Protein AF-A0A933QRN2-F1 (afdb_monomer)

Solvent-accessible surface area (backbone atoms only — not comparable to full-atom values): 22970 Å² total; per-residue (Å²): 109,76,72,40,77,44,78,35,52,80,76,23,33,38,41,39,34,46,31,45,62,33,41,36,40,35,35,41,91,49,56,42,42,38,37,30,46,39,81,67,46,76,60,80,42,35,38,40,34,62,75,40,56,65,44,47,36,38,34,20,23,58,29,33,39,37,40,35,48,22,58,17,35,37,36,41,36,45,30,48,21,43,37,38,38,35,45,29,54,25,38,36,40,42,32,47,29,63,19,54,34,39,42,23,35,29,57,21,36,42,36,37,33,46,30,45,31,42,34,42,69,41,50,27,49,25,38,36,38,40,30,48,28,42,35,40,36,39,49,37,28,53,24,33,38,38,42,32,47,27,48,34,38,39,43,30,33,28,52,24,35,41,37,37,35,44,28,46,35,40,36,23,79,38,48,26,52,24,37,37,40,40,32,44,29,46,31,38,43,39,34,34,30,50,23,38,38,40,39,33,49,31,26,33,39,36,36,46,38,30,51,23,38,38,40,38,33,45,31,61,29,49,33,39,33,49,34,31,51,26,38,36,41,37,36,37,27,60,1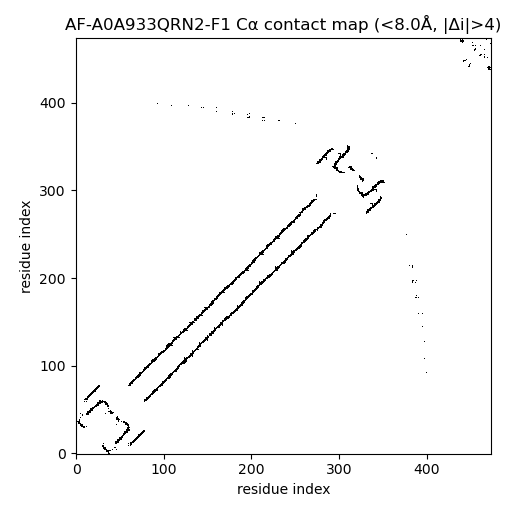9,43,37,38,34,52,30,29,53,24,38,38,39,35,34,52,22,46,24,29,42,37,35,32,61,22,58,22,38,36,42,40,32,33,67,36,85,41,38,33,42,38,34,25,35,24,44,31,38,40,40,46,32,69,83,45,42,21,33,39,39,41,37,5,82,57,31,55,66,46,76,41,43,55,58,52,74,78,46,75,63,87,34,38,42,34,31,31,22,71,86,30,77,39,44,37,35,42,34,8,62,57,21,35,26,39,39,39,30,57,74,40,75,90,85,83,83,89,75,97,72,52,66,76,52,51,63,67,71,50,55,71,63,54,55,56,48,43,57,48,44,55,52,48,49,54,50,44,51,51,49,49,52,61,64,67,53,74,68,75,74,86,71,81,76,78,83,76,87,81,90,87,80,89,88,88,84,83,87,82,91,86,84,90,82,89,81,90,78,92,81,90,79,89,77,87,82,78,86,75,62,74,29,61,56,91,89,35,74,66,44,51,52,54,54,53,32,45,76,69,67,78,45,55,73,69,63,49,49,32,60,53,54,40,57,129

Nearest PDB structures (foldseek):
  3lyc-assembly8_O  TM=2.256E-01  e=2.122E-02  Parabacteroides distasonis ATCC 8503
  4opw-assembly2_B  TM=2.381E-01  e=1.655E-01  Parabacteroides merdae ATCC 43184

Structure (mmCIF, N/CA/C/O backbone):
data_AF-A0A933QRN2-F1
#
_entry.id   AF-A0A933QRN2-F1
#
loop_
_atom_site.group_PDB
_atom_site.id
_atom_site.type_symbol
_atom_site.label_atom_id
_atom_site.label_alt_id
_atom_site.label_comp_id
_atom_site.label_asym_id
_atom_site.label_entity_id
_atom_site.label_seq_id
_atom_site.pdbx_PDB_ins_code
_atom_site.Cartn_x
_atom_site.Cartn_y
_atom_site.Cartn_z
_atom_site.occupancy
_atom_site.B_iso_or_equiv
_atom_site.auth_seq_id
_atom_site.auth_comp_id
_atom_site.auth_asym_id
_atom_site.auth_atom_id
_atom_site.pdbx_PDB_model_num
ATOM 1 N N . MET A 1 1 ? -15.123 -9.296 43.168 1.00 56.44 1 MET A N 1
ATOM 2 C CA . MET A 1 1 ? -16.432 -9.061 43.822 1.00 56.44 1 MET A CA 1
ATOM 3 C C . MET A 1 1 ? -17.425 -10.080 43.261 1.00 56.44 1 MET A C 1
ATOM 5 O O . MET A 1 1 ? -17.053 -10.733 42.292 1.00 56.44 1 MET A O 1
ATOM 9 N N . PRO A 1 2 ? -18.608 -10.324 43.859 1.00 73.50 2 PRO A N 1
ATOM 10 C CA . PRO A 1 2 ? -19.598 -11.188 43.215 1.00 73.50 2 PRO A CA 1
ATOM 11 C C . PRO A 1 2 ? -20.104 -10.550 41.913 1.00 73.50 2 PRO A C 1
ATOM 13 O O . PRO A 1 2 ? -20.226 -9.330 41.830 1.00 73.50 2 PRO A O 1
ATOM 16 N N . GLN A 1 3 ? -20.378 -11.391 40.916 1.00 84.56 3 GLN A N 1
ATOM 17 C CA . GLN A 1 3 ? -20.920 -10.997 39.616 1.00 84.56 3 GLN A CA 1
ATOM 18 C C . GLN A 1 3 ? -22.295 -10.332 39.787 1.00 84.56 3 GLN A C 1
ATOM 20 O O . GLN A 1 3 ? -23.161 -10.868 40.480 1.00 84.56 3 GLN A O 1
ATOM 25 N N . GLN A 1 4 ? -22.484 -9.173 39.160 1.00 90.75 4 GLN A N 1
ATOM 26 C CA . GLN A 1 4 ? -23.754 -8.456 39.075 1.00 90.75 4 GLN A CA 1
ATOM 27 C C . GLN A 1 4 ? -24.385 -8.678 37.701 1.00 90.75 4 GLN A C 1
ATOM 29 O O . GLN A 1 4 ? -23.694 -8.869 36.701 1.00 90.75 4 GLN A O 1
ATOM 34 N N . THR A 1 5 ? -25.709 -8.660 37.656 1.00 92.19 5 THR A N 1
ATOM 35 C CA . THR A 1 5 ? -26.498 -8.840 36.436 1.00 92.19 5 THR A CA 1
ATOM 36 C C . THR A 1 5 ? -27.573 -7.773 36.390 1.00 92.19 5 THR A C 1
ATOM 38 O O . THR A 1 5 ? -28.246 -7.548 37.397 1.00 92.19 5 THR A O 1
ATOM 41 N N . PHE A 1 6 ? -27.740 -7.154 35.230 1.00 92.00 6 PHE A N 1
ATOM 42 C CA . PHE A 1 6 ? -28.675 -6.067 34.980 1.00 92.00 6 PHE A CA 1
ATOM 43 C C . PHE A 1 6 ? -29.590 -6.454 33.823 1.00 92.00 6 PHE A C 1
ATOM 45 O O . PHE A 1 6 ? -29.115 -6.972 32.811 1.00 92.00 6 PHE A O 1
ATOM 52 N N . THR A 1 7 ? -30.889 -6.208 33.973 1.00 92.75 7 THR A N 1
ATOM 53 C CA . THR A 1 7 ? -31.874 -6.432 32.909 1.00 92.75 7 THR A CA 1
ATOM 54 C C . THR A 1 7 ? -31.979 -5.180 32.052 1.00 92.75 7 THR A C 1
ATOM 56 O O . THR A 1 7 ? -32.201 -4.100 32.593 1.00 92.75 7 THR A O 1
ATOM 59 N N . VAL A 1 8 ? -31.837 -5.321 30.740 1.00 93.44 8 VAL A N 1
ATOM 60 C CA . VAL A 1 8 ? -31.813 -4.227 29.756 1.00 93.44 8 VAL A CA 1
ATOM 61 C C . VAL A 1 8 ? -32.782 -4.511 28.607 1.00 93.44 8 VAL A C 1
ATOM 63 O O . VAL A 1 8 ? -33.196 -5.655 28.411 1.00 93.44 8 VAL A O 1
ATOM 66 N N . SER A 1 9 ? -33.159 -3.476 27.858 1.00 92.19 9 SER A N 1
ATOM 67 C CA . SER A 1 9 ? -33.876 -3.623 26.584 1.00 92.19 9 SER A CA 1
ATOM 68 C C . SER A 1 9 ? -32.937 -3.936 25.406 1.00 92.19 9 SER A C 1
ATOM 70 O O . SER A 1 9 ? -31.716 -3.981 25.564 1.00 92.19 9 SER A O 1
ATOM 72 N N . ASP A 1 10 ? -33.500 -4.076 24.200 1.00 87.81 10 ASP A N 1
ATOM 73 C CA . ASP A 1 10 ? -32.748 -4.247 22.943 1.00 87.81 10 ASP A CA 1
ATOM 74 C C . ASP A 1 10 ? -31.790 -3.077 22.632 1.00 87.81 10 ASP A C 1
ATOM 76 O O . ASP A 1 10 ? -30.856 -3.231 21.848 1.00 87.81 10 ASP A O 1
ATOM 80 N N . ASN A 1 11 ? -31.996 -1.909 23.254 1.00 88.94 11 ASN A N 1
ATOM 81 C CA . ASN A 1 11 ? -31.163 -0.713 23.085 1.00 88.94 11 ASN A CA 1
ATOM 82 C C . ASN A 1 11 ? -30.108 -0.567 24.193 1.00 88.94 11 ASN A C 1
ATOM 84 O O . ASN A 1 11 ? -29.753 0.554 24.565 1.00 88.94 11 ASN A O 1
ATOM 88 N N . ALA A 1 12 ? -29.645 -1.686 24.752 1.00 93.06 12 ALA A N 1
ATOM 89 C CA . ALA A 1 12 ? -28.660 -1.710 25.824 1.00 93.06 12 ALA A CA 1
ATOM 90 C C . ALA A 1 12 ? -27.423 -0.864 25.482 1.00 93.06 12 ALA A C 1
ATOM 92 O O . ALA A 1 12 ? -26.811 -1.021 24.421 1.00 93.06 12 ALA A O 1
ATOM 93 N N . ARG A 1 13 ? -27.036 0.015 26.410 1.00 96.25 13 ARG A N 1
ATOM 94 C CA . ARG A 1 13 ? -25.817 0.825 26.310 1.00 96.25 13 ARG A CA 1
ATOM 95 C C . ARG A 1 13 ? -24.889 0.488 27.456 1.00 96.25 13 ARG A C 1
ATOM 97 O O . ARG A 1 13 ? -25.330 0.356 28.596 1.00 96.25 13 ARG A O 1
ATOM 104 N N . VAL A 1 14 ? -23.606 0.363 27.165 1.00 96.69 14 VAL A N 1
ATOM 105 C CA . VAL A 1 14 ? -22.585 0.078 28.168 1.00 96.69 14 VAL A CA 1
ATOM 106 C C . VAL A 1 14 ? -21.518 1.151 28.086 1.00 96.69 14 VAL A C 1
ATOM 108 O O . VAL A 1 14 ? -20.902 1.336 27.042 1.00 96.69 14 VAL A O 1
ATOM 111 N N . GLU A 1 15 ? -21.320 1.854 29.195 1.00 97.00 15 GLU A N 1
ATOM 112 C CA . GLU A 1 15 ? -20.315 2.901 29.343 1.00 97.00 15 GLU A CA 1
ATOM 113 C C . GLU A 1 15 ? -19.290 2.460 30.385 1.00 97.00 15 GLU A C 1
ATOM 115 O O . GLU A 1 15 ? -19.631 2.185 31.540 1.00 97.00 15 GLU A O 1
ATOM 120 N N . ILE A 1 16 ? -18.028 2.389 29.976 1.00 95.88 16 ILE A N 1
ATOM 121 C CA . ILE A 1 16 ? -16.905 2.014 30.828 1.00 95.88 16 ILE A CA 1
ATOM 122 C C . ILE A 1 16 ? -15.949 3.206 30.900 1.00 95.88 16 ILE A C 1
ATOM 124 O O . ILE A 1 16 ? -15.517 3.701 29.863 1.00 95.88 16 ILE A O 1
ATOM 128 N N . ARG A 1 17 ? -15.619 3.683 32.106 1.00 95.75 17 ARG A N 1
ATOM 129 C CA . ARG A 1 17 ? -14.726 4.843 32.290 1.00 95.75 17 ARG A CA 1
ATOM 130 C C . ARG A 1 17 ? -13.669 4.619 33.361 1.00 95.75 17 ARG A C 1
ATOM 132 O O . ARG A 1 17 ? -13.942 3.937 34.350 1.00 95.75 17 ARG A O 1
ATOM 139 N N . ASN A 1 18 ? -12.511 5.264 33.221 1.00 92.12 18 ASN A N 1
ATOM 140 C CA . ASN A 1 18 ? -11.427 5.260 34.214 1.00 92.12 18 ASN A CA 1
ATOM 141 C C . ASN A 1 18 ? -11.029 3.826 34.605 1.00 92.12 18 ASN A C 1
ATOM 143 O O . ASN A 1 18 ? -11.319 3.351 35.710 1.00 92.12 18 ASN A O 1
ATOM 147 N N . CYS A 1 19 ? -10.445 3.106 33.652 1.00 91.06 19 CYS A N 1
ATOM 148 C CA . CYS A 1 19 ? -9.985 1.727 33.834 1.00 91.06 19 CYS A CA 1
ATOM 149 C C . CYS A 1 19 ? -8.459 1.660 33.801 1.00 91.06 19 CYS A C 1
ATOM 151 O O . CYS A 1 19 ? -7.857 2.492 33.141 1.00 91.06 19 CYS A O 1
ATOM 153 N N . HIS A 1 20 ? -7.844 0.680 34.479 1.00 87.50 20 HIS A N 1
ATOM 154 C CA . HIS A 1 20 ? -6.374 0.661 34.625 1.00 87.50 20 HIS A CA 1
ATOM 155 C C . HIS A 1 20 ? -5.639 -0.604 34.160 1.00 87.50 20 HIS A C 1
ATOM 157 O O . HIS A 1 20 ? -4.590 -0.494 33.560 1.00 87.50 20 HIS A O 1
ATOM 163 N N . ASN A 1 21 ? -6.102 -1.824 34.448 1.00 87.56 21 ASN A N 1
ATOM 164 C CA . ASN A 1 21 ? -5.278 -3.027 34.211 1.00 87.56 21 ASN A CA 1
ATOM 165 C C . ASN A 1 21 ? -5.830 -3.929 33.109 1.00 87.56 21 ASN A C 1
ATOM 167 O O . ASN A 1 21 ? -5.077 -4.416 32.273 1.00 87.56 21 ASN A O 1
ATOM 171 N N . ARG A 1 22 ? -7.148 -4.177 33.086 1.00 93.38 22 ARG A N 1
ATOM 172 C CA . ARG A 1 22 ? -7.761 -4.909 31.967 1.00 93.38 22 ARG A CA 1
ATOM 173 C C . ARG A 1 22 ? -9.256 -4.686 31.840 1.00 93.38 22 ARG A C 1
ATOM 175 O O . ARG A 1 22 ? -9.989 -4.870 32.815 1.00 93.38 22 ARG A O 1
ATOM 182 N N . VAL A 1 23 ? -9.708 -4.469 30.613 1.00 95.50 23 VAL A N 1
ATOM 183 C CA . VAL A 1 23 ? -11.123 -4.497 30.243 1.00 95.50 23 VAL A CA 1
ATOM 184 C C . VAL A 1 23 ? -11.360 -5.633 29.254 1.00 95.50 23 VAL A C 1
ATOM 186 O O . VAL A 1 23 ? -10.634 -5.813 28.281 1.00 95.50 23 VAL A O 1
ATOM 189 N N . THR A 1 24 ? -12.368 -6.458 29.511 1.00 96.88 24 THR A N 1
ATOM 190 C CA . THR A 1 24 ? -12.795 -7.500 28.574 1.00 96.88 24 THR A CA 1
ATOM 191 C C . THR A 1 24 ? -14.301 -7.438 28.400 1.00 96.88 24 THR A C 1
ATOM 193 O O . THR A 1 24 ? -15.038 -7.609 29.366 1.00 96.88 24 THR A O 1
ATOM 196 N N . VAL A 1 25 ? -14.765 -7.223 27.174 1.00 97.31 25 VAL A N 1
ATOM 197 C CA . VAL A 1 25 ? -16.186 -7.214 26.821 1.00 97.31 25 VAL A CA 1
ATOM 198 C C . VAL A 1 25 ? -16.451 -8.310 25.802 1.00 97.31 25 VAL A C 1
ATOM 200 O O . VAL A 1 25 ? -15.749 -8.419 24.801 1.00 97.31 25 VAL A O 1
ATOM 203 N N . VAL A 1 26 ? -17.459 -9.138 26.065 1.00 97.75 26 VAL A N 1
ATOM 204 C CA . VAL A 1 26 ? -17.837 -10.246 25.185 1.00 97.75 26 VAL A CA 1
ATOM 205 C C . VAL A 1 26 ? -19.329 -10.184 24.889 1.00 97.75 26 VAL A C 1
ATOM 207 O O . VAL A 1 26 ? -20.151 -10.195 25.809 1.00 97.75 26 VAL A O 1
ATOM 210 N N . GLY A 1 27 ? -19.679 -10.160 23.606 1.00 95.88 27 GLY A N 1
ATOM 211 C CA . GLY A 1 27 ? -21.053 -10.320 23.150 1.00 95.88 27 GLY A CA 1
ATOM 212 C C . GLY A 1 27 ? -21.577 -11.738 23.377 1.00 95.88 27 GLY A C 1
ATOM 213 O O . GLY A 1 27 ? -20.903 -12.721 23.068 1.00 95.88 27 GLY A O 1
ATOM 214 N N . TRP A 1 28 ? -22.795 -11.869 23.900 1.00 95.75 28 TRP A N 1
ATOM 215 C CA . TRP A 1 28 ? -23.448 -13.166 24.121 1.00 95.75 28 TRP A CA 1
ATOM 216 C C . TRP A 1 28 ? -24.906 -13.184 23.659 1.00 95.75 28 TRP A C 1
ATOM 218 O O . TRP A 1 28 ? -25.494 -12.151 23.347 1.00 95.75 28 TRP A O 1
ATOM 228 N N . ASP A 1 29 ? -25.487 -14.380 23.618 1.00 92.31 29 ASP A N 1
ATOM 229 C CA . ASP A 1 29 ? -26.796 -14.608 22.998 1.00 92.31 29 ASP A CA 1
ATOM 230 C C . ASP A 1 29 ? -27.983 -14.173 23.878 1.00 92.31 29 ASP A C 1
ATOM 232 O O . ASP A 1 29 ? -29.123 -14.176 23.418 1.00 92.31 29 ASP A O 1
ATOM 236 N N . ASP A 1 30 ? -27.736 -13.773 25.130 1.00 93.25 30 ASP A N 1
ATOM 237 C CA . ASP A 1 30 ? -28.768 -13.166 25.969 1.00 93.25 30 ASP A CA 1
ATOM 238 C C . ASP A 1 30 ? -28.918 -11.678 25.627 1.00 93.25 30 ASP A C 1
ATOM 240 O O . ASP A 1 30 ? -28.100 -10.837 26.010 1.00 93.25 30 ASP A O 1
ATOM 244 N N . ALA A 1 31 ? -29.983 -11.369 24.888 1.00 88.56 31 ALA A N 1
ATOM 245 C CA . ALA A 1 31 ? -30.267 -10.030 24.388 1.00 88.56 31 ALA A CA 1
ATOM 246 C C . ALA A 1 31 ? -30.692 -9.022 25.474 1.00 88.56 31 ALA A C 1
ATOM 248 O O . ALA A 1 31 ? -30.643 -7.823 25.227 1.00 88.56 31 ALA A O 1
ATOM 249 N N . HIS A 1 32 ? -31.079 -9.483 26.668 1.00 92.81 32 HIS A N 1
ATOM 250 C CA . HIS A 1 32 ? -31.707 -8.635 27.692 1.00 92.81 32 HIS A CA 1
ATOM 251 C C . HIS A 1 32 ? -30.929 -8.594 29.006 1.00 92.81 32 HIS A C 1
ATOM 253 O O . HIS A 1 32 ? -31.419 -8.061 30.005 1.00 92.81 32 HIS A O 1
ATOM 259 N N . THR A 1 33 ? -29.718 -9.150 29.024 1.00 92.69 33 THR A N 1
ATOM 260 C CA . THR A 1 33 ? -28.905 -9.217 30.234 1.00 92.69 33 THR A CA 1
ATOM 261 C C . THR A 1 33 ? -27.509 -8.682 29.979 1.00 92.69 33 THR A C 1
ATOM 263 O O . THR A 1 33 ? -26.803 -9.131 29.076 1.00 92.69 33 THR A O 1
ATOM 266 N N . VAL A 1 34 ? -27.074 -7.778 30.854 1.00 93.31 34 VAL A N 1
ATOM 267 C CA . VAL A 1 34 ? -25.669 -7.395 30.999 1.00 93.31 34 VAL A CA 1
ATOM 268 C C . VAL A 1 34 ? -25.138 -7.994 32.293 1.00 93.31 34 VAL A C 1
ATOM 270 O O . VAL A 1 34 ? -25.698 -7.762 33.364 1.00 93.31 34 VAL A O 1
ATOM 273 N N . ALA A 1 35 ? -24.056 -8.762 32.212 1.00 93.12 35 ALA A N 1
ATOM 274 C CA . ALA A 1 35 ? -23.382 -9.325 33.375 1.00 93.12 35 ALA A CA 1
ATOM 275 C C . ALA A 1 35 ? -21.994 -8.707 33.552 1.00 93.12 35 ALA A C 1
ATOM 277 O O . ALA A 1 35 ? -21.214 -8.660 32.607 1.00 93.12 35 ALA A O 1
ATOM 278 N N . VAL A 1 36 ? -21.678 -8.275 34.771 1.00 93.62 36 VAL A N 1
ATOM 279 C CA . VAL A 1 36 ? -20.436 -7.570 35.116 1.00 93.62 36 VAL A CA 1
ATOM 280 C C . VAL A 1 36 ? -19.801 -8.262 36.323 1.00 93.62 36 VAL A C 1
ATOM 282 O O . VAL A 1 36 ? -20.476 -8.517 37.318 1.00 93.62 36 VAL A O 1
ATOM 285 N N . ASP A 1 37 ? -18.505 -8.578 36.276 1.00 91.81 37 ASP A N 1
ATOM 286 C CA . ASP A 1 37 ? -17.758 -9.173 37.410 1.00 91.81 37 ASP A CA 1
ATOM 287 C C . ASP A 1 37 ? -17.268 -8.138 38.455 1.00 91.81 37 ASP A C 1
ATOM 289 O O . ASP A 1 37 ? -16.486 -8.442 39.367 1.00 91.81 37 ASP A O 1
ATOM 293 N N . TYR A 1 38 ? -17.783 -6.915 38.343 1.00 88.88 38 TYR A N 1
ATOM 294 C CA . TYR A 1 38 ? -17.459 -5.733 39.129 1.00 88.88 38 TYR A CA 1
ATOM 295 C C . TYR A 1 38 ? -18.731 -4.939 39.474 1.00 88.88 38 TYR A C 1
ATOM 297 O O . TYR A 1 38 ? -19.830 -5.268 39.027 1.00 88.88 38 TYR A O 1
ATOM 305 N N . ALA A 1 39 ? -18.588 -3.897 40.294 1.00 86.12 39 ALA A N 1
ATOM 306 C CA . ALA A 1 39 ? -19.684 -2.996 40.623 1.00 86.12 39 ALA A CA 1
ATOM 307 C C . ALA A 1 39 ? -20.090 -2.158 39.397 1.00 86.12 39 ALA A C 1
ATOM 309 O O . ALA A 1 39 ? -19.288 -1.380 38.883 1.00 86.12 39 ALA A O 1
ATOM 310 N N . GLY A 1 40 ? -21.342 -2.297 38.965 1.00 88.44 40 GLY A N 1
ATOM 311 C CA . GLY A 1 40 ? -21.957 -1.464 37.933 1.00 88.44 40 GLY A CA 1
ATOM 312 C C . GLY A 1 40 ? -23.136 -0.663 38.482 1.00 88.44 40 GLY A C 1
ATOM 313 O O . GLY A 1 40 ? -23.711 -0.994 39.523 1.00 88.44 40 GLY A O 1
ATOM 314 N N . ARG A 1 41 ? -23.513 0.406 37.782 1.00 91.94 41 ARG A N 1
ATOM 315 C CA . ARG A 1 41 ? -24.734 1.174 38.051 1.00 91.94 41 ARG A CA 1
ATOM 316 C C . ARG A 1 41 ? -25.607 1.181 36.809 1.00 91.94 41 ARG A C 1
ATOM 318 O O . ARG A 1 41 ? -25.133 1.503 35.729 1.00 91.94 41 ARG A O 1
ATOM 325 N N . GLN A 1 42 ? -26.886 0.878 36.978 1.00 93.56 42 GLN A N 1
ATOM 326 C CA . GLN A 1 42 ? -27.864 0.961 35.902 1.00 93.56 42 GLN A CA 1
ATOM 327 C C . GLN A 1 42 ? -28.628 2.287 35.972 1.00 93.56 42 GLN A C 1
ATOM 329 O O . GLN A 1 42 ? -29.153 2.650 37.026 1.00 93.56 42 GLN A O 1
ATOM 334 N N . GLN A 1 43 ? -28.704 2.991 34.844 1.00 92.00 43 GLN A N 1
ATOM 335 C CA . GLN A 1 43 ? -29.522 4.186 34.638 1.00 92.00 43 GLN A CA 1
ATOM 336 C C . GLN A 1 43 ? -30.400 3.965 33.400 1.00 92.00 43 GLN A C 1
ATOM 338 O O . GLN A 1 43 ? -29.975 4.199 32.272 1.00 92.00 43 GLN A O 1
ATOM 343 N N . GLY A 1 44 ? -31.622 3.462 33.597 1.00 90.56 44 GLY A N 1
ATOM 344 C CA . GLY A 1 44 ? -32.452 3.006 32.475 1.00 90.56 44 GLY A CA 1
ATOM 345 C C . GLY A 1 44 ? -31.802 1.814 31.765 1.00 90.56 44 GLY A C 1
ATOM 346 O O . GLY A 1 44 ? -31.495 0.820 32.417 1.00 90.56 44 GLY A O 1
ATOM 347 N N . ASP A 1 45 ? -31.559 1.931 30.459 1.00 91.38 45 ASP A N 1
ATOM 348 C CA . ASP A 1 45 ? -30.875 0.909 29.645 1.00 91.38 45 ASP A CA 1
ATOM 349 C C . ASP A 1 45 ? -29.350 1.096 29.563 1.00 91.38 45 ASP A C 1
ATOM 351 O O . ASP A 1 45 ? -28.664 0.314 28.902 1.00 91.38 45 ASP A O 1
ATOM 355 N N . THR A 1 46 ? -28.809 2.114 30.238 1.00 94.38 46 THR A N 1
ATOM 356 C CA . THR A 1 46 ? -27.367 2.356 30.294 1.00 94.38 46 THR A CA 1
ATOM 357 C C . THR A 1 46 ? -26.763 1.700 31.531 1.00 94.38 46 THR A C 1
ATOM 359 O O . THR A 1 46 ? -27.154 1.999 32.664 1.00 94.38 46 THR A O 1
ATOM 362 N N . ILE A 1 47 ? -25.777 0.832 31.320 1.00 95.44 47 ILE A N 1
ATOM 363 C CA . ILE A 1 47 ? -24.947 0.239 32.367 1.00 95.44 47 ILE A CA 1
ATOM 364 C C . ILE A 1 47 ? -23.621 0.985 32.413 1.00 95.44 47 ILE A C 1
ATOM 366 O O . ILE A 1 47 ? -22.868 0.988 31.445 1.00 95.44 47 ILE A O 1
ATOM 370 N N . VAL A 1 48 ? -23.343 1.602 33.555 1.00 95.69 48 VAL A N 1
ATOM 371 C CA . VAL A 1 48 ? -22.153 2.414 33.792 1.00 95.69 48 VAL A CA 1
ATOM 372 C C . VAL A 1 48 ? -21.208 1.667 34.732 1.00 95.69 48 VAL A C 1
ATOM 374 O O . VAL A 1 48 ? -21.601 1.290 35.843 1.00 95.69 48 VAL A O 1
ATOM 377 N N . VAL A 1 49 ? -19.964 1.466 34.300 1.00 93.81 49 VAL A N 1
ATOM 378 C CA . VAL A 1 49 ? -18.870 0.898 35.098 1.00 93.81 49 VAL A CA 1
ATOM 379 C C . VAL A 1 49 ? -17.732 1.911 35.153 1.00 93.81 49 VAL A C 1
ATOM 381 O O . VAL A 1 49 ? -17.214 2.319 34.121 1.00 93.81 49 VAL A O 1
ATOM 384 N N . GLU A 1 50 ? -17.331 2.321 36.356 1.00 93.56 50 GLU A N 1
ATOM 385 C CA . GLU A 1 50 ? -16.328 3.377 36.541 1.00 93.56 50 GLU A CA 1
ATOM 386 C C . GLU A 1 50 ? -15.280 2.991 37.588 1.00 93.56 50 GLU A C 1
ATOM 388 O O . GLU A 1 50 ? -15.594 2.281 38.548 1.00 93.56 50 GLU A O 1
ATOM 393 N N . ASN A 1 51 ? -14.066 3.535 37.443 1.00 89.38 51 ASN A N 1
ATOM 394 C CA . ASN A 1 51 ? -12.962 3.430 38.408 1.00 89.38 51 ASN A CA 1
ATOM 395 C C . ASN A 1 51 ? -12.628 1.972 38.754 1.00 89.38 51 ASN A C 1
ATOM 397 O O . ASN A 1 51 ? -12.576 1.578 39.925 1.00 89.38 51 ASN A O 1
ATOM 401 N N . THR A 1 52 ? -12.443 1.155 37.718 1.00 86.56 52 THR A N 1
ATOM 402 C CA . THR A 1 52 ? -12.169 -0.275 37.865 1.00 86.56 52 THR A CA 1
ATOM 403 C C . THR A 1 52 ? -10.722 -0.608 37.532 1.00 86.56 52 THR A C 1
ATOM 405 O O . THR A 1 52 ? -10.113 -0.074 36.613 1.00 86.56 52 THR A O 1
ATOM 408 N N . ASN A 1 53 ? -10.152 -1.536 38.295 1.00 86.56 53 ASN A N 1
ATOM 409 C CA . ASN A 1 53 ? -8.823 -2.056 38.006 1.00 86.56 53 ASN A CA 1
ATOM 410 C C . ASN A 1 53 ? -8.907 -3.125 36.902 1.00 86.56 53 ASN A C 1
ATOM 412 O O . ASN A 1 53 ? -8.229 -3.045 35.886 1.00 86.56 53 ASN A O 1
ATOM 416 N N . LYS A 1 54 ? -9.800 -4.107 37.068 1.00 91.12 54 LYS A N 1
ATOM 417 C CA . LYS A 1 54 ? -10.037 -5.188 36.109 1.00 91.12 54 LYS A CA 1
ATOM 418 C C . LYS A 1 54 ? -11.527 -5.471 36.020 1.00 91.12 54 LYS A C 1
ATOM 420 O O . LYS A 1 54 ? -12.158 -5.661 37.061 1.00 91.12 54 LYS A O 1
ATOM 425 N N . VAL A 1 55 ? -12.054 -5.560 34.803 1.00 92.94 55 VAL A N 1
ATOM 426 C CA . VAL A 1 55 ? -13.464 -5.877 34.576 1.00 92.94 55 VAL A CA 1
ATOM 427 C C . VAL A 1 55 ? -13.674 -6.792 33.373 1.00 92.94 55 VAL A C 1
ATOM 429 O O . VAL A 1 55 ? -13.037 -6.646 32.330 1.00 92.94 55 VAL A O 1
ATOM 432 N N . THR A 1 56 ? -14.606 -7.724 33.534 1.00 94.69 56 THR A N 1
ATOM 433 C CA . THR A 1 56 ? -15.161 -8.570 32.483 1.00 94.69 56 THR A CA 1
ATOM 434 C C . THR A 1 56 ? -16.661 -8.319 32.381 1.00 94.69 56 THR A C 1
ATOM 436 O O . THR A 1 56 ? -17.389 -8.452 33.371 1.00 94.69 56 THR A O 1
ATOM 439 N N . LEU A 1 57 ? -17.132 -7.997 31.178 1.00 95.25 57 LEU A N 1
ATOM 440 C CA . LEU A 1 57 ? -18.539 -7.791 30.873 1.00 95.25 57 LEU A CA 1
ATOM 441 C C . LEU A 1 57 ? -19.010 -8.791 29.824 1.00 95.25 57 LEU A C 1
ATOM 443 O O . LEU A 1 57 ? -18.334 -9.045 28.827 1.00 95.25 57 LEU A O 1
ATOM 447 N N . ARG A 1 58 ? -20.209 -9.323 30.038 1.00 96.12 58 ARG A N 1
ATOM 448 C CA . ARG A 1 58 ? -20.995 -9.998 29.008 1.00 96.12 58 ARG A CA 1
ATOM 449 C C . ARG A 1 58 ? -22.188 -9.132 28.676 1.00 96.12 58 ARG A C 1
ATOM 451 O O . ARG A 1 58 ? -22.947 -8.781 29.578 1.00 96.12 58 ARG A O 1
ATOM 458 N N . VAL A 1 59 ? -22.317 -8.770 27.411 1.00 96.56 59 VAL A N 1
ATOM 459 C CA . VAL A 1 59 ? -23.314 -7.804 26.946 1.00 96.56 59 VAL A CA 1
ATOM 460 C C . VAL A 1 59 ? -24.095 -8.397 25.774 1.00 96.56 59 VAL A C 1
ATOM 462 O O . VAL A 1 59 ? -23.543 -9.226 25.043 1.00 96.56 59 VAL A O 1
ATOM 465 N N . PRO A 1 60 ? -25.360 -8.002 25.563 1.00 96.56 60 PRO A N 1
ATOM 466 C CA . PRO A 1 60 ? -26.091 -8.349 24.349 1.00 96.56 60 PRO A CA 1
ATOM 467 C C . PRO A 1 60 ? -25.262 -8.019 23.107 1.00 96.56 60 PRO A C 1
ATOM 469 O O . PRO A 1 60 ? -24.662 -6.949 23.040 1.00 96.56 60 PRO A O 1
ATOM 472 N N . ARG A 1 61 ? -25.242 -8.890 22.092 1.00 95.88 61 ARG A N 1
ATOM 473 C CA . ARG A 1 61 ? -24.457 -8.625 20.866 1.00 95.88 61 ARG A CA 1
ATOM 474 C C . ARG A 1 61 ? -24.836 -7.307 20.191 1.00 95.88 61 ARG A C 1
ATOM 476 O O . ARG A 1 61 ? -23.988 -6.688 19.559 1.00 95.88 61 ARG A O 1
ATOM 483 N N . ALA A 1 62 ? -26.094 -6.886 20.285 1.00 95.56 62 ALA A N 1
ATOM 484 C CA . ALA A 1 62 ? -26.581 -5.642 19.689 1.00 95.56 62 ALA A CA 1
ATOM 485 C C . ALA A 1 62 ? -26.264 -4.387 20.525 1.00 95.56 62 ALA A C 1
ATOM 487 O O . ALA A 1 62 ? -26.519 -3.279 20.061 1.00 95.56 62 ALA A O 1
ATOM 488 N N . ALA A 1 63 ? -25.718 -4.544 21.736 1.00 96.00 63 ALA A N 1
ATOM 489 C CA . ALA A 1 63 ? -25.465 -3.429 22.636 1.00 96.00 63 ALA A CA 1
ATOM 490 C C . ALA A 1 63 ? -24.450 -2.438 22.054 1.00 96.00 63 ALA A C 1
ATOM 492 O O . ALA A 1 63 ? -23.465 -2.832 21.425 1.00 96.00 63 ALA A O 1
ATOM 493 N N . THR A 1 64 ? -24.670 -1.152 22.321 1.00 97.12 64 THR A N 1
ATOM 494 C CA . THR A 1 64 ? -23.679 -0.103 22.063 1.00 97.12 64 THR A CA 1
ATOM 495 C C . THR A 1 64 ? -22.685 -0.052 23.215 1.00 97.12 64 THR A C 1
ATOM 497 O O . THR A 1 64 ? -23.090 0.001 24.379 1.00 97.12 64 THR A O 1
ATOM 500 N N . LEU A 1 65 ? -21.394 -0.041 22.897 1.00 97.75 65 LEU A N 1
ATOM 501 C CA . LEU A 1 65 ? -20.306 -0.001 23.867 1.00 97.75 65 LEU A CA 1
ATOM 502 C C . LEU A 1 65 ? -19.489 1.279 23.689 1.00 97.75 65 LEU A C 1
ATOM 504 O O . LEU A 1 65 ? -19.017 1.555 22.592 1.00 97.75 65 LEU A O 1
ATOM 508 N N . SER A 1 66 ? -19.287 2.008 24.782 1.00 97.88 66 SER A N 1
ATOM 509 C CA . SER A 1 66 ? -18.375 3.146 24.862 1.00 97.88 66 SER A CA 1
ATOM 510 C C . SER A 1 66 ? -17.376 2.909 25.994 1.00 97.88 66 SER A C 1
ATOM 512 O O . SER A 1 66 ? -17.775 2.625 27.129 1.00 97.88 66 SER A O 1
ATOM 514 N N . ILE A 1 67 ? -16.082 2.987 25.690 1.00 96.94 67 ILE A N 1
ATOM 515 C CA . ILE A 1 67 ? -14.996 2.897 26.672 1.00 96.94 67 ILE A CA 1
ATOM 516 C C . ILE A 1 67 ? -14.167 4.1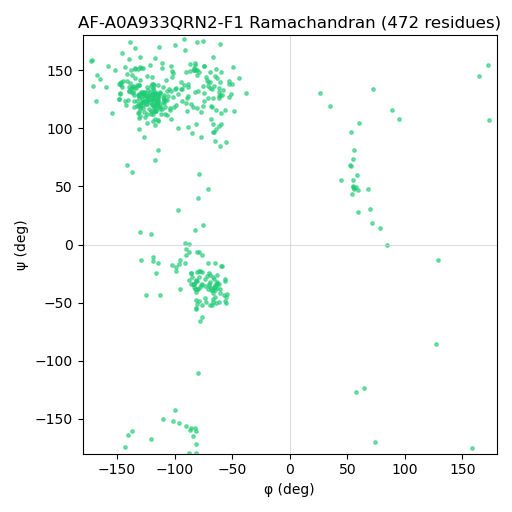68 26.561 1.00 96.94 67 ILE A C 1
ATOM 518 O O . ILE A 1 67 ? -13.689 4.480 25.474 1.00 96.94 67 ILE A O 1
ATOM 522 N N . SER A 1 68 ? -13.984 4.886 27.670 1.00 96.69 68 SER A N 1
ATOM 523 C CA . SER A 1 68 ? -13.168 6.100 27.668 1.00 96.69 68 SER A CA 1
ATOM 524 C C . SER A 1 68 ? -12.240 6.257 28.864 1.00 96.69 68 SER A C 1
ATOM 526 O O . SER A 1 68 ? -12.563 5.814 29.972 1.00 96.69 68 SER A O 1
ATOM 528 N N . ARG A 1 69 ? -11.101 6.933 28.646 1.00 93.25 69 ARG A N 1
ATOM 529 C CA . ARG A 1 69 ? -10.053 7.188 29.656 1.00 93.25 69 ARG A CA 1
ATOM 530 C C . ARG A 1 69 ? -9.615 5.888 30.327 1.00 93.25 69 ARG A C 1
ATOM 532 O O . ARG A 1 69 ? -9.957 5.612 31.482 1.00 93.25 69 ARG A O 1
ATOM 539 N N . CYS A 1 70 ? -8.961 5.037 29.554 1.00 91.44 70 CYS A N 1
ATOM 540 C CA . CYS A 1 70 ? -8.632 3.677 29.948 1.00 91.44 70 CYS A CA 1
ATOM 541 C C . CYS A 1 70 ? -7.127 3.448 29.828 1.00 91.44 70 CYS A C 1
ATOM 543 O O . CYS A 1 70 ? -6.632 3.181 28.744 1.00 91.44 70 CYS A O 1
ATOM 545 N N . GLU A 1 71 ? -6.426 3.428 30.958 1.00 92.38 71 GLU A N 1
ATOM 546 C CA . GLU A 1 71 ? -4.993 3.108 31.050 1.00 92.38 71 GLU A CA 1
ATOM 547 C C . GLU A 1 71 ? -4.717 1.590 30.903 1.00 92.38 71 GLU A C 1
ATOM 549 O O . GLU A 1 71 ? -3.681 1.086 31.327 1.00 92.38 71 GLU A O 1
ATOM 554 N N . ALA A 1 72 ? -5.689 0.826 30.391 1.00 87.69 72 ALA A N 1
ATOM 555 C CA . ALA A 1 72 ? -5.727 -0.632 30.433 1.00 87.69 72 ALA A CA 1
ATOM 556 C C . ALA A 1 72 ? -5.788 -1.259 29.044 1.00 87.69 72 ALA A C 1
ATOM 558 O O . ALA A 1 72 ? -6.438 -0.709 28.157 1.00 87.69 72 ALA A O 1
ATOM 559 N N . ASP A 1 73 ? -5.305 -2.499 28.931 1.00 94.38 73 ASP A N 1
ATOM 560 C CA . ASP A 1 73 ? -5.577 -3.331 27.758 1.00 94.38 73 ASP A CA 1
ATOM 561 C C . ASP A 1 73 ? -7.088 -3.567 27.612 1.00 94.38 73 ASP A C 1
ATOM 563 O O . ASP A 1 73 ? -7.765 -4.049 28.539 1.00 94.38 73 ASP A O 1
ATOM 567 N N . VAL A 1 74 ? -7.609 -3.303 26.419 1.00 96.81 74 VAL A N 1
ATOM 568 C CA . VAL A 1 74 ? -9.015 -3.478 26.068 1.00 96.81 74 VAL A CA 1
ATOM 569 C C . VAL A 1 74 ? -9.157 -4.654 25.117 1.00 96.81 74 VAL A C 1
ATOM 571 O O . VAL A 1 74 ? -8.578 -4.703 24.038 1.00 96.81 74 VAL A O 1
ATOM 574 N N . ARG A 1 75 ? -10.005 -5.611 25.487 1.00 97.94 75 ARG A N 1
ATOM 575 C CA . ARG A 1 75 ? -10.390 -6.719 24.617 1.00 97.94 75 ARG A CA 1
ATOM 576 C C . ARG A 1 75 ? -11.889 -6.708 24.376 1.00 97.94 75 ARG A C 1
ATOM 578 O O . ARG A 1 75 ? -12.657 -6.800 25.333 1.00 97.94 75 ARG A O 1
ATOM 585 N N . ILE A 1 76 ? -12.298 -6.675 23.113 1.00 98.19 76 ILE A N 1
ATOM 586 C CA . ILE A 1 76 ? -13.706 -6.709 22.716 1.00 98.19 76 ILE A CA 1
ATOM 587 C C . ILE A 1 76 ? -13.906 -7.830 21.709 1.00 98.19 76 ILE A C 1
ATOM 589 O O . ILE A 1 76 ? -13.264 -7.868 20.661 1.00 98.19 76 ILE A O 1
ATOM 593 N N . ASP A 1 77 ? -14.811 -8.742 22.036 1.00 98.19 77 ASP A N 1
ATOM 594 C CA . ASP A 1 77 ? -15.168 -9.865 21.185 1.00 98.19 77 ASP A CA 1
ATOM 595 C C . ASP A 1 77 ? -16.678 -9.862 20.905 1.00 98.19 77 ASP A C 1
ATOM 597 O O . ASP A 1 77 ? -17.492 -9.607 21.798 1.00 98.19 77 ASP A O 1
ATOM 601 N N . ASP A 1 78 ? -17.054 -10.282 19.696 1.00 97.75 78 ASP A N 1
ATOM 602 C CA . ASP A 1 78 ? -18.375 -10.853 19.408 1.00 97.75 78 ASP A CA 1
ATOM 603 C C . ASP A 1 78 ? -19.572 -9.872 19.456 1.00 97.75 78 ASP A C 1
ATOM 605 O O . ASP A 1 78 ? -20.709 -10.282 19.728 1.00 97.75 78 ASP A O 1
ATOM 609 N N . LEU A 1 79 ? -19.349 -8.591 19.136 1.00 97.00 79 LEU A N 1
ATOM 610 C CA . LEU A 1 79 ? -20.394 -7.558 19.082 1.00 97.00 79 LEU A CA 1
ATOM 611 C C . LEU A 1 79 ? -20.868 -7.229 17.662 1.00 97.00 79 LEU A C 1
ATOM 613 O O . LEU A 1 79 ? -20.128 -7.238 16.686 1.00 97.00 79 LEU A O 1
ATOM 617 N N . SER A 1 80 ? -22.144 -6.886 17.563 1.00 96.62 80 SER A N 1
ATOM 618 C CA . SER A 1 80 ? -22.807 -6.375 16.359 1.00 96.62 80 SER A CA 1
ATOM 619 C C . SER A 1 80 ? -23.297 -4.934 16.495 1.00 96.62 80 SER A C 1
ATOM 621 O O . SER A 1 80 ? -23.603 -4.310 15.483 1.00 96.62 80 SER A O 1
ATOM 623 N N . GLY A 1 81 ? -23.373 -4.411 17.722 1.00 95.31 81 GLY A N 1
ATOM 624 C CA . GLY A 1 81 ? -23.632 -2.998 17.975 1.00 95.31 81 GLY A CA 1
ATOM 625 C C . GLY A 1 81 ? -22.408 -2.118 17.709 1.00 95.31 81 GLY A C 1
ATOM 626 O O . GLY A 1 81 ? -21.324 -2.607 17.389 1.00 95.31 81 GLY A O 1
ATOM 627 N N . HIS A 1 82 ? -22.609 -0.808 17.831 1.00 97.19 82 HIS A N 1
ATOM 628 C CA . HIS A 1 82 ? -21.557 0.198 17.687 1.00 97.19 82 HIS A CA 1
ATOM 629 C C . HIS A 1 82 ? -20.557 0.134 18.850 1.00 97.19 82 HIS A C 1
ATOM 631 O O . HIS A 1 82 ? -20.965 -0.036 20.004 1.00 97.19 82 HIS A O 1
ATOM 637 N N . VAL A 1 83 ? -19.271 0.289 18.540 1.00 98.31 83 VAL A N 1
ATOM 638 C CA . VAL A 1 83 ? -18.176 0.314 19.515 1.00 98.31 83 VAL A CA 1
ATOM 639 C C . VAL A 1 83 ? -17.410 1.619 19.366 1.00 98.31 83 VAL A C 1
ATOM 641 O O . VAL A 1 83 ? -16.955 1.953 18.277 1.00 98.31 83 VAL A O 1
ATOM 644 N N . GLU A 1 84 ? -17.235 2.323 20.474 1.00 98.19 84 GLU A N 1
ATOM 645 C CA . GLU A 1 84 ? -16.511 3.585 20.539 1.00 98.19 84 GLU A CA 1
ATOM 646 C C . GLU A 1 84 ? -15.459 3.510 21.647 1.00 98.19 84 GLU A C 1
ATOM 648 O O . GLU A 1 84 ? -15.781 3.229 22.805 1.00 98.19 84 GLU A O 1
ATOM 653 N N . LEU A 1 85 ? -14.200 3.726 21.279 1.00 97.75 85 LEU A N 1
ATOM 654 C CA . LEU A 1 85 ? -13.056 3.777 22.184 1.00 97.75 85 LEU A CA 1
ATOM 655 C C . LEU A 1 85 ? -12.453 5.177 22.129 1.00 97.75 85 LEU A C 1
ATOM 657 O O . LEU A 1 85 ? -12.250 5.695 21.035 1.00 97.75 85 LEU A O 1
ATOM 661 N N . GLU A 1 86 ? -12.196 5.784 23.283 1.00 97.25 86 GLU A N 1
ATOM 662 C CA . GLU A 1 86 ? -11.685 7.155 23.375 1.00 97.25 86 GLU A CA 1
ATOM 663 C C . GLU A 1 86 ? -10.630 7.280 24.483 1.00 97.25 86 GLU A C 1
ATOM 665 O O . GLU A 1 86 ? -10.932 6.994 25.645 1.00 97.25 86 GLU A O 1
ATOM 670 N N . HIS A 1 87 ? -9.426 7.757 24.159 1.00 96.00 87 HIS A N 1
ATOM 671 C CA . HIS A 1 87 ? -8.309 7.903 25.104 1.00 96.00 87 HIS A CA 1
ATOM 672 C C . HIS A 1 87 ? -7.994 6.583 25.817 1.00 96.00 87 HIS A C 1
ATOM 674 O O . HIS A 1 87 ? -8.363 6.369 26.985 1.00 96.00 87 HIS A O 1
ATOM 680 N N . ILE A 1 88 ? -7.390 5.667 25.068 1.00 96.81 88 ILE A N 1
ATOM 681 C CA . ILE A 1 88 ? -6.968 4.363 25.568 1.00 96.81 88 ILE A CA 1
ATOM 682 C C . ILE A 1 88 ? -5.439 4.320 25.566 1.00 96.81 88 ILE A C 1
ATOM 684 O O . ILE A 1 88 ? -4.834 4.359 24.504 1.00 96.81 88 ILE A O 1
ATOM 688 N N . ASP A 1 89 ? -4.816 4.192 26.735 1.00 94.31 89 ASP A N 1
ATOM 689 C CA . ASP A 1 89 ? -3.349 4.177 26.817 1.00 94.31 89 ASP A CA 1
ATOM 690 C C . ASP A 1 89 ? -2.789 2.756 26.586 1.00 94.31 89 ASP A C 1
ATOM 692 O O . ASP A 1 89 ? -1.629 2.572 26.231 1.00 94.31 89 ASP A O 1
ATOM 696 N N . GLY A 1 90 ? -3.604 1.725 26.846 1.00 92.88 90 GLY A N 1
ATOM 697 C CA . GLY A 1 90 ? -3.227 0.315 26.694 1.00 92.88 90 GLY A CA 1
ATOM 698 C C . GLY A 1 90 ? -3.567 -0.278 25.324 1.00 92.88 90 GLY A C 1
ATOM 699 O O . GLY A 1 90 ? -4.226 0.345 24.496 1.00 92.88 90 GLY A O 1
ATOM 700 N N . ASP A 1 91 ? -3.183 -1.537 25.103 1.00 95.56 91 ASP A N 1
ATOM 701 C CA . ASP A 1 91 ? -3.412 -2.208 23.819 1.00 95.56 91 ASP A CA 1
ATOM 702 C C . ASP A 1 91 ? -4.890 -2.548 23.594 1.00 95.56 91 ASP A C 1
ATOM 704 O O . ASP A 1 91 ? -5.595 -3.039 24.484 1.00 95.56 91 ASP A O 1
ATOM 708 N N . VAL A 1 92 ? -5.356 -2.397 22.357 1.00 97.75 92 VAL A N 1
ATOM 709 C CA . VAL A 1 92 ? -6.728 -2.709 21.957 1.00 97.75 92 VAL A CA 1
ATOM 710 C C . VAL A 1 92 ? -6.751 -3.949 21.069 1.00 97.75 92 VAL A C 1
ATOM 712 O O . VAL A 1 92 ? -6.173 -3.990 19.990 1.00 97.75 92 VAL A O 1
ATOM 715 N N . THR A 1 93 ? -7.494 -4.974 21.485 1.00 98.25 93 THR A N 1
ATOM 716 C CA . THR A 1 93 ? -7.791 -6.157 20.669 1.00 98.25 93 THR A CA 1
ATOM 717 C C . THR A 1 93 ? -9.280 -6.253 20.350 1.00 98.25 93 THR A C 1
ATOM 719 O O . THR A 1 93 ? -10.101 -6.458 21.247 1.00 98.25 93 THR A O 1
ATOM 722 N N . LEU A 1 94 ? -9.625 -6.225 19.065 1.00 98.19 94 LEU A N 1
ATOM 723 C CA . LEU A 1 94 ? -10.993 -6.300 18.550 1.00 98.19 94 LEU A CA 1
ATOM 724 C C . LEU A 1 94 ? -11.195 -7.583 17.742 1.00 98.19 94 LEU A C 1
ATOM 726 O O . LEU A 1 94 ? -10.399 -7.877 16.847 1.00 98.19 94 LEU A O 1
ATOM 730 N N . ARG A 1 95 ? -12.247 -8.363 18.020 1.00 98.25 95 ARG A N 1
ATOM 731 C CA . ARG A 1 95 ? -12.559 -9.559 17.219 1.00 98.25 95 ARG A CA 1
ATOM 732 C C . ARG A 1 95 ? -14.040 -9.744 16.925 1.00 98.25 95 ARG A C 1
ATOM 734 O O . ARG A 1 95 ? -14.877 -9.643 17.818 1.00 98.25 95 ARG A O 1
ATOM 741 N N . ASN A 1 96 ? -14.331 -10.150 15.689 1.00 97.81 96 ASN A N 1
ATOM 742 C CA . ASN A 1 96 ? -15.668 -10.527 15.224 1.00 97.81 96 ASN A CA 1
ATOM 743 C C . ASN A 1 96 ? -16.703 -9.414 15.464 1.00 97.81 96 ASN A C 1
ATOM 745 O O . ASN A 1 96 ? -17.767 -9.653 16.038 1.00 97.81 96 ASN A O 1
ATOM 749 N N . LEU A 1 97 ? -16.357 -8.190 15.047 1.00 98.12 97 LEU A N 1
ATOM 750 C CA . LEU A 1 97 ? -17.198 -7.006 15.218 1.00 98.12 97 LEU A CA 1
ATOM 751 C C . LEU A 1 97 ? -17.960 -6.696 13.926 1.00 98.12 97 LEU A C 1
ATOM 753 O O . LEU A 1 97 ? -17.375 -6.484 12.860 1.00 98.12 97 LEU A O 1
ATOM 757 N N . ARG A 1 98 ? -19.292 -6.701 14.012 1.00 97.56 98 ARG A N 1
ATOM 758 C CA . ARG A 1 98 ? -20.187 -6.488 12.859 1.00 97.56 98 ARG A CA 1
ATOM 759 C C . ARG A 1 98 ? -20.717 -5.063 12.754 1.00 97.56 98 ARG A C 1
ATOM 761 O O . ARG A 1 98 ? -21.100 -4.655 11.662 1.00 97.56 98 ARG A O 1
ATOM 768 N N . GLY A 1 99 ? -20.736 -4.333 13.866 1.00 94.69 99 GLY A N 1
ATOM 769 C CA . GLY A 1 99 ? -21.064 -2.913 13.886 1.00 94.69 99 GLY A CA 1
ATOM 770 C C . GLY A 1 99 ? -19.879 -2.041 13.475 1.00 94.69 99 GLY A C 1
ATOM 771 O O . GLY A 1 99 ? -18.761 -2.523 13.283 1.00 94.69 99 GLY A O 1
ATOM 772 N N . GLU A 1 100 ? -20.136 -0.744 13.349 1.00 97.50 100 GLU A N 1
ATOM 773 C CA . GLU A 1 100 ? -19.079 0.253 13.192 1.00 97.50 100 GLU A CA 1
ATOM 774 C C . GLU A 1 100 ? -18.252 0.351 14.477 1.00 97.50 100 GLU A C 1
ATOM 776 O O . GLU A 1 100 ? -18.814 0.411 15.574 1.00 97.50 100 GLU A O 1
ATOM 781 N N . THR A 1 101 ? -16.927 0.355 14.327 1.00 98.25 101 THR A N 1
ATOM 782 C CA . THR A 1 101 ? -15.985 0.573 15.424 1.00 98.25 101 THR A CA 1
ATOM 783 C C . THR A 1 101 ? -15.198 1.852 15.187 1.00 98.25 101 THR A C 1
ATOM 785 O O . THR A 1 101 ? -14.571 1.997 14.137 1.00 98.25 101 THR A O 1
ATOM 788 N N . ILE A 1 102 ? -15.230 2.757 16.161 1.00 98.31 102 ILE A N 1
ATOM 789 C CA . ILE A 1 102 ? -14.477 4.009 16.158 1.00 98.31 102 ILE A CA 1
ATOM 790 C C . ILE A 1 102 ? -13.441 3.957 17.278 1.00 98.31 102 ILE A C 1
ATOM 792 O O . ILE A 1 102 ? -13.783 3.651 18.422 1.00 98.31 102 ILE A O 1
ATOM 796 N N . VAL A 1 103 ? -12.191 4.265 16.946 1.00 97.81 103 VAL A N 1
ATOM 797 C CA . VAL A 1 103 ? -11.092 4.421 17.904 1.00 97.81 103 VAL A CA 1
ATOM 798 C C . VAL A 1 103 ? -10.592 5.859 17.822 1.00 97.81 103 VAL A C 1
ATOM 800 O O . VAL A 1 103 ? -10.190 6.313 16.753 1.00 97.81 103 VAL A O 1
ATOM 803 N N . ARG A 1 104 ? -10.656 6.588 18.933 1.00 96.94 104 ARG A N 1
ATOM 804 C CA . ARG A 1 104 ? -10.125 7.945 19.070 1.00 96.94 104 ARG A CA 1
ATOM 805 C C . ARG A 1 104 ? -9.012 7.928 20.092 1.00 96.94 104 ARG A C 1
ATOM 807 O O . ARG A 1 104 ? -9.277 7.537 21.225 1.00 96.94 104 ARG A O 1
ATOM 814 N N . ASP A 1 105 ? -7.832 8.366 19.683 1.00 95.31 105 ASP A N 1
ATOM 815 C CA . ASP A 1 105 ? -6.639 8.508 20.517 1.00 95.31 105 ASP A CA 1
ATOM 816 C C . ASP A 1 105 ? -6.283 7.214 21.265 1.00 95.31 105 ASP A C 1
ATOM 818 O O . ASP A 1 105 ? -6.849 6.868 22.311 1.00 95.31 105 ASP A O 1
ATOM 822 N N . LEU A 1 106 ? -5.356 6.471 20.674 1.00 96.50 106 LEU A N 1
ATOM 823 C CA . LEU A 1 106 ? -4.839 5.227 21.215 1.00 96.50 106 LEU A CA 1
ATOM 824 C C . LEU A 1 106 ? -3.321 5.338 21.335 1.00 96.50 106 LEU A C 1
ATOM 826 O O . LEU A 1 106 ? -2.643 5.322 20.313 1.00 96.50 106 LEU A O 1
ATOM 830 N N . ASP A 1 107 ? -2.804 5.361 22.561 1.00 95.00 107 ASP A N 1
ATOM 831 C CA . ASP A 1 107 ? -1.352 5.387 22.784 1.00 95.00 107 ASP A CA 1
ATOM 832 C C . ASP A 1 107 ? -0.748 3.975 22.602 1.00 95.00 107 ASP A C 1
ATOM 834 O O . ASP A 1 107 ? 0.420 3.805 22.255 1.00 95.00 107 ASP A O 1
ATOM 838 N N . GLY A 1 108 ? -1.550 2.933 22.863 1.00 93.31 108 GLY A N 1
ATOM 839 C CA . GLY A 1 108 ? -1.169 1.526 22.714 1.00 93.31 108 GLY A CA 1
ATOM 840 C C . GLY A 1 108 ? -1.258 1.000 21.275 1.00 93.31 108 GLY A C 1
ATOM 841 O O . GLY A 1 108 ? -1.510 1.728 20.321 1.00 93.31 108 GLY A O 1
ATOM 842 N N . SER A 1 109 ? -1.088 -0.312 21.096 1.00 96.06 109 SER A N 1
ATOM 843 C CA . SER A 1 109 ? -1.226 -0.947 19.774 1.00 96.06 109 SER A CA 1
ATOM 844 C C . SER A 1 109 ? -2.660 -1.408 19.488 1.00 96.06 109 SER A C 1
ATOM 846 O O . SER A 1 109 ? -3.386 -1.855 20.383 1.00 96.06 109 SER A O 1
ATOM 848 N N . LEU A 1 110 ? -3.071 -1.381 18.218 1.00 97.56 110 LEU A N 1
ATOM 849 C CA . LEU A 1 110 ? -4.386 -1.834 17.760 1.00 97.56 110 LEU A CA 1
ATOM 850 C C . LEU A 1 110 ? -4.286 -3.145 16.983 1.00 97.56 110 LEU A C 1
ATOM 852 O O . LEU A 1 110 ? -3.747 -3.196 15.885 1.00 97.56 110 LEU A O 1
ATOM 856 N N . ALA A 1 111 ? -4.931 -4.195 17.480 1.00 97.94 111 ALA A N 1
ATOM 857 C CA . ALA A 1 111 ? -5.094 -5.449 16.757 1.00 97.94 111 ALA A CA 1
ATOM 858 C C . ALA A 1 111 ? -6.574 -5.748 16.485 1.00 97.94 111 ALA A C 1
ATOM 860 O O . ALA A 1 111 ? -7.339 -6.040 17.408 1.00 97.94 111 ALA A O 1
ATOM 861 N N . ALA A 1 112 ? -6.989 -5.760 15.217 1.00 97.69 112 ALA A N 1
ATOM 862 C CA . ALA A 1 112 ? -8.367 -6.064 14.832 1.00 97.69 112 ALA A CA 1
ATOM 863 C C . ALA A 1 112 ? -8.456 -7.285 13.913 1.00 97.69 112 ALA A C 1
ATOM 865 O O . ALA A 1 112 ? -7.683 -7.434 12.968 1.00 97.69 112 ALA A O 1
ATOM 866 N N . LYS A 1 113 ? -9.432 -8.161 14.175 1.00 98.38 113 LYS A N 1
ATOM 867 C CA . LYS A 1 113 ? -9.696 -9.338 13.346 1.00 98.38 113 LYS A CA 1
ATOM 868 C C . LYS A 1 113 ? -11.185 -9.555 13.084 1.00 98.38 113 LYS A C 1
ATOM 870 O O . LYS A 1 113 ? -11.972 -9.521 14.027 1.00 98.38 113 LYS A O 1
ATOM 875 N N . ASP A 1 114 ? -11.570 -9.881 11.852 1.00 98.06 114 ASP A N 1
ATOM 876 C CA . ASP A 1 114 ? -12.970 -10.142 11.483 1.00 98.06 114 ASP A CA 1
ATOM 877 C C . ASP A 1 114 ? -13.874 -8.930 11.813 1.00 98.06 114 ASP A C 1
ATOM 879 O O . ASP A 1 114 ? -14.903 -9.062 12.484 1.00 98.06 114 ASP A O 1
ATOM 883 N N . VAL A 1 115 ? -13.461 -7.727 11.397 1.00 98.12 115 VAL A N 1
ATOM 884 C CA . VAL A 1 115 ? -14.163 -6.460 11.681 1.00 98.12 115 VAL A CA 1
ATOM 885 C C . VAL A 1 115 ? -14.791 -5.898 10.407 1.00 98.12 115 VAL A C 1
ATOM 887 O O . VAL A 1 115 ? -14.192 -5.887 9.339 1.00 98.12 115 VAL A O 1
ATOM 890 N N . THR A 1 116 ? -16.034 -5.430 10.486 1.00 98.00 116 THR A N 1
ATOM 891 C CA . THR A 1 116 ? -16.750 -4.946 9.290 1.00 98.00 116 THR A CA 1
ATOM 892 C C . THR A 1 116 ? -16.366 -3.513 8.921 1.00 98.00 116 THR A C 1
ATOM 894 O O . THR A 1 116 ? -16.199 -3.197 7.744 1.00 98.00 116 THR A O 1
ATOM 897 N N . SER A 1 117 ? -16.216 -2.640 9.912 1.00 97.69 117 SER A N 1
ATOM 898 C CA . SER A 1 117 ? -15.815 -1.252 9.698 1.00 97.69 117 SER A CA 1
ATOM 899 C C . SER A 1 117 ? -15.001 -0.769 10.886 1.00 97.69 117 SER A C 1
ATOM 901 O O . SER A 1 117 ? -15.477 -0.851 12.021 1.00 97.69 117 SER A O 1
ATOM 903 N N . LEU A 1 118 ? -13.800 -0.269 10.613 1.00 98.12 118 LEU A N 1
ATOM 904 C CA . LEU A 1 118 ? -12.915 0.346 11.591 1.00 98.12 118 LEU A CA 1
ATOM 905 C C . LEU A 1 118 ? -12.554 1.753 11.116 1.00 98.12 118 LEU A C 1
ATOM 907 O O . LEU A 1 118 ? -12.024 1.922 10.018 1.00 98.12 118 LEU A O 1
ATOM 911 N N . LYS A 1 119 ? -12.835 2.746 11.954 1.00 98.19 119 LYS A N 1
ATOM 912 C CA . LYS A 1 119 ? -12.434 4.130 11.737 1.00 98.19 119 LYS A CA 1
ATOM 913 C C . LYS A 1 119 ? -11.549 4.592 12.894 1.00 98.19 119 LYS A C 1
ATOM 915 O O . LYS A 1 119 ? -11.969 4.463 14.044 1.00 98.19 119 LYS A O 1
ATOM 920 N N . SER A 1 120 ? -10.382 5.158 12.601 1.00 95.88 120 SER A N 1
ATOM 921 C CA . SER A 1 120 ? -9.673 6.012 13.548 1.00 95.88 120 SER A CA 1
ATOM 922 C C . SER A 1 120 ? -10.083 7.470 13.338 1.00 95.88 120 SER A C 1
ATOM 924 O O . SER A 1 120 ? -10.308 7.922 12.215 1.00 95.88 120 SER A O 1
ATOM 926 N N . ASP A 1 121 ? -10.296 8.172 14.442 1.00 91.12 121 ASP A N 1
ATOM 927 C CA . ASP A 1 121 ? -10.690 9.582 14.485 1.00 91.12 121 ASP A CA 1
ATOM 928 C C . ASP A 1 121 ? -9.854 10.252 15.582 1.00 91.12 121 ASP A C 1
ATOM 930 O O . ASP A 1 121 ? -10.369 10.631 16.630 1.00 91.12 121 ASP A O 1
ATOM 934 N N . GLY A 1 122 ? -8.535 10.244 15.367 1.00 89.62 122 GLY A N 1
ATOM 935 C CA . GLY A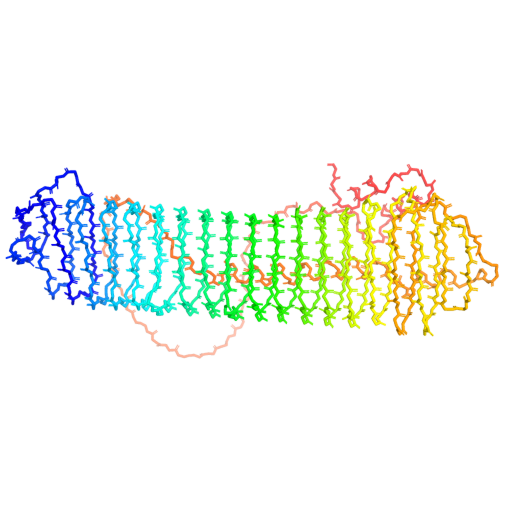 1 122 ? -7.489 10.598 16.330 1.00 89.62 122 GLY A CA 1
ATOM 936 C C . GLY A 1 122 ? -6.140 9.982 15.938 1.00 89.62 122 GLY A C 1
ATOM 937 O O . GLY A 1 122 ? -6.041 9.364 14.869 1.00 89.62 122 GLY A O 1
ATOM 938 N N . SER A 1 123 ? -5.125 10.138 16.793 1.00 91.00 123 SER A N 1
ATOM 939 C CA . SER A 1 123 ? -3.828 9.469 16.610 1.00 91.00 123 SER A CA 1
ATOM 940 C C . SER A 1 123 ? -3.882 8.017 17.093 1.00 91.00 123 SER A C 1
ATOM 942 O O . SER A 1 123 ? -4.626 7.671 18.016 1.00 91.00 123 SER A O 1
ATOM 944 N N . LEU A 1 124 ? -3.136 7.149 16.413 1.00 95.94 124 LEU A N 1
ATOM 945 C CA . LEU A 1 124 ? -2.800 5.812 16.888 1.00 95.94 124 LEU A CA 1
ATOM 946 C C . LEU A 1 124 ? -1.277 5.784 17.051 1.00 95.94 124 LEU A C 1
ATOM 948 O O . LEU A 1 124 ? -0.560 5.730 16.055 1.00 95.94 124 LEU A O 1
ATOM 952 N N . ASP A 1 125 ? -0.781 5.889 18.275 1.00 94.50 125 ASP A N 1
ATOM 953 C CA . ASP A 1 125 ? 0.654 6.079 18.504 1.00 94.50 125 ASP A CA 1
ATOM 954 C C . ASP A 1 125 ? 1.408 4.739 18.401 1.00 94.50 125 ASP A C 1
ATOM 956 O O . ASP A 1 125 ? 2.552 4.682 17.956 1.00 94.50 125 ASP A O 1
ATOM 960 N N . GLY A 1 126 ? 0.757 3.629 18.765 1.00 92.81 126 GLY A N 1
ATOM 961 C CA . GLY A 1 126 ? 1.302 2.281 18.599 1.00 92.81 126 GLY A CA 1
ATOM 962 C C . GLY A 1 126 ? 1.008 1.635 17.241 1.00 92.81 126 GLY A C 1
ATOM 963 O O . GLY A 1 126 ? 0.317 2.183 16.382 1.00 92.81 126 GLY A O 1
ATOM 964 N N . ASP A 1 127 ? 1.489 0.400 17.081 1.00 95.44 127 ASP A N 1
ATOM 965 C CA . ASP A 1 127 ? 1.350 -0.362 15.837 1.00 95.44 127 ASP A CA 1
ATOM 966 C C . ASP A 1 127 ? -0.099 -0.793 15.573 1.00 95.44 127 ASP A C 1
ATOM 968 O O . ASP A 1 127 ? -0.870 -1.129 16.482 1.00 95.44 127 ASP A O 1
ATOM 972 N N . VAL A 1 128 ? -0.459 -0.885 14.295 1.00 97.25 128 VAL A N 1
ATOM 973 C CA . VAL A 1 128 ? -1.801 -1.251 13.841 1.00 97.25 128 VAL A CA 1
ATOM 974 C C . VAL A 1 128 ? -1.760 -2.529 13.009 1.00 97.25 128 VAL A C 1
ATOM 976 O O . VAL A 1 128 ? -1.304 -2.547 11.873 1.00 97.25 128 VAL A O 1
ATOM 979 N N . ALA A 1 129 ? -2.330 -3.612 13.533 1.00 97.62 129 ALA A N 1
ATOM 980 C CA . ALA A 1 129 ? -2.448 -4.897 12.851 1.00 97.62 129 ALA A CA 1
ATOM 981 C C . ALA A 1 129 ? -3.918 -5.244 12.564 1.00 97.62 129 ALA A C 1
ATOM 983 O O . ALA A 1 129 ? -4.677 -5.634 13.459 1.00 97.62 129 ALA A O 1
ATOM 984 N N . LEU A 1 130 ? -4.332 -5.158 11.299 1.00 98.06 130 LEU A N 1
ATOM 985 C CA . LEU A 1 130 ? -5.705 -5.429 10.867 1.00 98.06 130 LEU A CA 1
ATOM 986 C C . LEU A 1 130 ? -5.761 -6.655 9.961 1.00 98.06 130 LEU A C 1
ATOM 988 O O . LEU A 1 130 ? -5.077 -6.727 8.942 1.00 98.06 130 LEU A O 1
ATOM 992 N N . ARG A 1 131 ? -6.630 -7.610 10.300 1.00 98.12 131 ARG A N 1
ATOM 993 C CA . ARG A 1 131 ? -6.854 -8.813 9.496 1.00 98.12 131 ARG A CA 1
ATOM 994 C C . ARG A 1 131 ? -8.331 -9.080 9.235 1.00 98.12 131 ARG A C 1
ATOM 996 O O . ARG A 1 131 ? -9.136 -9.028 10.162 1.00 98.12 131 ARG A O 1
ATOM 1003 N N . ASP A 1 132 ? -8.675 -9.458 8.007 1.00 97.88 132 ASP A N 1
ATOM 1004 C CA . ASP A 1 132 ? -10.055 -9.777 7.618 1.00 97.88 132 ASP A CA 1
ATOM 1005 C C . ASP A 1 132 ? -11.002 -8.595 7.926 1.00 97.88 132 ASP A C 1
ATOM 1007 O O . ASP A 1 132 ? -12.043 -8.755 8.576 1.00 97.88 132 ASP A O 1
ATOM 1011 N N . VAL A 1 133 ? -10.604 -7.380 7.524 1.00 98.00 133 VAL A N 1
ATOM 1012 C CA . VAL A 1 133 ? -11.367 -6.144 7.772 1.00 98.00 133 VAL A CA 1
ATOM 1013 C C . VAL A 1 133 ? -11.959 -5.615 6.471 1.00 98.00 133 VAL A C 1
ATOM 1015 O O . VAL A 1 133 ? -11.262 -5.467 5.472 1.00 98.00 133 VAL A O 1
ATOM 1018 N N . ALA A 1 134 ? -13.263 -5.335 6.435 1.00 97.06 134 ALA A N 1
ATOM 1019 C CA . ALA A 1 134 ? -13.882 -4.917 5.175 1.00 97.06 134 ALA A CA 1
ATOM 1020 C C . ALA A 1 134 ? -13.558 -3.456 4.822 1.00 97.06 134 ALA A C 1
ATOM 1022 O O . ALA A 1 134 ? -13.085 -3.206 3.717 1.00 97.06 134 ALA A O 1
ATOM 1023 N N . ASN A 1 135 ? -13.776 -2.515 5.743 1.00 98.00 135 ASN A N 1
ATOM 1024 C CA . ASN A 1 135 ? -13.491 -1.096 5.520 1.00 98.00 135 ASN A CA 1
ATOM 1025 C C . ASN A 1 135 ? -12.624 -0.539 6.648 1.00 98.00 135 ASN A C 1
ATOM 1027 O O . ASN A 1 135 ? -12.956 -0.713 7.824 1.00 98.00 135 ASN A O 1
ATOM 1031 N N . VAL A 1 136 ? -11.545 0.139 6.271 1.00 98.25 136 VAL A N 1
ATOM 1032 C CA . VAL A 1 136 ? -10.595 0.792 7.171 1.00 98.25 136 VAL A CA 1
ATOM 1033 C C . VAL A 1 136 ? -10.469 2.255 6.769 1.00 98.25 136 VAL A C 1
ATOM 1035 O O . VAL A 1 136 ? -10.264 2.560 5.595 1.00 98.25 136 VAL A O 1
ATOM 1038 N N . HIS A 1 137 ? -10.582 3.149 7.741 1.00 98.12 137 HIS A N 1
ATOM 1039 C CA . HIS A 1 137 ? -10.215 4.552 7.603 1.00 98.12 137 HIS A CA 1
ATOM 1040 C C . HIS A 1 137 ? -9.317 4.904 8.781 1.00 98.12 137 HIS A C 1
ATOM 1042 O O . HIS A 1 137 ? -9.767 4.814 9.919 1.00 98.12 137 HIS A O 1
ATOM 1048 N N . ILE A 1 138 ? -8.066 5.258 8.513 1.00 96.94 138 ILE A N 1
ATOM 1049 C CA . ILE A 1 138 ? -7.094 5.669 9.519 1.00 96.94 138 ILE A CA 1
ATOM 1050 C C . ILE A 1 138 ? -6.547 7.049 9.154 1.00 96.94 138 ILE A C 1
ATOM 1052 O O . ILE A 1 138 ? -6.109 7.256 8.023 1.00 96.94 138 ILE A O 1
ATOM 1056 N N . GLU A 1 139 ? -6.594 7.980 10.103 1.00 95.38 139 GLU A N 1
ATOM 1057 C CA . GLU A 1 139 ? -6.101 9.347 9.903 1.00 95.38 139 GLU A CA 1
ATOM 1058 C C . GLU A 1 139 ? -4.579 9.438 10.082 1.00 95.38 139 GLU A C 1
ATOM 1060 O O . GLU A 1 139 ? -3.872 9.857 9.173 1.00 95.38 139 GLU A O 1
ATOM 1065 N N . SER A 1 140 ? -4.057 9.011 11.228 1.00 95.19 140 SER A N 1
ATOM 1066 C CA . SER A 1 140 ? -2.624 9.073 11.518 1.00 95.19 140 SER A CA 1
ATOM 1067 C C . SER A 1 140 ? -2.206 7.890 12.374 1.00 95.19 140 SER A C 1
ATOM 1069 O O . SER A 1 140 ? -2.928 7.526 13.307 1.00 95.19 140 SER A O 1
ATOM 1071 N N . VAL A 1 141 ? -1.039 7.328 12.066 1.00 96.50 141 VAL A N 1
ATOM 1072 C CA . VAL A 1 141 ? -0.366 6.310 12.881 1.00 96.50 141 VAL A CA 1
ATOM 1073 C C . VAL A 1 141 ? 1.084 6.721 13.083 1.00 96.50 141 VAL A C 1
ATOM 1075 O O . VAL A 1 141 ? 1.750 7.050 12.104 1.00 96.50 141 VAL A O 1
ATOM 1078 N N . GLU A 1 142 ? 1.560 6.727 14.328 1.00 95.25 142 GLU A N 1
ATOM 1079 C CA . GLU A 1 142 ? 2.983 6.969 14.611 1.00 95.25 142 GLU A CA 1
ATOM 1080 C C . GLU A 1 142 ? 3.820 5.687 14.456 1.00 95.25 142 GLU A C 1
ATOM 1082 O O . GLU A 1 142 ? 4.941 5.746 13.963 1.00 95.25 142 GLU A O 1
ATOM 1087 N N . GLY A 1 143 ? 3.276 4.529 14.843 1.00 92.75 143 GLY A N 1
ATOM 1088 C CA . GLY A 1 143 ? 3.903 3.220 14.635 1.00 92.75 143 GLY A CA 1
ATOM 1089 C C . GLY A 1 143 ? 3.698 2.626 13.236 1.00 92.75 143 GLY A C 1
ATOM 1090 O O . GLY A 1 143 ? 3.326 3.313 12.278 1.00 92.75 143 GLY A O 1
ATOM 1091 N N . ASP A 1 144 ? 3.892 1.310 13.139 1.00 94.94 144 ASP A N 1
ATOM 1092 C CA . ASP A 1 144 ? 3.785 0.571 11.877 1.00 94.94 144 ASP A CA 1
ATOM 1093 C C . ASP A 1 144 ? 2.349 0.126 11.584 1.00 94.94 144 ASP A C 1
ATOM 1095 O O . ASP A 1 144 ? 1.539 -0.127 12.483 1.00 94.94 144 ASP A O 1
ATOM 1099 N N . ILE A 1 145 ? 2.029 -0.086 10.306 1.00 96.88 145 ILE A N 1
ATOM 1100 C CA . ILE A 1 145 ? 0.742 -0.643 9.881 1.00 96.88 145 ILE A CA 1
ATOM 1101 C C . ILE A 1 145 ? 0.936 -1.968 9.150 1.00 96.88 145 ILE A C 1
ATOM 1103 O O . ILE A 1 145 ? 1.640 -2.068 8.152 1.00 96.88 145 ILE A O 1
ATOM 1107 N N . SER A 1 146 ? 0.188 -2.986 9.574 1.00 97.19 146 SER A N 1
ATOM 1108 C CA . SER A 1 146 ? 0.040 -4.257 8.871 1.00 97.19 146 SER A CA 1
ATOM 1109 C C . SER A 1 146 ? -1.423 -4.530 8.520 1.00 97.19 146 SER A C 1
ATOM 1111 O O . SER A 1 146 ? -2.259 -4.794 9.389 1.00 97.19 146 SER A O 1
ATOM 1113 N N . LEU A 1 147 ? -1.744 -4.516 7.226 1.00 97.94 147 LEU A N 1
ATOM 1114 C CA . LEU A 1 147 ? -3.058 -4.867 6.688 1.00 97.94 147 LEU A CA 1
ATOM 1115 C C . LEU A 1 147 ? -3.013 -6.239 6.018 1.00 97.94 147 LEU A C 1
ATOM 1117 O O . LEU A 1 147 ? -2.207 -6.484 5.126 1.00 97.94 147 LEU A O 1
ATOM 1121 N N . THR A 1 148 ? -3.916 -7.141 6.397 1.00 98.00 148 THR A N 1
ATOM 1122 C CA . THR A 1 148 ? -4.052 -8.465 5.775 1.00 98.00 148 THR A CA 1
ATOM 1123 C C . THR A 1 148 ? -5.506 -8.752 5.413 1.00 98.00 148 THR A C 1
ATOM 1125 O O . THR A 1 148 ? -6.378 -8.713 6.278 1.00 98.00 148 THR A O 1
ATOM 1128 N N . GLU A 1 149 ? -5.775 -9.099 4.153 1.00 98.00 149 GLU A N 1
ATOM 1129 C CA . GLU A 1 149 ? -7.121 -9.431 3.658 1.00 98.00 149 GLU A CA 1
ATOM 1130 C C . GLU A 1 149 ? -8.136 -8.305 3.931 1.00 98.00 149 GLU A C 1
ATOM 1132 O O . GLU A 1 149 ? -9.173 -8.494 4.577 1.00 98.00 149 GLU A O 1
ATOM 1137 N N . VAL A 1 150 ? -7.814 -7.098 3.454 1.00 98.31 150 VAL A N 1
ATOM 1138 C CA . VAL A 1 150 ? -8.651 -5.901 3.623 1.00 98.31 150 VAL A CA 1
ATOM 1139 C C . VAL A 1 150 ? -9.367 -5.555 2.321 1.00 98.31 150 VAL A C 1
ATOM 1141 O O . VAL A 1 150 ? -8.774 -5.548 1.244 1.00 98.31 150 VAL A O 1
ATOM 1144 N N . SER A 1 151 ? -10.670 -5.265 2.371 1.00 97.94 151 SER A N 1
ATOM 1145 C CA . SER A 1 151 ? -11.389 -4.917 1.132 1.00 97.94 151 SER A CA 1
ATOM 1146 C C . SER A 1 151 ? -11.136 -3.471 0.697 1.00 97.94 151 SER A C 1
ATOM 1148 O O . SER A 1 151 ? -10.792 -3.256 -0.461 1.00 97.94 151 SER A O 1
ATOM 1150 N N . ALA A 1 152 ? -11.261 -2.494 1.590 1.00 98.12 152 ALA A N 1
ATOM 1151 C CA . ALA A 1 152 ? -10.949 -1.099 1.298 1.00 98.12 152 ALA A CA 1
ATOM 1152 C C . ALA A 1 152 ? -10.238 -0.442 2.486 1.00 98.12 152 ALA A C 1
ATOM 1154 O O . ALA A 1 152 ? -10.707 -0.560 3.619 1.00 98.12 152 ALA A O 1
ATOM 1155 N N . ALA A 1 153 ? -9.137 0.257 2.217 1.00 98.38 153 ALA A N 1
ATOM 1156 C CA . ALA A 1 153 ? -8.374 1.004 3.208 1.00 98.38 153 ALA A CA 1
ATOM 1157 C C . ALA A 1 153 ? -8.094 2.429 2.720 1.00 98.38 153 ALA A C 1
ATOM 1159 O O . ALA A 1 153 ? -7.573 2.619 1.622 1.00 98.38 153 ALA A O 1
ATOM 1160 N N . LEU A 1 154 ? -8.438 3.410 3.551 1.00 98.06 154 LEU A N 1
ATOM 1161 C CA . LEU A 1 154 ? -8.001 4.798 3.445 1.00 98.06 154 LEU A CA 1
ATOM 1162 C C . LEU A 1 154 ? -7.057 5.071 4.620 1.00 98.06 154 LEU A C 1
ATOM 1164 O O . LEU A 1 154 ? -7.490 4.965 5.765 1.00 98.06 154 LEU A O 1
ATOM 1168 N N . VAL A 1 155 ? -5.794 5.378 4.345 1.00 97.31 155 VAL A N 1
ATOM 1169 C CA . VAL A 1 155 ? -4.763 5.611 5.368 1.00 97.31 155 VAL A CA 1
ATOM 1170 C C . VAL A 1 155 ? -4.045 6.909 5.041 1.00 97.31 155 VAL A C 1
ATOM 1172 O O . VAL A 1 155 ? -3.328 6.967 4.048 1.00 97.31 155 VAL A O 1
ATOM 1175 N N . ASN A 1 156 ? -4.270 7.962 5.824 1.00 94.81 156 ASN A N 1
ATOM 1176 C CA . ASN A 1 156 ? -3.761 9.286 5.479 1.00 94.81 156 ASN A CA 1
ATOM 1177 C C . ASN A 1 156 ? -2.261 9.432 5.804 1.00 94.81 156 ASN A C 1
ATOM 1179 O O . ASN A 1 156 ? -1.472 9.523 4.866 1.00 94.81 156 ASN A O 1
ATOM 1183 N N . GLN A 1 157 ? -1.857 9.386 7.077 1.00 95.44 157 GLN A N 1
ATOM 1184 C CA . GLN A 1 157 ? -0.451 9.508 7.496 1.00 95.44 157 GLN A CA 1
ATOM 1185 C C . GLN A 1 157 ? 0.056 8.270 8.242 1.00 95.44 157 GLN A C 1
ATOM 1187 O O . GLN A 1 157 ? -0.688 7.659 9.016 1.00 95.44 157 GLN A O 1
ATOM 1192 N N . VAL A 1 158 ? 1.325 7.926 8.013 1.00 96.75 158 VAL A N 1
ATOM 1193 C CA . VAL A 1 158 ? 2.031 6.818 8.675 1.00 96.75 158 VAL A CA 1
ATOM 1194 C C . VAL A 1 158 ? 3.466 7.267 8.931 1.00 96.75 158 VAL A C 1
ATOM 1196 O O . VAL A 1 158 ? 4.149 7.615 7.973 1.00 96.75 158 VAL A O 1
ATOM 1199 N N . ALA A 1 159 ? 3.910 7.300 10.186 1.00 95.62 159 ALA A N 1
ATOM 1200 C CA . ALA A 1 159 ? 5.302 7.634 10.495 1.00 95.62 159 ALA A CA 1
ATOM 1201 C C . ALA A 1 159 ? 6.221 6.396 10.476 1.00 95.62 159 ALA A C 1
ATOM 1203 O O . ALA A 1 159 ? 7.390 6.508 10.122 1.00 95.62 159 ALA A O 1
ATOM 1204 N N . GLY A 1 160 ? 5.695 5.215 10.817 1.00 93.12 160 GLY A N 1
ATOM 1205 C CA . GLY A 1 160 ? 6.397 3.940 10.663 1.00 93.12 160 GLY A CA 1
ATOM 1206 C C . GLY A 1 160 ? 6.254 3.321 9.270 1.00 93.12 160 GLY A C 1
ATOM 1207 O O . GLY A 1 160 ? 5.908 3.987 8.288 1.00 93.12 160 GLY A O 1
ATOM 1208 N N . ASP A 1 161 ? 6.465 2.010 9.206 1.00 94.50 161 ASP A N 1
ATOM 1209 C CA . ASP A 1 161 ? 6.413 1.234 7.970 1.00 94.50 161 ASP A CA 1
ATOM 1210 C C . ASP A 1 161 ? 4.994 0.759 7.640 1.00 94.50 161 ASP A C 1
ATOM 1212 O O . ASP A 1 161 ? 4.161 0.464 8.507 1.00 94.50 161 ASP A O 1
ATOM 1216 N N . PHE A 1 162 ? 4.707 0.625 6.346 1.00 97.00 162 PHE A N 1
ATOM 1217 C CA . PHE A 1 162 ? 3.406 0.202 5.851 1.00 97.00 162 PHE A CA 1
ATOM 1218 C C . PHE A 1 162 ? 3.481 -1.124 5.099 1.00 97.00 162 PHE A C 1
ATOM 1220 O O . PHE A 1 162 ? 4.006 -1.218 3.992 1.00 97.00 162 PHE A O 1
ATOM 1227 N N . VAL A 1 163 ? 2.836 -2.159 5.633 1.00 97.25 163 VAL A N 1
ATOM 1228 C CA . VAL A 1 163 ? 2.747 -3.472 4.991 1.00 97.25 163 VAL A CA 1
ATOM 1229 C C . VAL A 1 163 ? 1.301 -3.835 4.694 1.00 97.25 163 VAL A C 1
ATOM 1231 O O . VAL A 1 163 ? 0.462 -3.935 5.587 1.00 97.25 163 VAL A O 1
ATOM 1234 N N . ALA A 1 164 ? 1.001 -4.134 3.432 1.00 97.06 164 ALA A N 1
ATOM 1235 C CA . ALA A 1 164 ? -0.317 -4.596 3.015 1.00 97.06 164 ALA A CA 1
ATOM 1236 C C . ALA A 1 164 ? -0.251 -5.892 2.212 1.00 97.06 164 ALA A C 1
ATOM 1238 O O . ALA A 1 164 ? 0.477 -6.013 1.230 1.00 97.06 164 ALA A O 1
ATOM 1239 N N . ARG A 1 165 ? -1.087 -6.857 2.599 1.00 97.62 165 ARG A N 1
ATOM 1240 C CA . ARG A 1 165 ? -1.224 -8.161 1.953 1.00 97.62 165 ARG A CA 1
ATOM 1241 C C . ARG A 1 165 ? -2.682 -8.450 1.616 1.00 97.62 165 ARG A C 1
ATOM 1243 O O . ARG A 1 165 ? -3.523 -8.497 2.509 1.00 97.62 165 ARG A O 1
ATOM 1250 N N . GLY A 1 166 ? -2.988 -8.702 0.346 1.00 97.38 166 GLY A N 1
ATOM 1251 C CA . GLY A 1 166 ? -4.344 -9.092 -0.063 1.00 97.38 166 GLY A CA 1
ATOM 1252 C C . GLY A 1 166 ? -5.359 -7.958 0.102 1.00 97.38 166 GLY A C 1
ATOM 1253 O O . GLY A 1 166 ? -6.427 -8.152 0.681 1.00 97.38 166 GLY A O 1
ATOM 1254 N N . VAL A 1 167 ? -5.020 -6.754 -0.367 1.00 98.44 167 VAL A N 1
ATOM 1255 C CA . VAL A 1 167 ? -5.897 -5.575 -0.271 1.00 98.44 167 VAL A CA 1
ATOM 1256 C C . VAL A 1 167 ? -6.551 -5.280 -1.619 1.00 98.44 167 VAL A C 1
ATOM 1258 O O . VAL A 1 167 ? -5.880 -5.249 -2.647 1.00 98.44 167 VAL A O 1
ATOM 1261 N N . LYS A 1 168 ? -7.870 -5.061 -1.670 1.00 98.25 168 LYS A N 1
ATOM 1262 C CA . LYS A 1 168 ? -8.526 -4.778 -2.966 1.00 98.25 168 LYS A CA 1
ATOM 1263 C C . LYS A 1 168 ? -8.378 -3.315 -3.377 1.00 98.25 168 LYS A C 1
ATOM 1265 O O . LYS A 1 168 ? -8.017 -3.046 -4.515 1.00 98.25 168 LYS A O 1
ATOM 1270 N N . ALA A 1 169 ? -8.642 -2.383 -2.470 1.00 98.31 169 ALA A N 1
ATOM 1271 C CA . ALA A 1 169 ? -8.477 -0.956 -2.720 1.00 98.31 169 ALA A CA 1
ATOM 1272 C C . ALA A 1 169 ? -7.727 -0.298 -1.561 1.00 98.31 169 ALA A C 1
ATOM 1274 O O . ALA A 1 169 ? -8.170 -0.383 -0.416 1.00 98.31 169 ALA A O 1
ATOM 1275 N N . LEU A 1 170 ? -6.614 0.357 -1.869 1.00 98.50 170 LEU A N 1
ATOM 1276 C CA . LEU A 1 170 ? -5.795 1.100 -0.919 1.00 98.50 170 LEU A CA 1
ATOM 1277 C C . LEU A 1 170 ? -5.657 2.545 -1.395 1.00 98.50 170 LEU A C 1
ATOM 1279 O O . LEU A 1 170 ? -5.316 2.790 -2.550 1.00 98.50 170 LEU A O 1
ATOM 1283 N N . LYS A 1 171 ? -5.926 3.503 -0.518 1.00 98.25 171 LYS A N 1
ATOM 1284 C CA . LYS A 1 171 ? -5.710 4.914 -0.807 1.00 98.25 171 LYS A CA 1
ATOM 1285 C C . LYS A 1 171 ? -4.962 5.575 0.340 1.00 98.25 171 LYS A C 1
ATOM 1287 O O . LYS A 1 171 ? -5.403 5.452 1.481 1.00 98.25 171 LYS A O 1
ATOM 1292 N N . GLY A 1 172 ? -3.880 6.279 0.030 1.00 95.75 172 GLY A N 1
ATOM 1293 C CA . GLY A 1 172 ? -3.176 7.131 0.979 1.00 95.75 172 GLY A CA 1
ATOM 1294 C C . GLY A 1 172 ? -3.010 8.536 0.433 1.00 95.75 172 GLY A C 1
ATOM 1295 O O . GLY A 1 172 ? -2.350 8.728 -0.579 1.00 95.75 172 GLY A O 1
ATOM 1296 N N . ASP A 1 173 ? -3.660 9.508 1.069 1.00 91.44 173 ASP A N 1
ATOM 1297 C CA . ASP A 1 173 ? -3.667 10.903 0.607 1.00 91.44 173 ASP A CA 1
ATOM 1298 C C . ASP A 1 173 ? -2.528 11.745 1.220 1.00 91.44 173 ASP A C 1
ATOM 1300 O O . ASP A 1 173 ? -2.231 12.819 0.696 1.00 91.44 173 ASP A O 1
ATOM 1304 N N . GLY A 1 174 ? -1.896 11.271 2.299 1.00 93.81 174 GLY A N 1
ATOM 1305 C CA . GLY A 1 174 ? -0.845 11.976 3.028 1.00 93.81 174 GLY A CA 1
ATOM 1306 C C . GLY A 1 174 ? 0.565 11.509 2.671 1.00 93.81 174 GLY A C 1
ATOM 1307 O O . GLY A 1 174 ? 0.868 11.254 1.503 1.00 93.81 174 GLY A O 1
ATOM 1308 N N . VAL A 1 175 ? 1.424 11.461 3.688 1.00 95.56 175 VAL A N 1
ATOM 1309 C CA . VAL A 1 175 ? 2.836 11.068 3.595 1.00 95.56 175 VAL A CA 1
ATOM 1310 C C . VAL A 1 175 ? 3.043 9.841 4.469 1.00 95.56 175 VAL A C 1
ATOM 1312 O O . VAL A 1 175 ? 2.539 9.800 5.598 1.00 95.56 175 VAL A O 1
ATOM 1315 N N . TRP A 1 176 ? 3.729 8.842 3.923 1.00 97.06 176 TRP A N 1
ATOM 1316 C CA . TRP A 1 176 ? 4.212 7.679 4.659 1.00 97.06 176 TRP A CA 1
ATOM 1317 C C . TRP A 1 176 ? 5.727 7.829 4.813 1.00 97.06 176 TRP A C 1
ATOM 1319 O O . TRP A 1 176 ? 6.435 7.831 3.811 1.00 97.06 176 TRP A O 1
ATOM 1329 N N . GLU A 1 177 ? 6.199 8.050 6.039 1.00 96.44 177 GLU A N 1
ATOM 1330 C CA . GLU A 1 177 ? 7.607 8.380 6.311 1.00 96.44 177 GLU A CA 1
ATOM 1331 C C . GLU A 1 177 ? 8.515 7.141 6.211 1.00 96.44 177 GLU A C 1
ATOM 1333 O O . GLU A 1 177 ? 9.654 7.249 5.764 1.00 96.44 177 GLU A O 1
ATOM 1338 N N . GLY A 1 178 ? 8.007 5.962 6.584 1.00 92.88 178 GLY A N 1
ATOM 1339 C CA . GLY A 1 178 ? 8.724 4.693 6.466 1.00 92.88 178 GLY A CA 1
ATOM 1340 C C . GLY A 1 178 ? 8.627 4.028 5.089 1.00 92.88 178 GLY A C 1
ATOM 1341 O O . GLY A 1 178 ? 8.201 4.620 4.090 1.00 92.88 178 GLY A O 1
ATOM 1342 N N . ASP A 1 179 ? 8.991 2.750 5.059 1.00 94.38 179 ASP A N 1
ATOM 1343 C CA . ASP A 1 179 ? 8.983 1.913 3.863 1.00 94.38 179 ASP A CA 1
ATOM 1344 C C . ASP A 1 179 ? 7.582 1.346 3.590 1.00 94.38 179 ASP A C 1
ATOM 1346 O O . ASP A 1 179 ? 6.794 1.060 4.498 1.00 94.38 179 ASP A O 1
ATOM 1350 N N . ALA A 1 180 ? 7.256 1.115 2.315 1.00 96.38 180 ALA A N 1
ATOM 1351 C CA . ALA A 1 180 ? 5.973 0.542 1.915 1.00 96.38 180 ALA A CA 1
ATOM 1352 C C . ALA A 1 180 ? 6.132 -0.804 1.199 1.00 96.38 180 ALA A C 1
ATOM 1354 O O . ALA A 1 180 ? 6.658 -0.897 0.089 1.00 96.38 180 ALA A O 1
ATOM 1355 N N . VAL A 1 181 ? 5.565 -1.861 1.784 1.00 96.81 181 VAL A N 1
ATOM 1356 C CA . VAL A 1 181 ? 5.564 -3.219 1.226 1.00 96.81 181 VAL A CA 1
ATOM 1357 C C . VAL A 1 181 ? 4.147 -3.647 0.869 1.00 96.81 181 VAL A C 1
ATOM 1359 O O . VAL A 1 181 ? 3.334 -4.003 1.727 1.00 96.81 181 VAL A O 1
ATOM 1362 N N . LEU A 1 182 ? 3.840 -3.677 -0.426 1.00 97.62 182 LEU A N 1
ATOM 1363 C CA . LEU A 1 182 ? 2.537 -4.101 -0.931 1.00 97.62 182 LEU A CA 1
ATOM 1364 C C . LEU A 1 182 ? 2.645 -5.456 -1.630 1.00 97.62 182 LEU A C 1
ATOM 1366 O O . LEU A 1 182 ? 3.400 -5.642 -2.585 1.00 97.62 182 LEU A O 1
ATOM 1370 N N . HIS A 1 183 ? 1.827 -6.404 -1.187 1.00 97.12 183 HIS A N 1
ATOM 1371 C CA . HIS A 1 183 ? 1.721 -7.730 -1.775 1.00 97.12 183 HIS A CA 1
ATOM 1372 C C . HIS A 1 1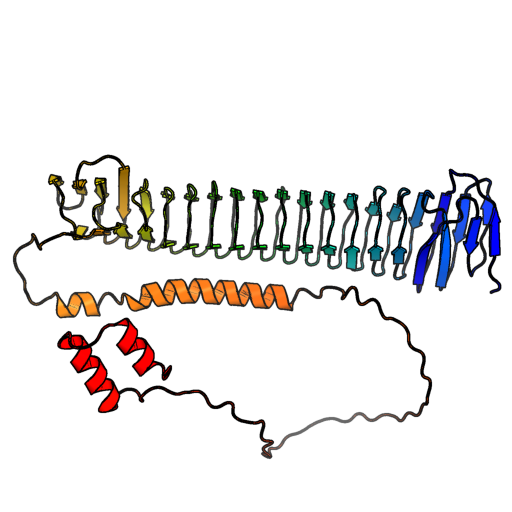83 ? 0.271 -8.068 -2.116 1.00 97.12 183 HIS A C 1
ATOM 1374 O O . HIS A 1 183 ? -0.611 -8.042 -1.254 1.00 97.12 183 HIS A O 1
ATOM 1380 N N . SER A 1 184 ? 0.012 -8.484 -3.355 1.00 97.81 184 SER A N 1
ATOM 1381 C CA . SER A 1 184 ? -1.333 -8.870 -3.802 1.00 97.81 184 SER A CA 1
ATOM 1382 C C . SER A 1 184 ? -2.371 -7.753 -3.593 1.00 97.81 184 SER A C 1
ATOM 1384 O O . SER A 1 184 ? -3.448 -7.988 -3.038 1.00 97.81 184 SER A O 1
ATOM 1386 N N . VAL A 1 185 ? -2.047 -6.528 -4.023 1.00 98.38 185 VAL A N 1
ATOM 1387 C CA . VAL A 1 185 ? -2.955 -5.369 -3.956 1.00 98.38 185 VAL A CA 1
ATOM 1388 C C . VAL A 1 185 ? -3.579 -5.100 -5.327 1.00 98.38 185 VAL A C 1
ATOM 1390 O O . VAL A 1 185 ? -2.865 -4.990 -6.321 1.00 98.38 185 VAL A O 1
ATOM 1393 N N . GLN A 1 186 ? -4.912 -5.017 -5.420 1.00 98.12 186 GLN A N 1
ATOM 1394 C CA . GLN A 1 186 ? -5.591 -4.900 -6.726 1.00 98.12 186 GLN A CA 1
ATOM 1395 C C . GLN A 1 186 ? -5.591 -3.472 -7.285 1.00 98.12 186 GLN A C 1
ATOM 1397 O O . GLN A 1 186 ? -5.457 -3.294 -8.496 1.00 98.12 186 GLN A O 1
ATOM 1402 N N . ALA A 1 187 ? -5.761 -2.467 -6.433 1.00 98.00 187 ALA A N 1
ATOM 1403 C CA . ALA A 1 187 ? -5.675 -1.063 -6.806 1.00 98.00 187 ALA A CA 1
ATOM 1404 C C . ALA A 1 187 ? -5.130 -0.243 -5.636 1.00 98.00 187 ALA A C 1
ATOM 1406 O O . ALA A 1 187 ? -5.660 -0.337 -4.525 1.00 98.00 187 ALA A O 1
ATOM 1407 N N . SER A 1 188 ? -4.113 0.574 -5.895 1.00 98.19 188 SER A N 1
ATOM 1408 C CA . SER A 1 188 ? -3.558 1.501 -4.914 1.00 98.19 188 SER A CA 1
ATOM 1409 C C . SER A 1 188 ? -3.254 2.873 -5.510 1.00 98.19 188 SER A C 1
ATOM 1411 O O . SER A 1 188 ? -2.666 2.973 -6.586 1.00 98.19 188 SER A O 1
ATOM 1413 N N . GLU A 1 189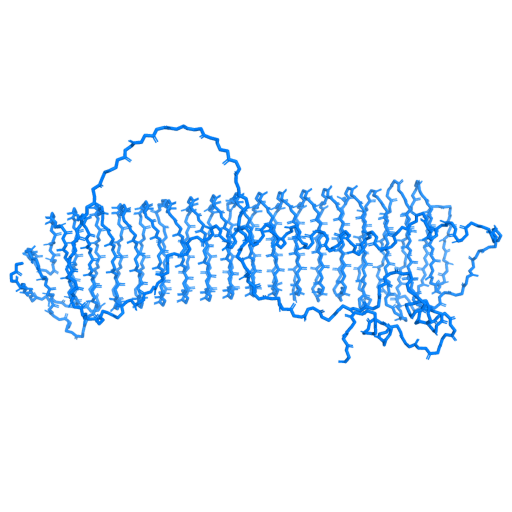 ? -3.645 3.924 -4.795 1.00 98.25 189 GLU A N 1
ATOM 1414 C CA . GLU A 1 189 ? -3.232 5.308 -5.048 1.00 98.25 189 GLU A CA 1
ATOM 1415 C C . GLU A 1 189 ? -2.636 5.861 -3.756 1.00 98.25 189 GLU A C 1
ATOM 1417 O O . GLU A 1 189 ? -3.350 6.041 -2.771 1.00 98.25 189 GLU A O 1
ATOM 1422 N N . ILE A 1 190 ? -1.327 6.068 -3.748 1.00 97.44 190 ILE A N 1
ATOM 1423 C CA . ILE A 1 190 ? -0.581 6.599 -2.606 1.00 97.44 190 ILE A CA 1
ATOM 1424 C C . ILE A 1 190 ? -0.040 7.955 -3.038 1.00 97.44 190 ILE A C 1
ATOM 1426 O O . ILE A 1 190 ? 0.367 8.114 -4.179 1.00 97.44 190 ILE A O 1
ATOM 1430 N N . ASN A 1 191 ? -0.098 8.971 -2.193 1.00 97.06 191 ASN A N 1
ATOM 1431 C CA . ASN A 1 191 ? 0.435 10.272 -2.559 1.00 97.06 191 ASN A CA 1
ATOM 1432 C C . ASN A 1 191 ? 1.967 10.243 -2.472 1.00 97.06 191 ASN A C 1
ATOM 1434 O O . ASN A 1 191 ? 2.632 10.387 -3.495 1.00 97.06 191 ASN A O 1
ATOM 1438 N N . GLU A 1 192 ? 2.529 10.004 -1.293 1.00 97.62 192 GLU A N 1
ATOM 1439 C CA . GLU A 1 192 ? 3.969 10.130 -1.068 1.00 97.62 192 GLU A CA 1
ATOM 1440 C C . GLU A 1 192 ? 4.467 9.089 -0.067 1.00 97.62 192 GLU A C 1
ATOM 1442 O O . GLU A 1 192 ? 3.822 8.859 0.957 1.00 97.62 192 GLU A O 1
ATOM 1447 N N . VAL A 1 193 ? 5.599 8.466 -0.395 1.00 98.12 193 VAL A N 1
ATOM 1448 C CA . VAL A 1 193 ? 6.361 7.577 0.489 1.00 98.12 193 VAL A CA 1
ATOM 1449 C C . VAL A 1 193 ? 7.785 8.121 0.556 1.00 98.12 193 VAL A C 1
ATOM 1451 O O . VAL A 1 193 ? 8.389 8.325 -0.496 1.00 98.12 193 VAL A O 1
ATOM 1454 N N . GLU A 1 194 ? 8.306 8.401 1.748 1.00 97.38 194 GLU A N 1
ATOM 1455 C CA . GLU A 1 194 ? 9.670 8.926 1.915 1.00 97.38 194 GLU A CA 1
ATOM 1456 C C . GLU A 1 194 ? 10.729 7.811 1.864 1.00 97.38 194 GLU A C 1
ATOM 1458 O O . GLU A 1 194 ? 11.829 8.055 1.372 1.00 97.38 194 GLU A O 1
ATOM 1463 N N . GLY A 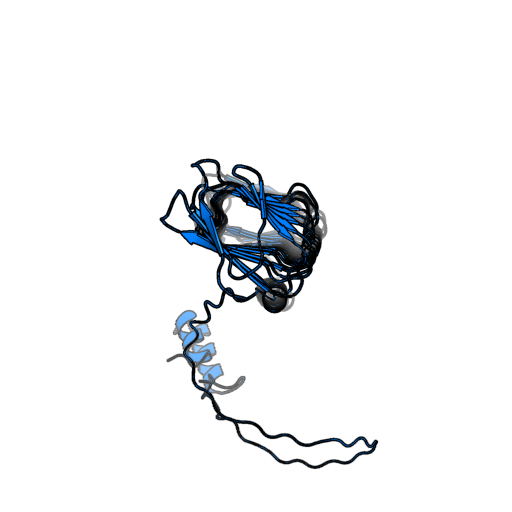1 195 ? 10.389 6.595 2.305 1.00 94.50 195 GLY A N 1
ATOM 1464 C CA . GLY A 1 195 ? 11.257 5.415 2.255 1.00 94.50 195 GLY A CA 1
ATOM 1465 C C . GLY A 1 195 ? 11.211 4.617 0.945 1.00 94.50 195 GLY A C 1
ATOM 1466 O O . GLY A 1 195 ? 10.787 5.104 -0.113 1.00 94.50 195 GLY A O 1
ATOM 1467 N N . ASP A 1 196 ? 11.640 3.358 1.036 1.00 93.88 196 ASP A N 1
ATOM 1468 C CA . ASP A 1 196 ? 11.680 2.389 -0.059 1.00 93.88 196 ASP A CA 1
ATOM 1469 C C . ASP A 1 196 ? 10.296 1.783 -0.326 1.00 93.88 196 ASP A C 1
ATOM 1471 O O . ASP A 1 196 ? 9.467 1.575 0.566 1.00 93.88 196 ASP A O 1
ATOM 1475 N N . VAL A 1 197 ? 10.033 1.435 -1.587 1.00 96.56 197 VAL A N 1
ATOM 1476 C CA . VAL A 1 197 ? 8.753 0.857 -2.007 1.00 96.56 197 VAL A CA 1
ATOM 1477 C C . VAL A 1 197 ? 8.961 -0.501 -2.668 1.00 96.56 197 VAL A C 1
ATOM 1479 O O . VAL A 1 197 ? 9.529 -0.625 -3.755 1.00 96.56 197 VAL A O 1
ATOM 1482 N N . SER A 1 198 ? 8.414 -1.545 -2.041 1.00 95.81 198 SER A N 1
ATOM 1483 C CA . SER A 1 198 ? 8.434 -2.918 -2.544 1.00 95.81 198 SER A CA 1
ATOM 1484 C C . SER A 1 198 ? 7.038 -3.404 -2.918 1.00 95.81 198 SER A C 1
ATOM 1486 O O . SER A 1 198 ? 6.129 -3.512 -2.094 1.00 95.81 198 SER A O 1
ATOM 1488 N N . LEU A 1 199 ? 6.860 -3.735 -4.190 1.00 96.62 199 LEU A N 1
ATOM 1489 C CA . LEU A 1 199 ? 5.582 -4.048 -4.806 1.00 96.62 199 LEU A CA 1
ATOM 1490 C C . LEU A 1 199 ? 5.634 -5.440 -5.426 1.00 96.62 199 LEU A C 1
ATOM 1492 O O . LEU A 1 199 ? 6.460 -5.729 -6.286 1.00 96.62 199 LEU A O 1
ATOM 1496 N N . SER A 1 200 ? 4.715 -6.315 -5.034 1.00 95.69 200 SER A N 1
ATOM 1497 C CA . SER A 1 200 ? 4.599 -7.655 -5.609 1.00 95.69 200 SER A CA 1
ATOM 1498 C C . SER A 1 200 ? 3.145 -8.027 -5.864 1.00 95.69 200 SER A C 1
ATOM 1500 O O . SER A 1 200 ? 2.270 -7.814 -5.025 1.00 95.69 200 SER A O 1
ATOM 1502 N N . ASP A 1 201 ? 2.872 -8.606 -7.032 1.00 96.88 201 ASP A N 1
ATOM 1503 C CA . ASP A 1 201 ? 1.527 -9.038 -7.422 1.00 96.88 201 ASP A CA 1
ATOM 1504 C C . ASP A 1 201 ? 0.506 -7.888 -7.441 1.00 96.88 201 ASP A C 1
ATOM 1506 O O . ASP A 1 201 ? -0.612 -8.025 -6.933 1.00 96.88 201 ASP A O 1
ATOM 1510 N N . ILE A 1 202 ? 0.872 -6.763 -8.052 1.00 97.44 202 ILE A N 1
ATOM 1511 C CA . ILE A 1 202 ? 0.069 -5.538 -8.035 1.00 97.44 202 ILE A CA 1
ATOM 1512 C C . ILE A 1 202 ? -0.838 -5.430 -9.263 1.00 97.44 202 ILE A C 1
ATOM 1514 O O . ILE A 1 202 ? -0.469 -5.775 -10.386 1.00 97.44 202 ILE A O 1
ATOM 1518 N N . GLY A 1 203 ? -2.067 -4.964 -9.045 1.00 97.31 203 GLY A N 1
ATOM 1519 C CA . GLY A 1 203 ? -2.980 -4.560 -10.107 1.00 97.31 203 GLY A CA 1
ATOM 1520 C C . GLY A 1 203 ? -2.652 -3.159 -10.619 1.00 97.31 203 GLY A C 1
ATOM 1521 O O . GLY A 1 203 ? -1.656 -2.986 -11.316 1.00 97.31 203 GLY A O 1
ATOM 1522 N N . ALA A 1 204 ? -3.521 -2.184 -10.345 1.00 97.38 204 ALA A N 1
ATOM 1523 C CA . ALA A 1 204 ? -3.267 -0.783 -10.679 1.00 97.38 204 ALA A CA 1
ATOM 1524 C C . ALA A 1 204 ? -2.511 -0.084 -9.541 1.00 97.38 204 ALA A C 1
ATOM 1526 O O . ALA A 1 204 ? -2.889 -0.238 -8.381 1.00 97.38 204 ALA A O 1
ATOM 1527 N N . PHE A 1 205 ? -1.490 0.701 -9.871 1.00 98.25 205 PHE A N 1
ATOM 1528 C CA . PHE A 1 205 ? -0.703 1.459 -8.900 1.00 98.25 205 PHE A CA 1
ATOM 1529 C C . PHE A 1 205 ? -0.491 2.886 -9.391 1.00 98.25 205 PHE A C 1
ATOM 1531 O O . PHE A 1 205 ? -0.150 3.102 -10.557 1.00 98.25 205 PHE A O 1
ATOM 1538 N N . LYS A 1 206 ? -0.666 3.852 -8.494 1.00 98.31 206 LYS A N 1
ATOM 1539 C CA . LYS A 1 206 ? -0.316 5.245 -8.731 1.00 98.31 206 LYS A CA 1
ATOM 1540 C C . LYS A 1 206 ? 0.385 5.824 -7.506 1.00 98.31 206 LYS A C 1
ATOM 1542 O O . LYS A 1 206 ? -0.154 5.696 -6.408 1.00 98.31 206 LYS A O 1
ATOM 1547 N N . SER A 1 207 ? 1.526 6.478 -7.716 1.00 98.19 207 SER A N 1
ATOM 1548 C CA . SER A 1 207 ? 2.174 7.320 -6.708 1.00 98.19 207 SER A CA 1
ATOM 1549 C C . SER A 1 207 ? 2.586 8.680 -7.265 1.00 98.19 207 SER A C 1
ATOM 1551 O O . SER A 1 207 ? 2.853 8.786 -8.462 1.00 98.19 207 SER A O 1
ATOM 1553 N N . ARG A 1 208 ? 2.633 9.728 -6.433 1.00 98.25 208 ARG A N 1
ATOM 1554 C CA . ARG A 1 208 ? 3.316 10.972 -6.822 1.00 98.25 208 ARG A CA 1
ATOM 1555 C C . ARG A 1 208 ? 4.815 10.822 -6.600 1.00 98.25 208 ARG A C 1
ATOM 1557 O O . ARG A 1 208 ? 5.569 11.030 -7.542 1.00 98.25 208 ARG A O 1
ATOM 1564 N N . SER A 1 209 ? 5.240 10.465 -5.392 1.00 97.50 209 SER A N 1
ATOM 1565 C CA . SER A 1 209 ? 6.663 10.437 -5.045 1.00 97.50 209 SER A CA 1
ATOM 1566 C C . SER A 1 209 ? 7.043 9.197 -4.247 1.00 97.50 209 SER A C 1
ATOM 1568 O O . SER A 1 209 ? 6.247 8.702 -3.445 1.00 97.50 209 SER A O 1
ATOM 1570 N N . VAL A 1 210 ? 8.262 8.725 -4.488 1.00 98.06 210 VAL A N 1
ATOM 1571 C CA . VAL A 1 210 ? 8.981 7.726 -3.694 1.00 98.06 210 VAL A CA 1
ATOM 1572 C C . VAL A 1 210 ? 10.370 8.293 -3.402 1.00 98.06 210 VAL A C 1
ATOM 1574 O O . VAL A 1 210 ? 11.098 8.611 -4.344 1.00 98.06 210 VAL A O 1
ATOM 1577 N N . GLY A 1 211 ? 10.704 8.479 -2.126 1.00 96.62 211 GLY A N 1
ATOM 1578 C CA . GLY A 1 211 ? 11.985 9.046 -1.689 1.00 96.62 211 GLY A CA 1
ATOM 1579 C C . GLY A 1 211 ? 13.140 8.040 -1.671 1.00 96.62 211 GLY A C 1
ATOM 1580 O O . GLY A 1 211 ? 14.294 8.436 -1.806 1.00 96.62 211 GLY A O 1
ATOM 1581 N N . GLY A 1 212 ? 12.843 6.745 -1.566 1.00 94.06 212 GLY A N 1
ATOM 1582 C CA . GLY A 1 212 ? 13.827 5.670 -1.653 1.00 94.06 212 GLY A CA 1
ATOM 1583 C C . GLY A 1 212 ? 13.862 4.955 -3.006 1.00 94.06 212 GLY A C 1
ATOM 1584 O O . GLY A 1 212 ? 13.509 5.509 -4.057 1.00 94.06 212 GLY A O 1
ATOM 1585 N N . ASP A 1 213 ? 14.270 3.691 -2.955 1.00 92.75 213 ASP A N 1
ATOM 1586 C CA . ASP A 1 213 ? 14.312 2.772 -4.086 1.00 92.75 213 ASP A CA 1
ATOM 1587 C C . ASP A 1 213 ? 12.933 2.162 -4.370 1.00 92.75 213 ASP A C 1
ATOM 1589 O O . ASP A 1 213 ? 12.111 1.910 -3.484 1.00 92.75 213 ASP A O 1
ATOM 1593 N N . LEU A 1 214 ? 12.683 1.845 -5.640 1.00 95.38 214 LEU A N 1
ATOM 1594 C CA . LEU A 1 214 ? 11.459 1.195 -6.090 1.00 95.38 214 LEU A CA 1
ATOM 1595 C C . LEU A 1 214 ? 11.751 -0.195 -6.654 1.00 95.38 214 LEU A C 1
ATOM 1597 O O . LEU A 1 214 ? 12.393 -0.344 -7.691 1.00 95.38 214 LEU A O 1
ATOM 1601 N N . SER A 1 215 ? 11.156 -1.225 -6.055 1.00 94.81 215 SER A N 1
ATOM 1602 C CA . SER A 1 215 ? 11.168 -2.591 -6.584 1.00 94.81 215 SER A CA 1
ATOM 1603 C C . SER A 1 215 ? 9.750 -3.071 -6.856 1.00 94.81 215 SER A C 1
ATOM 1605 O O . SER A 1 215 ? 8.962 -3.237 -5.929 1.00 94.81 215 SER A O 1
ATOM 1607 N N . ALA A 1 216 ? 9.402 -3.324 -8.119 1.00 94.88 216 ALA A N 1
ATOM 1608 C CA . ALA A 1 216 ? 8.072 -3.780 -8.508 1.00 94.88 216 ALA A CA 1
ATOM 1609 C C . ALA A 1 216 ? 8.100 -5.066 -9.339 1.00 94.88 216 ALA A C 1
ATOM 1611 O O . ALA A 1 216 ? 8.776 -5.158 -10.363 1.00 94.88 216 ALA A O 1
ATOM 1612 N N . GLN A 1 217 ? 7.307 -6.059 -8.930 1.00 93.69 217 GLN A N 1
ATOM 1613 C CA . GLN A 1 217 ? 7.187 -7.349 -9.602 1.00 93.69 217 GLN A CA 1
ATOM 1614 C C . GLN A 1 217 ? 5.729 -7.756 -9.864 1.00 93.69 217 GLN A C 1
ATOM 1616 O O . GLN A 1 217 ? 4.857 -7.606 -9.006 1.00 93.69 217 GLN A O 1
ATOM 1621 N N . ASN A 1 218 ? 5.483 -8.370 -11.026 1.00 94.81 218 ASN A N 1
ATOM 1622 C CA . ASN A 1 218 ? 4.187 -8.923 -11.437 1.00 94.81 218 ASN A CA 1
ATOM 1623 C C . ASN A 1 218 ? 3.073 -7.866 -11.467 1.00 94.81 218 ASN A C 1
ATOM 1625 O O . ASN A 1 218 ? 2.064 -7.959 -10.759 1.00 94.81 218 ASN A O 1
ATOM 1629 N N . ILE A 1 219 ? 3.280 -6.845 -12.297 1.00 96.94 219 ILE A N 1
ATOM 1630 C CA . ILE A 1 219 ? 2.354 -5.727 -12.493 1.00 96.94 219 ILE A CA 1
ATOM 1631 C C . ILE A 1 219 ? 1.321 -6.113 -13.556 1.00 96.94 219 ILE A C 1
ATOM 1633 O O . ILE A 1 219 ? 1.657 -6.422 -14.703 1.00 96.94 219 ILE A O 1
ATOM 1637 N N . ARG A 1 220 ? 0.038 -6.097 -13.187 1.00 96.19 220 ARG A N 1
ATOM 1638 C CA . ARG A 1 220 ? -1.051 -6.618 -14.035 1.00 96.19 220 ARG A CA 1
ATOM 1639 C C . ARG A 1 220 ? -1.857 -5.541 -14.757 1.00 96.19 220 ARG A C 1
ATOM 1641 O O . ARG A 1 220 ? -2.584 -5.870 -15.691 1.00 96.19 220 ARG A O 1
ATOM 1648 N N . SER A 1 221 ? -1.773 -4.285 -14.319 1.00 96.50 221 SER A N 1
ATOM 1649 C CA . SER A 1 221 ? -2.543 -3.157 -14.863 1.00 96.50 221 SER A CA 1
ATOM 1650 C C . SER A 1 221 ? -1.683 -1.887 -14.940 1.00 96.50 221 SER A C 1
ATOM 1652 O O . SER A 1 221 ? -0.460 -1.966 -14.911 1.00 96.50 221 SER A O 1
ATOM 1654 N N . ALA A 1 222 ? -2.313 -0.723 -15.103 1.00 95.88 222 ALA A N 1
ATOM 1655 C CA . ALA A 1 222 ? -1.632 0.565 -15.181 1.00 95.88 222 ALA A CA 1
ATOM 1656 C C . ALA A 1 222 ? -0.782 0.850 -13.932 1.00 95.88 222 ALA A C 1
ATOM 1658 O O . ALA A 1 222 ? -1.259 0.707 -12.805 1.00 95.88 222 ALA A O 1
ATOM 1659 N N . PHE A 1 223 ? 0.450 1.293 -14.161 1.00 97.88 223 PHE A N 1
ATOM 1660 C CA . PHE A 1 223 ? 1.429 1.641 -13.143 1.00 97.88 223 PHE A CA 1
ATOM 1661 C C . PHE A 1 223 ? 1.993 3.024 -13.457 1.00 97.88 223 PHE A C 1
ATOM 1663 O O . PHE A 1 223 ? 2.562 3.217 -14.530 1.00 97.88 223 PHE A O 1
ATOM 1670 N N . ALA A 1 224 ? 1.802 3.989 -12.562 1.00 98.19 224 ALA A N 1
ATOM 1671 C CA . ALA A 1 224 ? 2.221 5.369 -12.784 1.00 98.19 224 ALA A CA 1
ATOM 1672 C C . ALA A 1 224 ? 2.903 5.953 -11.546 1.00 98.19 224 ALA A C 1
ATOM 1674 O O . ALA A 1 224 ? 2.339 5.893 -10.456 1.00 98.19 224 ALA A O 1
ATOM 1675 N N . ILE A 1 225 ? 4.088 6.534 -11.717 1.00 98.19 225 ILE A N 1
ATOM 1676 C CA . ILE A 1 225 ? 4.802 7.263 -10.665 1.00 98.19 225 ILE A CA 1
ATOM 1677 C C . ILE A 1 225 ? 5.367 8.560 -11.248 1.00 98.19 225 ILE A C 1
ATOM 1679 O O . ILE A 1 225 ? 5.968 8.541 -12.321 1.00 98.19 225 ILE A O 1
ATOM 1683 N N . GLU A 1 226 ? 5.159 9.693 -10.574 1.00 98.31 226 GLU A N 1
ATOM 1684 C CA . GLU A 1 226 ? 5.671 10.987 -11.060 1.00 98.31 226 GLU A CA 1
ATOM 1685 C C . GLU A 1 226 ? 7.168 11.164 -10.740 1.00 98.31 226 GLU A C 1
ATOM 1687 O O . GLU A 1 226 ? 7.925 11.686 -11.557 1.00 98.31 226 GLU A O 1
ATOM 1692 N N . GLN A 1 227 ? 7.629 10.724 -9.570 1.00 97.94 227 GLN A N 1
ATOM 1693 C CA . GLN A 1 227 ? 9.030 10.838 -9.167 1.00 97.94 227 GLN A CA 1
ATOM 1694 C C . GLN A 1 227 ? 9.470 9.654 -8.303 1.00 97.94 227 GLN A C 1
ATOM 1696 O O . GLN A 1 227 ? 8.754 9.245 -7.391 1.00 97.94 227 GLN A O 1
ATOM 1701 N N . VAL A 1 228 ? 10.668 9.147 -8.581 1.00 97.94 228 VAL A N 1
ATOM 1702 C CA . VAL A 1 228 ? 11.428 8.251 -7.700 1.00 97.94 228 VAL A CA 1
ATOM 1703 C C . VAL A 1 228 ? 12.807 8.873 -7.504 1.00 97.94 228 VAL A C 1
ATOM 1705 O O . VAL A 1 228 ? 13.427 9.264 -8.493 1.00 97.94 228 VAL A O 1
ATOM 1708 N N . GLU A 1 229 ? 13.269 9.031 -6.265 1.00 97.06 229 GLU A N 1
ATOM 1709 C CA . GLU A 1 229 ? 14.591 9.617 -5.990 1.00 97.06 229 GLU A CA 1
ATOM 1710 C C . GLU A 1 229 ? 15.727 8.587 -6.081 1.00 97.06 229 GLU A C 1
ATOM 1712 O O . GLU A 1 229 ? 16.813 8.945 -6.536 1.00 97.06 229 GLU A O 1
ATOM 1717 N N . GLY A 1 230 ? 15.470 7.329 -5.705 1.00 92.62 230 GLY A N 1
ATOM 1718 C CA . GLY A 1 230 ? 16.424 6.221 -5.791 1.00 92.62 230 GLY A CA 1
ATOM 1719 C C . GLY A 1 230 ? 16.392 5.440 -7.110 1.00 92.62 230 GLY A C 1
ATOM 1720 O O . GLY A 1 230 ? 15.959 5.936 -8.160 1.00 92.62 230 GLY A O 1
ATOM 1721 N N . ASP A 1 231 ? 16.852 4.192 -7.036 1.00 91.38 231 ASP A N 1
ATOM 1722 C CA . ASP A 1 231 ? 16.914 3.253 -8.154 1.00 91.38 231 ASP A CA 1
ATOM 1723 C C . ASP A 1 231 ? 15.556 2.584 -8.413 1.00 91.38 231 ASP A C 1
ATOM 1725 O O . ASP A 1 231 ? 14.742 2.352 -7.517 1.00 91.38 231 ASP A O 1
ATOM 1729 N N . ILE A 1 232 ? 15.302 2.218 -9.670 1.00 93.44 232 ILE A N 1
ATOM 1730 C CA . ILE A 1 232 ? 14.048 1.602 -10.102 1.00 93.44 232 ILE A CA 1
ATOM 1731 C C . ILE A 1 232 ? 14.313 0.219 -10.696 1.00 93.44 232 ILE A C 1
ATOM 1733 O O . ILE A 1 232 ? 14.955 0.068 -11.735 1.00 93.44 232 ILE A O 1
ATOM 1737 N N . SER A 1 233 ? 13.709 -0.807 -10.102 1.00 92.56 233 SER A N 1
ATOM 1738 C CA . SER A 1 233 ? 13.719 -2.184 -10.590 1.00 92.56 233 SER A CA 1
ATOM 1739 C C . SER A 1 233 ? 12.299 -2.675 -10.854 1.00 92.56 233 SER A C 1
ATOM 1741 O O . SER A 1 233 ? 11.490 -2.830 -9.943 1.00 92.56 233 SER A O 1
ATOM 1743 N N . ILE A 1 234 ? 11.982 -2.958 -12.116 1.00 93.88 234 ILE A N 1
ATOM 1744 C CA . ILE A 1 234 ? 10.697 -3.510 -12.540 1.00 93.88 234 ILE A CA 1
ATOM 1745 C C . ILE A 1 234 ? 10.910 -4.875 -13.190 1.00 93.88 234 ILE A C 1
ATOM 1747 O O . ILE A 1 234 ? 11.727 -5.043 -14.097 1.00 93.88 234 ILE A O 1
ATOM 1751 N N . ARG A 1 235 ? 10.135 -5.870 -12.762 1.00 91.69 235 ARG A N 1
ATOM 1752 C CA . ARG A 1 235 ? 10.147 -7.220 -13.330 1.00 91.69 235 ARG A CA 1
ATOM 1753 C C . ARG A 1 235 ? 8.734 -7.691 -13.633 1.00 91.69 235 ARG A C 1
ATOM 1755 O O . ARG A 1 235 ? 7.844 -7.548 -12.803 1.00 91.69 235 ARG A O 1
ATOM 1762 N N . GLU A 1 236 ? 8.547 -8.324 -14.786 1.00 91.94 236 GLU A N 1
ATOM 1763 C CA . GLU A 1 236 ? 7.282 -8.953 -15.184 1.00 91.94 236 GLU A CA 1
ATOM 1764 C C . GLU A 1 236 ? 6.101 -7.969 -15.141 1.00 91.94 236 GLU A C 1
ATOM 1766 O O . GLU A 1 236 ? 5.303 -7.948 -14.202 1.00 91.94 236 GLU A O 1
ATOM 1771 N N . SER A 1 237 ? 5.947 -7.162 -16.191 1.00 94.75 237 SER A N 1
ATOM 1772 C CA . SER A 1 237 ? 4.790 -6.270 -16.319 1.00 94.75 237 SER A CA 1
ATOM 1773 C C . SER A 1 237 ? 3.961 -6.589 -17.551 1.00 94.75 237 SER A C 1
ATOM 1775 O O . SER A 1 237 ? 4.464 -6.624 -18.673 1.00 94.75 237 SER A O 1
ATOM 1777 N N . SER A 1 238 ? 2.660 -6.775 -17.341 1.00 94.38 238 SER A N 1
ATOM 1778 C CA . SER A 1 238 ? 1.663 -6.904 -18.409 1.00 94.38 238 SER A CA 1
ATOM 1779 C C . SER A 1 238 ? 0.948 -5.584 -18.715 1.00 94.38 238 SER A C 1
ATOM 1781 O O . SER A 1 238 ? 0.296 -5.469 -19.752 1.00 94.38 238 SER A O 1
ATOM 1783 N N . GLY A 1 239 ? 1.035 -4.602 -17.814 1.00 90.75 239 GLY A N 1
ATOM 1784 C CA . GLY A 1 239 ? 0.367 -3.308 -17.929 1.00 90.75 239 GLY A CA 1
ATOM 1785 C C . GLY A 1 239 ? 1.282 -2.188 -18.426 1.00 90.75 239 GLY A C 1
ATOM 1786 O O . GLY A 1 239 ? 2.490 -2.364 -18.569 1.00 90.75 239 GLY A O 1
ATOM 1787 N N . GLN A 1 240 ? 0.694 -1.024 -18.712 1.00 95.00 240 GLN A N 1
ATOM 1788 C CA . GLN A 1 240 ? 1.456 0.166 -19.094 1.00 95.00 240 GLN A CA 1
ATOM 1789 C C . GLN A 1 240 ? 2.147 0.771 -17.868 1.00 95.00 240 GLN A C 1
ATOM 1791 O O . GLN A 1 240 ? 1.487 1.010 -16.856 1.00 95.00 240 GLN A O 1
ATOM 1796 N N . ILE A 1 241 ? 3.443 1.048 -17.999 1.00 97.88 241 ILE A N 1
ATOM 1797 C CA . ILE A 1 241 ? 4.273 1.702 -16.988 1.00 97.88 241 ILE A CA 1
ATOM 1798 C C . ILE A 1 241 ? 4.555 3.138 -17.430 1.00 97.88 241 ILE A C 1
ATOM 1800 O O . ILE A 1 241 ? 4.947 3.376 -18.575 1.00 97.88 241 ILE A O 1
ATOM 1804 N N . MET A 1 242 ? 4.367 4.081 -16.516 1.00 98.38 242 MET A N 1
ATOM 1805 C CA . MET A 1 242 ? 4.717 5.486 -16.672 1.00 98.38 242 MET A CA 1
ATOM 1806 C C . MET A 1 242 ? 5.545 5.934 -15.468 1.00 98.38 242 MET A C 1
ATOM 1808 O O . MET A 1 242 ? 5.084 5.840 -14.335 1.00 98.38 242 MET A O 1
ATOM 1812 N N . ILE A 1 243 ? 6.755 6.412 -15.728 1.00 98.00 243 ILE A N 1
ATOM 1813 C CA . ILE A 1 243 ? 7.655 7.019 -14.749 1.00 98.00 243 ILE A CA 1
ATOM 1814 C C . ILE A 1 243 ? 8.070 8.365 -15.329 1.00 98.00 243 ILE A C 1
ATOM 1816 O O . ILE A 1 243 ? 8.635 8.413 -16.422 1.00 98.00 243 ILE A O 1
ATOM 1820 N N . GLU A 1 244 ? 7.731 9.465 -14.665 1.00 97.44 244 GLU A N 1
ATOM 1821 C CA . GLU A 1 244 ? 8.045 10.786 -15.225 1.00 97.44 244 GLU A CA 1
ATOM 1822 C C . GLU A 1 244 ? 9.474 11.234 -14.922 1.00 97.44 244 GLU A C 1
ATOM 1824 O O . GLU A 1 244 ? 10.055 11.909 -15.767 1.00 97.44 244 GLU A O 1
ATOM 1829 N N . ARG A 1 245 ? 10.020 10.877 -13.750 1.00 97.62 245 ARG A N 1
ATOM 1830 C CA . ARG A 1 245 ? 11.390 11.192 -13.318 1.00 97.62 245 ARG A CA 1
ATOM 1831 C C . ARG A 1 245 ? 11.954 10.082 -12.433 1.00 97.62 245 ARG A C 1
ATOM 1833 O O . ARG A 1 245 ? 11.240 9.591 -11.554 1.00 97.62 245 ARG A O 1
ATOM 1840 N N . GLY A 1 246 ? 13.222 9.733 -12.632 1.00 96.38 246 GLY A N 1
ATOM 1841 C CA . GLY A 1 246 ? 13.959 8.778 -11.798 1.00 96.38 246 GLY A CA 1
ATOM 1842 C C . GLY A 1 246 ? 15.354 9.307 -11.474 1.00 96.38 246 GLY A C 1
ATOM 1843 O O . GLY A 1 246 ? 16.093 9.644 -12.395 1.00 96.38 246 GLY A O 1
ATOM 1844 N N . GLY A 1 247 ? 15.696 9.410 -10.188 1.00 92.75 247 GLY A N 1
ATOM 1845 C CA . GLY A 1 247 ? 16.977 9.960 -9.730 1.00 92.75 247 GLY A CA 1
ATOM 1846 C C . GLY A 1 247 ? 18.158 8.988 -9.827 1.00 92.75 247 GLY A C 1
ATOM 1847 O O . GLY A 1 247 ? 19.304 9.433 -9.908 1.00 92.75 247 GLY A O 1
ATOM 1848 N N . GLY A 1 248 ? 17.888 7.681 -9.853 1.00 91.81 248 GLY A N 1
ATOM 1849 C CA . GLY A 1 248 ? 18.887 6.625 -10.005 1.00 91.81 248 GLY A CA 1
ATOM 1850 C C . GLY A 1 248 ? 18.825 5.889 -11.345 1.00 91.81 248 GLY A C 1
ATOM 1851 O O . GLY A 1 248 ? 18.429 6.440 -12.380 1.00 91.81 248 GLY A O 1
ATOM 1852 N N . ASP A 1 249 ? 19.220 4.619 -11.307 1.00 91.00 249 ASP A N 1
ATOM 1853 C CA . ASP A 1 249 ? 19.223 3.714 -12.455 1.00 91.00 249 ASP A CA 1
ATOM 1854 C C . ASP A 1 249 ? 17.837 3.081 -12.677 1.00 91.00 249 ASP A C 1
ATOM 1856 O O . ASP A 1 249 ? 17.068 2.839 -11.746 1.00 91.00 249 ASP A O 1
ATOM 1860 N N . LEU A 1 250 ? 17.508 2.756 -13.930 1.00 92.69 250 LEU A N 1
ATOM 1861 C CA . LEU A 1 250 ? 16.268 2.078 -14.307 1.00 92.69 250 LEU A CA 1
ATOM 1862 C C . LEU A 1 250 ? 16.550 0.707 -14.921 1.00 92.69 250 LEU A C 1
ATOM 1864 O O . LEU A 1 250 ? 17.020 0.586 -16.050 1.00 92.69 250 LEU A O 1
ATOM 1868 N N . ILE A 1 251 ? 16.128 -0.353 -14.244 1.00 91.62 251 ILE A N 1
ATOM 1869 C CA . ILE A 1 251 ? 16.116 -1.709 -14.790 1.00 91.62 251 ILE A CA 1
ATOM 1870 C C . ILE A 1 251 ? 14.671 -2.158 -14.944 1.00 91.62 251 ILE A C 1
ATOM 1872 O O . ILE A 1 251 ? 13.940 -2.289 -13.969 1.00 91.62 251 ILE A O 1
ATOM 1876 N N . ALA A 1 252 ? 14.259 -2.471 -16.169 1.00 92.19 252 ALA A N 1
ATOM 1877 C CA . ALA A 1 252 ? 12.943 -3.031 -16.435 1.00 92.19 252 ALA A CA 1
ATOM 1878 C C . ALA A 1 252 ? 13.067 -4.311 -17.268 1.00 92.19 252 ALA A C 1
ATOM 1880 O O . ALA A 1 252 ? 13.596 -4.305 -18.377 1.00 92.19 252 ALA A O 1
ATOM 1881 N N . SER A 1 253 ? 12.581 -5.427 -16.735 1.00 89.81 253 SER A N 1
ATOM 1882 C CA . SER A 1 253 ? 12.738 -6.764 -17.313 1.00 89.81 253 SER A CA 1
ATOM 1883 C C . SER A 1 253 ? 11.402 -7.480 -17.471 1.00 89.81 253 SER A C 1
ATOM 1885 O O . SER A 1 253 ? 10.447 -7.237 -16.733 1.00 89.81 253 SER A O 1
ATOM 1887 N N . ASP A 1 254 ? 11.336 -8.369 -18.459 1.00 88.88 254 ASP A N 1
ATOM 1888 C CA . ASP A 1 254 ? 10.154 -9.162 -18.797 1.00 88.88 254 ASP A CA 1
ATOM 1889 C C . ASP A 1 254 ? 8.881 -8.334 -19.035 1.00 88.88 254 ASP A C 1
ATOM 1891 O O . ASP A 1 254 ? 7.778 -8.657 -18.581 1.00 88.88 254 ASP A O 1
ATOM 1895 N N . LEU A 1 255 ? 9.041 -7.227 -19.764 1.00 93.81 255 LEU A N 1
ATOM 1896 C CA . LEU A 1 255 ? 7.937 -6.338 -20.107 1.00 93.81 255 LEU A CA 1
ATOM 1897 C C . LEU A 1 255 ? 7.113 -6.888 -21.278 1.00 93.81 255 LEU A C 1
ATOM 1899 O O . LEU A 1 255 ? 7.646 -7.265 -22.324 1.00 93.81 255 LEU A O 1
ATOM 1903 N N . ARG A 1 256 ? 5.791 -6.888 -21.110 1.00 94.44 256 ARG A N 1
ATOM 1904 C CA . ARG A 1 256 ? 4.792 -7.155 -22.160 1.00 94.44 256 ARG A CA 1
ATOM 1905 C C . ARG A 1 256 ? 3.903 -5.942 -22.436 1.00 94.44 256 ARG A C 1
ATOM 1907 O O . ARG A 1 256 ? 3.343 -5.831 -23.521 1.00 94.44 256 ARG A O 1
ATOM 1914 N N . GLY A 1 257 ? 3.760 -5.050 -21.455 1.00 92.81 257 GLY A N 1
ATOM 1915 C CA . GLY A 1 257 ? 3.123 -3.743 -21.613 1.00 92.81 257 GLY A CA 1
ATOM 1916 C C . GLY A 1 257 ? 4.123 -2.648 -21.998 1.00 92.81 257 GLY A C 1
ATOM 1917 O O . GLY A 1 257 ? 5.333 -2.854 -21.950 1.00 92.81 257 GLY A O 1
ATOM 1918 N N . GLY A 1 258 ? 3.615 -1.488 -22.423 1.00 95.31 258 GLY A N 1
ATOM 1919 C CA . GLY A 1 258 ? 4.462 -0.363 -22.827 1.00 95.31 258 GLY A CA 1
ATOM 1920 C C . GLY A 1 258 ? 5.114 0.353 -21.642 1.00 95.31 258 GLY A C 1
ATOM 1921 O O . GLY A 1 258 ? 4.554 0.365 -20.546 1.00 95.31 258 GLY A O 1
ATOM 1922 N N . LEU A 1 259 ? 6.261 0.983 -21.886 1.00 98.00 259 LEU A N 1
ATOM 1923 C CA . LEU A 1 259 ? 7.012 1.765 -20.906 1.00 98.00 259 LEU A CA 1
ATOM 1924 C C . LEU A 1 259 ? 7.207 3.198 -21.408 1.00 98.00 259 LEU A C 1
ATOM 1926 O O . LEU A 1 259 ? 7.730 3.426 -22.498 1.00 98.00 259 LEU A O 1
ATOM 1930 N N . THR A 1 260 ? 6.822 4.163 -20.585 1.00 98.50 260 THR A N 1
ATOM 1931 C CA . THR A 1 260 ? 7.225 5.560 -20.721 1.00 98.50 260 THR A CA 1
ATOM 1932 C C . THR A 1 260 ? 8.047 5.924 -19.499 1.00 98.50 260 THR A C 1
ATOM 1934 O O . THR A 1 260 ? 7.521 5.903 -18.393 1.00 98.50 260 THR A O 1
ATOM 1937 N N . ALA A 1 261 ? 9.322 6.227 -19.703 1.00 97.44 261 ALA A N 1
ATOM 1938 C CA . ALA A 1 261 ? 10.237 6.670 -18.663 1.00 97.44 261 ALA A CA 1
ATOM 1939 C C . ALA A 1 261 ? 10.955 7.919 -19.173 1.00 97.44 261 ALA A C 1
ATOM 1941 O O . ALA A 1 261 ? 11.649 7.863 -20.189 1.00 97.44 261 ALA A O 1
ATOM 1942 N N . GLN A 1 262 ? 10.716 9.058 -18.539 1.00 94.06 262 GLN A N 1
ATOM 1943 C CA . GLN A 1 262 ? 11.363 10.317 -18.902 1.00 94.06 262 GLN A CA 1
ATOM 1944 C C . GLN A 1 262 ? 12.332 10.722 -17.792 1.00 94.06 262 GLN A C 1
ATOM 1946 O O . GLN A 1 262 ? 12.188 10.266 -16.662 1.00 94.06 262 GLN A O 1
ATOM 1951 N N . ASP A 1 263 ? 13.329 11.532 -18.152 1.00 94.94 263 ASP A N 1
ATOM 1952 C CA . ASP A 1 263 ? 14.279 12.146 -17.221 1.00 94.94 263 ASP A CA 1
ATOM 1953 C C . ASP A 1 263 ? 14.817 11.164 -16.157 1.00 94.94 263 ASP A C 1
ATOM 1955 O O . ASP A 1 263 ? 14.671 11.377 -14.954 1.00 94.94 263 ASP A O 1
ATOM 1959 N N . ILE A 1 264 ? 15.391 10.052 -16.631 1.00 97.56 264 ILE A N 1
ATOM 1960 C CA . ILE A 1 264 ? 16.165 9.124 -15.798 1.00 97.56 264 ILE A CA 1
ATOM 1961 C C . ILE A 1 264 ? 17.596 9.657 -15.697 1.00 97.56 264 ILE A C 1
ATOM 1963 O O . ILE A 1 264 ? 18.270 9.786 -16.720 1.00 97.56 264 ILE A O 1
ATOM 1967 N N . ASP A 1 265 ? 18.057 9.986 -14.494 1.00 96.25 265 ASP A N 1
ATOM 1968 C CA . ASP A 1 265 ? 19.374 10.599 -14.277 1.00 96.25 265 ASP A CA 1
ATOM 1969 C C . ASP A 1 265 ? 20.534 9.596 -14.460 1.00 96.25 265 ASP A C 1
ATOM 1971 O O . ASP A 1 265 ? 21.632 9.994 -14.871 1.00 96.25 265 ASP A O 1
ATOM 1975 N N . GLY A 1 266 ? 20.288 8.309 -14.186 1.00 90.25 266 GLY A N 1
ATOM 1976 C CA . GLY A 1 266 ? 21.248 7.208 -14.304 1.00 90.25 266 GLY A CA 1
ATOM 1977 C C . GLY A 1 266 ? 21.184 6.423 -15.620 1.00 90.25 266 GLY A C 1
ATOM 1978 O O . GLY A 1 266 ? 20.776 6.933 -16.672 1.00 90.25 266 GLY A O 1
ATOM 1979 N N . ASP A 1 267 ? 21.611 5.163 -15.550 1.00 89.88 267 ASP A N 1
ATOM 1980 C CA . ASP A 1 267 ? 21.596 4.198 -16.650 1.00 89.88 267 ASP A CA 1
ATOM 1981 C C . ASP A 1 267 ? 20.212 3.546 -16.795 1.00 89.88 267 ASP A C 1
ATOM 1983 O O . ASP A 1 267 ? 19.444 3.430 -15.841 1.00 89.88 267 ASP A O 1
ATOM 1987 N N . ALA A 1 268 ? 19.871 3.069 -17.995 1.00 89.75 268 ALA A N 1
ATOM 1988 C CA . ALA A 1 268 ? 18.598 2.402 -18.249 1.00 89.75 268 ALA A CA 1
ATOM 1989 C C . ALA A 1 268 ? 18.755 1.092 -19.033 1.00 89.75 268 ALA A C 1
ATOM 1991 O O . ALA A 1 268 ? 19.162 1.080 -20.195 1.00 89.75 268 ALA A O 1
ATOM 1992 N N . VAL A 1 269 ? 18.336 -0.027 -18.437 1.00 90.31 269 VAL A N 1
ATOM 1993 C CA . VAL A 1 269 ? 18.340 -1.360 -19.055 1.00 90.31 269 VAL A CA 1
ATOM 1994 C C . VAL A 1 269 ? 16.917 -1.893 -19.174 1.00 90.31 269 VAL A C 1
ATOM 1996 O O . VAL A 1 269 ? 16.306 -2.321 -18.196 1.00 90.31 269 VAL A O 1
ATOM 1999 N N . ILE A 1 270 ? 16.395 -1.929 -20.399 1.00 93.38 270 ILE A N 1
ATOM 2000 C CA . ILE A 1 270 ? 15.016 -2.328 -20.691 1.00 93.38 270 ILE A CA 1
ATOM 2001 C C . ILE A 1 270 ? 14.993 -3.619 -21.504 1.00 93.38 270 ILE A C 1
ATOM 2003 O O . ILE A 1 270 ? 15.618 -3.715 -22.559 1.00 93.38 270 ILE A O 1
ATOM 2007 N N . SER A 1 271 ? 14.237 -4.614 -21.048 1.00 89.50 271 SER A N 1
ATOM 2008 C CA . SER A 1 271 ? 14.071 -5.899 -21.726 1.00 89.50 271 SER A CA 1
ATOM 2009 C C . SER A 1 271 ? 12.599 -6.270 -21.871 1.00 89.50 271 SER A C 1
ATOM 2011 O O . SER A 1 271 ? 11.876 -6.432 -20.888 1.00 89.50 271 SER A O 1
ATOM 2013 N N . PHE A 1 272 ? 12.170 -6.446 -23.118 1.00 90.81 272 PHE A N 1
ATOM 2014 C CA . PHE A 1 272 ? 10.808 -6.837 -23.466 1.00 90.81 272 PHE A CA 1
ATOM 2015 C C . PHE A 1 272 ? 10.717 -8.340 -23.753 1.00 90.81 272 PHE A C 1
ATOM 2017 O O . PHE A 1 272 ? 11.518 -8.884 -24.517 1.00 90.81 272 PHE A O 1
ATOM 2024 N N . SER A 1 273 ? 9.699 -9.006 -23.205 1.00 89.88 273 SER A N 1
ATOM 2025 C CA . SER A 1 273 ? 9.316 -10.365 -23.619 1.00 89.88 273 SER A CA 1
ATOM 2026 C C . SER A 1 273 ? 8.382 -10.341 -24.833 1.00 89.88 273 SER A C 1
ATOM 2028 O O . SER A 1 273 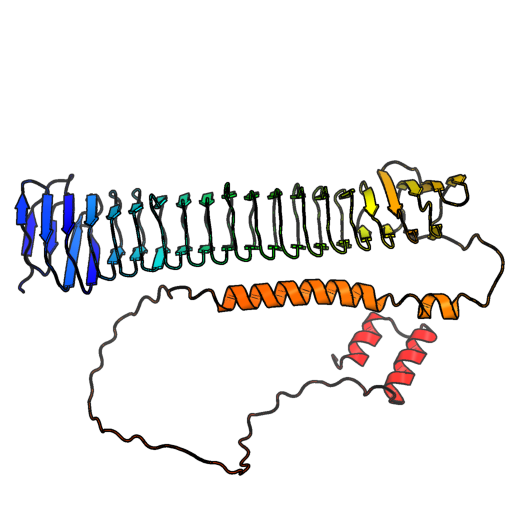? 8.369 -11.283 -25.624 1.00 89.88 273 SER A O 1
ATOM 2030 N N . GLU A 1 274 ? 7.608 -9.265 -24.996 1.00 89.06 274 GLU A N 1
ATOM 2031 C CA . GLU A 1 274 ? 6.706 -9.033 -26.128 1.00 89.06 274 GLU A CA 1
ATOM 2032 C C . GLU A 1 274 ? 6.881 -7.597 -26.638 1.00 89.06 274 GLU A C 1
ATOM 2034 O O . GLU A 1 274 ? 7.119 -6.679 -25.857 1.00 89.06 274 GLU A O 1
ATOM 2039 N N . ALA A 1 275 ? 6.797 -7.388 -27.954 1.00 89.06 275 ALA A N 1
ATOM 2040 C CA . ALA A 1 275 ? 6.984 -6.061 -28.534 1.00 89.06 275 ALA A CA 1
ATOM 2041 C C . ALA A 1 275 ? 5.878 -5.101 -28.063 1.00 89.06 275 ALA A C 1
ATOM 2043 O O . ALA A 1 275 ? 4.710 -5.276 -28.415 1.00 89.06 275 ALA A O 1
ATOM 2044 N N . ALA A 1 276 ? 6.259 -4.068 -27.313 1.00 94.81 276 ALA A N 1
ATOM 2045 C CA . ALA A 1 276 ? 5.355 -3.062 -26.767 1.00 94.81 276 ALA A CA 1
ATOM 2046 C C . ALA A 1 276 ? 5.972 -1.654 -26.860 1.00 94.81 276 ALA A C 1
ATOM 2048 O O . ALA A 1 276 ? 7.181 -1.539 -27.067 1.00 94.81 276 ALA A O 1
ATOM 2049 N N . PRO A 1 277 ? 5.163 -0.576 -26.796 1.00 97.00 277 PRO A N 1
ATOM 2050 C CA . PRO A 1 277 ? 5.675 0.777 -26.976 1.00 97.00 277 PRO A CA 1
ATOM 2051 C C . PRO A 1 277 ? 6.729 1.154 -25.934 1.00 97.00 277 PRO A C 1
ATOM 2053 O O . PRO A 1 277 ? 6.554 0.867 -24.752 1.00 97.00 277 PRO A O 1
ATOM 2056 N N . LEU A 1 278 ? 7.775 1.848 -26.373 1.00 98.00 278 LEU A N 1
ATOM 2057 C CA . LEU A 1 278 ? 8.801 2.428 -25.511 1.00 98.00 278 LEU A CA 1
ATOM 2058 C C . LEU A 1 278 ? 8.943 3.916 -25.835 1.00 98.00 278 LEU A C 1
ATOM 2060 O O . LEU A 1 278 ? 9.092 4.272 -27.004 1.00 98.00 278 LEU A O 1
ATOM 2064 N N . ASP A 1 279 ? 8.919 4.762 -24.811 1.00 98.44 279 ASP A N 1
ATOM 2065 C CA . ASP A 1 279 ? 9.431 6.135 -24.869 1.00 98.44 279 ASP A CA 1
ATOM 2066 C C . ASP A 1 279 ? 10.339 6.357 -23.657 1.00 98.44 279 ASP A C 1
ATOM 2068 O O . ASP A 1 279 ? 9.855 6.541 -22.538 1.00 98.44 279 ASP A O 1
ATOM 2072 N N . LEU A 1 280 ? 11.645 6.256 -23.889 1.00 98.25 280 LEU A N 1
ATOM 2073 C CA . LEU A 1 280 ? 12.686 6.321 -22.871 1.00 98.25 280 LEU A CA 1
ATOM 2074 C C . LEU A 1 280 ? 13.621 7.501 -23.130 1.00 98.25 280 LEU A C 1
ATOM 2076 O O . LEU A 1 280 ? 14.109 7.672 -24.249 1.00 98.25 280 LEU A O 1
ATOM 2080 N N . ARG A 1 281 ? 13.930 8.252 -22.078 1.00 98.19 281 ARG A N 1
ATOM 2081 C CA . ARG A 1 281 ? 14.999 9.248 -22.061 1.00 98.19 281 ARG A CA 1
ATOM 2082 C C . ARG A 1 281 ? 15.793 9.095 -20.768 1.00 98.19 281 ARG A C 1
ATOM 2084 O O . ARG A 1 281 ? 15.226 9.273 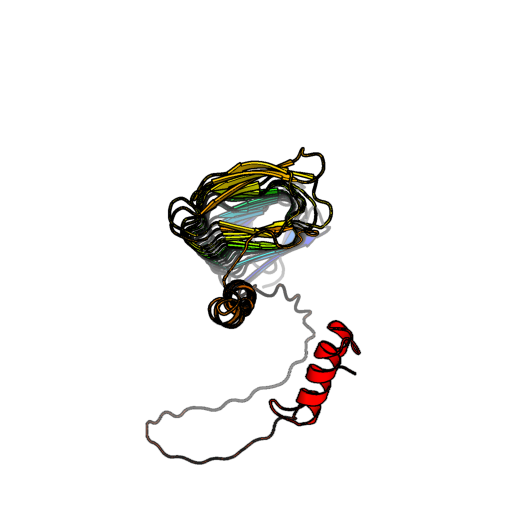-19.694 1.00 98.19 281 ARG A O 1
ATOM 2091 N N . ALA A 1 282 ? 17.077 8.785 -20.892 1.00 96.38 282 ALA A N 1
ATOM 2092 C CA . ALA A 1 282 ? 17.997 8.673 -19.768 1.00 96.38 282 ALA A CA 1
ATOM 2093 C C . ALA A 1 282 ? 19.267 9.486 -20.021 1.00 96.38 282 ALA A C 1
ATOM 2095 O O . ALA A 1 282 ? 19.650 9.722 -21.168 1.00 96.38 282 ALA A O 1
ATOM 2096 N N . ASP A 1 283 ? 19.917 9.930 -18.958 1.00 96.38 283 ASP A N 1
ATOM 2097 C CA . ASP A 1 283 ? 21.163 10.674 -19.029 1.00 96.38 283 ASP A CA 1
ATOM 2098 C C . ASP A 1 283 ? 22.373 9.747 -19.209 1.00 96.38 283 ASP A C 1
ATOM 2100 O O . ASP A 1 283 ? 23.270 10.099 -19.982 1.00 96.38 283 ASP A O 1
ATOM 2104 N N . GLY A 1 284 ? 22.373 8.581 -18.556 1.00 88.81 284 GLY A N 1
ATOM 2105 C CA . GLY A 1 284 ? 23.410 7.552 -18.637 1.00 88.81 284 GLY A CA 1
ATOM 2106 C C . GLY A 1 284 ? 23.290 6.610 -19.839 1.00 88.81 284 GLY A C 1
ATOM 2107 O O . GLY A 1 284 ? 22.704 6.948 -20.874 1.00 88.81 284 GLY A O 1
ATOM 2108 N N . ASP A 1 285 ? 23.887 5.427 -19.722 1.00 86.75 285 ASP A N 1
ATOM 2109 C CA . ASP A 1 285 ? 23.890 4.401 -20.763 1.00 86.75 285 ASP A CA 1
ATOM 2110 C C . ASP A 1 285 ? 22.507 3.774 -20.930 1.00 86.75 285 ASP A C 1
ATOM 2112 O O . ASP A 1 285 ? 21.832 3.415 -19.966 1.00 86.75 285 ASP A O 1
ATOM 2116 N N . VAL A 1 286 ? 22.084 3.583 -22.179 1.00 89.94 286 VAL A N 1
ATOM 2117 C CA . VAL A 1 286 ? 20.781 2.987 -22.490 1.00 89.94 286 VAL A CA 1
ATOM 2118 C C . VAL A 1 286 ? 20.958 1.661 -23.211 1.00 89.94 286 VAL A C 1
ATOM 2120 O O . VAL A 1 286 ? 21.500 1.600 -24.312 1.00 89.94 286 VAL A O 1
ATOM 2123 N N . VAL A 1 287 ? 20.419 0.584 -22.642 1.00 89.12 287 VAL A N 1
ATOM 2124 C CA . VAL A 1 287 ? 20.371 -0.743 -23.262 1.00 89.12 287 VAL A CA 1
ATOM 2125 C C . VAL A 1 287 ? 18.925 -1.178 -23.459 1.00 89.12 287 VAL A C 1
ATOM 2127 O O . VAL A 1 287 ? 18.186 -1.382 -22.501 1.00 89.12 287 VAL A O 1
ATOM 2130 N N . VAL A 1 288 ? 18.526 -1.401 -24.711 1.00 92.12 288 VAL A N 1
ATOM 2131 C CA . VAL A 1 288 ? 17.185 -1.889 -25.061 1.00 92.12 288 VAL A CA 1
ATOM 2132 C C . VAL A 1 288 ? 17.276 -3.266 -25.710 1.00 92.12 288 VAL A C 1
ATOM 2134 O O . VAL A 1 288 ? 17.826 -3.421 -26.802 1.00 92.12 288 VAL A O 1
ATOM 2137 N N . ASN A 1 289 ? 16.695 -4.270 -25.059 1.00 89.50 289 ASN A N 1
ATOM 2138 C CA . ASN A 1 289 ? 16.587 -5.638 -25.552 1.00 89.50 289 ASN A CA 1
ATOM 2139 C C . ASN A 1 289 ? 15.160 -5.907 -26.041 1.00 89.50 289 ASN A C 1
ATOM 2141 O O . ASN A 1 289 ? 14.201 -5.907 -25.265 1.00 89.50 289 ASN A O 1
ATOM 2145 N N . LEU A 1 290 ? 15.029 -6.168 -27.339 1.00 90.19 290 LEU A N 1
ATOM 2146 C CA . LEU A 1 290 ? 13.768 -6.502 -27.990 1.00 90.19 290 LEU A CA 1
ATOM 2147 C C . LEU A 1 290 ? 13.671 -8.015 -28.249 1.00 90.19 290 LEU A C 1
ATOM 2149 O O . LEU A 1 290 ? 14.677 -8.645 -28.607 1.00 90.19 290 LEU A O 1
ATOM 2153 N N . PRO A 1 291 ? 12.468 -8.607 -28.141 1.00 88.19 291 PRO A N 1
ATOM 2154 C CA . PRO A 1 291 ? 12.274 -10.028 -28.385 1.00 88.19 291 PRO A CA 1
ATOM 2155 C C . PRO A 1 291 ? 12.521 -10.382 -29.862 1.00 88.19 291 PRO A C 1
ATOM 2157 O O . PRO A 1 291 ? 12.505 -9.514 -30.748 1.00 88.19 291 PRO A O 1
ATOM 2160 N N . PRO A 1 292 ? 12.758 -11.667 -30.174 1.00 82.88 292 PRO A N 1
ATOM 2161 C CA . PRO A 1 292 ? 12.934 -12.105 -31.550 1.00 82.88 292 PRO A CA 1
ATOM 2162 C C . PRO A 1 292 ? 11.707 -11.808 -32.415 1.00 82.88 292 PRO A C 1
ATOM 2164 O O . PRO A 1 292 ? 10.574 -11.870 -31.947 1.00 82.88 292 PRO A O 1
ATOM 2167 N N . ASN A 1 293 ? 11.937 -11.544 -33.706 1.00 81.50 293 ASN A N 1
ATOM 2168 C CA . ASN A 1 293 ? 10.885 -11.249 -34.690 1.00 81.50 293 ASN A CA 1
ATOM 2169 C C . ASN A 1 293 ? 10.020 -10.018 -34.347 1.00 81.50 293 ASN A C 1
ATOM 2171 O O . ASN A 1 293 ? 8.856 -9.947 -34.743 1.00 81.50 293 ASN A O 1
ATOM 2175 N N . THR A 1 294 ? 10.580 -9.049 -33.619 1.00 88.38 294 THR A N 1
ATOM 2176 C CA . THR A 1 294 ? 9.900 -7.787 -33.309 1.00 88.38 294 THR A CA 1
ATOM 2177 C C . THR A 1 294 ? 9.560 -7.012 -34.586 1.00 88.38 294 THR A C 1
ATOM 2179 O O . THR A 1 294 ? 10.395 -6.856 -35.476 1.00 88.38 294 THR A O 1
ATOM 2182 N N . ASN A 1 295 ? 8.331 -6.491 -34.661 1.00 91.50 295 ASN A N 1
ATOM 2183 C CA . ASN A 1 295 ? 7.907 -5.540 -35.687 1.00 91.50 295 ASN A CA 1
ATOM 2184 C C . ASN A 1 295 ? 7.732 -4.163 -35.038 1.00 91.50 295 ASN A C 1
ATOM 2186 O O . ASN A 1 295 ? 6.841 -3.986 -34.205 1.00 91.50 295 ASN A O 1
ATOM 2190 N N . ALA A 1 296 ? 8.588 -3.203 -35.388 1.00 93.69 296 ALA A N 1
ATOM 2191 C CA . ALA A 1 296 ? 8.629 -1.912 -34.708 1.00 93.69 296 ALA A CA 1
ATOM 2192 C C . ALA A 1 296 ? 9.119 -0.764 -35.599 1.00 93.69 296 ALA A C 1
ATOM 2194 O O . ALA A 1 296 ? 9.914 -0.952 -36.520 1.00 93.69 296 ALA A O 1
ATOM 2195 N N . GLU A 1 297 ? 8.637 0.437 -35.309 1.00 96.12 297 GLU A N 1
ATOM 2196 C CA . GLU A 1 297 ? 9.214 1.704 -35.747 1.00 96.12 297 GLU A CA 1
ATOM 2197 C C . GLU A 1 297 ? 10.223 2.158 -34.693 1.00 96.12 297 GLU A C 1
ATOM 2199 O O . GLU A 1 297 ? 9.876 2.300 -33.522 1.00 96.12 297 GLU A O 1
ATOM 2204 N N . ILE A 1 298 ? 11.469 2.351 -35.112 1.00 96.19 298 ILE A N 1
ATOM 2205 C CA . ILE A 1 298 ? 12.606 2.611 -34.234 1.00 96.19 298 ILE A CA 1
ATOM 2206 C C . ILE A 1 298 ? 13.067 4.056 -34.418 1.00 96.19 298 ILE A C 1
ATOM 2208 O O . ILE A 1 298 ? 13.359 4.473 -35.543 1.00 96.19 298 ILE A O 1
ATOM 2212 N N . GLU A 1 299 ? 13.174 4.790 -33.314 1.00 96.75 299 GLU A N 1
ATOM 2213 C CA . GLU A 1 299 ? 13.826 6.094 -33.221 1.00 96.75 299 GLU A CA 1
ATOM 2214 C C . GLU A 1 299 ? 14.805 6.080 -32.041 1.00 96.75 299 GLU A C 1
ATOM 2216 O O . GLU A 1 299 ? 14.394 6.007 -30.887 1.00 96.75 299 GLU A O 1
ATOM 2221 N N . LEU A 1 300 ? 16.102 6.118 -32.339 1.00 95.88 300 LEU A N 1
ATOM 2222 C CA . LEU A 1 300 ? 17.165 6.101 -31.334 1.00 95.88 300 LEU A CA 1
ATOM 2223 C C . LEU A 1 300 ? 17.997 7.370 -31.452 1.00 95.88 300 LEU A C 1
ATOM 2225 O O . LEU A 1 300 ? 18.312 7.769 -32.578 1.00 95.88 300 LEU A O 1
ATOM 2229 N N . ASP A 1 301 ? 18.362 7.966 -30.321 1.00 96.06 301 ASP A N 1
ATOM 2230 C CA . ASP A 1 301 ? 19.185 9.177 -30.263 1.00 96.06 301 ASP A CA 1
ATOM 2231 C C . ASP A 1 301 ? 20.247 9.078 -29.152 1.00 96.06 301 ASP A C 1
ATOM 2233 O O . ASP A 1 301 ? 19.948 8.702 -28.022 1.00 96.06 301 ASP A O 1
ATOM 2237 N N . ALA A 1 302 ? 21.493 9.397 -29.485 1.00 93.12 302 ALA A N 1
ATOM 2238 C CA . ALA A 1 302 ? 22.648 9.408 -28.590 1.00 93.12 302 ALA A CA 1
ATOM 2239 C C . ALA A 1 302 ? 23.549 10.612 -28.938 1.00 93.12 302 ALA A C 1
ATOM 2241 O O . ALA A 1 302 ? 24.639 10.446 -29.482 1.00 93.12 302 ALA A O 1
ATOM 2242 N N . PRO A 1 303 ? 23.111 11.865 -28.700 1.00 91.12 303 PRO A N 1
ATOM 2243 C CA . PRO A 1 303 ? 23.797 13.080 -29.162 1.00 91.12 303 PRO A CA 1
ATOM 2244 C C . PRO A 1 303 ? 25.239 13.252 -28.665 1.00 91.12 303 PRO A C 1
ATOM 2246 O O . PRO A 1 303 ? 25.972 14.081 -29.209 1.00 91.12 303 PRO A O 1
ATOM 2249 N N . ARG A 1 304 ? 25.633 12.547 -27.598 1.00 88.81 304 ARG A N 1
ATOM 2250 C CA . ARG A 1 304 ? 26.957 12.655 -26.964 1.00 88.81 304 ARG A CA 1
ATOM 2251 C C . ARG A 1 304 ? 27.648 11.309 -26.727 1.00 88.81 304 ARG A C 1
ATOM 2253 O O . ARG A 1 304 ? 28.680 11.307 -26.063 1.00 88.81 304 ARG A O 1
ATOM 2260 N N . GLY A 1 305 ? 27.127 10.224 -27.291 1.00 82.62 305 GLY A N 1
ATOM 2261 C CA . GLY A 1 305 ? 27.723 8.895 -27.184 1.00 82.62 305 GLY A CA 1
ATOM 2262 C C . GLY A 1 305 ? 27.576 8.092 -28.466 1.00 82.62 305 GLY A C 1
ATOM 2263 O O . GLY A 1 305 ? 27.133 8.601 -29.499 1.00 82.62 305 GLY A O 1
ATOM 2264 N N . ASP A 1 306 ? 27.981 6.833 -28.395 1.00 82.56 306 ASP A N 1
ATOM 2265 C CA . ASP A 1 306 ? 27.955 5.918 -29.520 1.00 82.56 306 ASP A CA 1
ATOM 2266 C C . ASP A 1 306 ? 26.606 5.200 -29.615 1.00 82.56 306 ASP A C 1
ATOM 2268 O O . ASP A 1 306 ? 26.027 4.722 -28.637 1.00 82.56 306 ASP A O 1
ATOM 2272 N N . LEU A 1 307 ? 26.112 5.074 -30.847 1.00 83.75 307 LEU A N 1
ATOM 2273 C CA . LEU A 1 307 ? 24.876 4.363 -31.145 1.00 83.75 307 LEU A CA 1
ATOM 2274 C C . LEU A 1 307 ? 25.183 2.988 -31.748 1.00 83.75 307 LEU A C 1
ATOM 2276 O O . LEU A 1 307 ? 25.593 2.865 -32.905 1.00 83.75 307 LEU A O 1
ATOM 2280 N N . ILE A 1 308 ? 24.944 1.929 -30.973 1.00 83.25 308 ILE A N 1
ATOM 2281 C CA . ILE A 1 308 ? 25.218 0.545 -31.371 1.00 83.25 308 ILE A CA 1
ATOM 2282 C C . ILE A 1 308 ? 23.904 -0.207 -31.551 1.00 83.25 308 ILE A C 1
ATOM 2284 O O . ILE A 1 308 ? 23.216 -0.542 -30.589 1.00 83.25 308 ILE A O 1
ATOM 2288 N N . VAL A 1 309 ? 23.588 -0.585 -32.791 1.00 85.19 309 VAL A N 1
ATOM 2289 C CA . VAL A 1 309 ? 22.392 -1.386 -33.071 1.00 85.19 309 VAL A CA 1
ATOM 2290 C C . VAL A 1 309 ? 22.745 -2.771 -33.593 1.00 85.19 309 VAL A C 1
ATOM 2292 O O . VAL A 1 309 ? 23.437 -2.930 -34.596 1.00 85.19 309 VAL A O 1
ATOM 2295 N N . ARG A 1 310 ? 22.229 -3.795 -32.911 1.00 83.19 310 ARG A N 1
ATOM 2296 C CA . ARG A 1 310 ? 22.371 -5.213 -33.259 1.00 83.19 310 ARG A CA 1
ATOM 2297 C C . ARG A 1 310 ? 21.007 -5.814 -33.554 1.00 83.19 310 ARG A C 1
ATOM 2299 O O . ARG A 1 310 ? 20.473 -6.564 -32.743 1.00 83.19 310 ARG A O 1
ATOM 2306 N N . ALA A 1 311 ? 20.432 -5.454 -34.696 1.00 79.81 311 ALA A N 1
ATOM 2307 C CA . ALA A 1 311 ? 19.167 -6.003 -35.172 1.00 79.81 311 ALA A CA 1
ATOM 2308 C C . ALA A 1 311 ? 19.028 -5.844 -36.694 1.00 79.81 311 ALA A C 1
ATOM 2310 O O . ALA A 1 311 ? 19.577 -4.909 -37.276 1.00 79.81 311 ALA A O 1
ATOM 2311 N N . ASN A 1 312 ? 18.252 -6.722 -37.334 1.00 82.56 312 ASN A N 1
ATOM 2312 C CA . ASN A 1 312 ? 17.900 -6.569 -38.747 1.00 82.56 312 ASN A CA 1
ATOM 2313 C C . ASN A 1 312 ? 16.815 -5.508 -38.910 1.00 82.56 312 ASN A C 1
ATOM 2315 O O . ASN A 1 312 ? 15.679 -5.710 -38.482 1.00 82.56 312 ASN A O 1
ATOM 2319 N N . MET A 1 313 ? 17.146 -4.399 -39.566 1.00 85.94 313 MET A N 1
ATOM 2320 C CA . MET A 1 313 ? 16.216 -3.291 -39.766 1.00 85.94 313 MET A CA 1
ATOM 2321 C C . MET A 1 313 ? 16.390 -2.648 -41.140 1.00 85.94 313 MET A C 1
ATOM 2323 O O . MET A 1 313 ? 17.476 -2.642 -41.716 1.00 85.94 313 MET A O 1
ATOM 2327 N N . GLN A 1 314 ? 15.309 -2.062 -41.644 1.00 88.38 314 GLN A N 1
ATOM 2328 C CA . GLN A 1 314 ? 15.311 -1.162 -42.789 1.00 88.38 314 GLN A CA 1
ATOM 2329 C C . GLN A 1 314 ? 15.552 0.262 -42.289 1.00 88.38 314 GLN A C 1
ATOM 2331 O O . GLN A 1 314 ? 14.651 0.896 -41.743 1.00 88.38 314 GLN A O 1
ATOM 2336 N N . ILE A 1 315 ? 16.782 0.747 -42.433 1.00 89.44 315 ILE A N 1
ATOM 2337 C CA . ILE A 1 315 ? 17.167 2.101 -42.021 1.00 89.44 315 ILE A CA 1
ATOM 2338 C C . ILE A 1 315 ? 16.597 3.108 -43.027 1.00 89.44 315 ILE A C 1
ATOM 2340 O O . ILE A 1 315 ? 16.872 3.016 -44.223 1.00 89.44 315 ILE A O 1
ATOM 2344 N N . HIS A 1 316 ? 15.816 4.072 -42.537 1.00 89.38 316 HIS A N 1
ATOM 2345 C CA . HIS A 1 316 ? 15.240 5.156 -43.345 1.00 89.38 316 HIS A CA 1
ATOM 2346 C C . HIS A 1 316 ? 16.093 6.418 -43.295 1.00 89.38 316 HIS A C 1
ATOM 2348 O O . HIS A 1 316 ? 16.225 7.121 -44.294 1.00 89.38 316 HIS A O 1
ATOM 2354 N N . SER A 1 317 ? 16.653 6.715 -42.123 1.00 87.88 317 SER A N 1
ATOM 2355 C CA . SER A 1 317 ? 17.549 7.844 -41.891 1.00 87.88 317 SER A CA 1
ATOM 2356 C C . SER A 1 317 ? 18.553 7.467 -40.814 1.00 87.88 317 SER A C 1
ATOM 2358 O O . SER A 1 317 ? 18.183 6.863 -39.810 1.00 87.88 317 SER A O 1
ATOM 2360 N N . GLN A 1 318 ? 19.807 7.847 -41.013 1.00 86.94 318 GLN A N 1
ATOM 2361 C CA . GLN A 1 318 ? 20.875 7.656 -40.044 1.00 86.94 318 GLN A CA 1
ATOM 2362 C C . GLN A 1 318 ? 21.867 8.808 -40.177 1.00 86.94 318 GLN A C 1
ATOM 2364 O O . GLN A 1 318 ? 22.304 9.117 -41.288 1.00 86.94 318 GLN A O 1
ATOM 2369 N N . ASP A 1 319 ? 22.198 9.424 -39.052 1.00 85.06 319 ASP A N 1
ATOM 2370 C CA . ASP A 1 319 ? 23.353 10.304 -38.899 1.00 85.06 319 ASP A CA 1
ATOM 2371 C C . ASP A 1 319 ? 24.278 9.743 -37.802 1.00 85.06 319 ASP A C 1
ATOM 2373 O O . ASP A 1 319 ? 24.173 8.564 -37.456 1.00 85.06 319 ASP A O 1
ATOM 2377 N N . GLU A 1 320 ? 25.244 10.533 -37.330 1.00 79.38 320 GLU A N 1
ATOM 2378 C CA . GLU A 1 320 ? 26.234 10.072 -36.347 1.00 79.38 320 GLU A CA 1
ATOM 2379 C C . GLU A 1 320 ? 25.613 9.744 -34.981 1.00 79.38 320 GLU A C 1
ATOM 2381 O O . GLU A 1 320 ? 26.111 8.843 -34.314 1.00 79.38 320 GLU A O 1
ATOM 2386 N N . SER A 1 321 ? 24.522 10.411 -34.588 1.00 84.50 321 SER A N 1
ATOM 2387 C CA . SER A 1 321 ? 23.917 10.261 -33.258 1.00 84.50 321 SER A CA 1
ATOM 2388 C C . SER A 1 321 ? 22.487 9.731 -33.279 1.00 84.50 321 SER A C 1
ATOM 2390 O O . SER A 1 321 ? 21.954 9.382 -32.232 1.00 84.50 321 SER A O 1
ATOM 2392 N N . ARG A 1 322 ? 21.836 9.666 -34.444 1.00 91.50 322 ARG A N 1
ATOM 2393 C CA . ARG A 1 322 ? 20.420 9.319 -34.560 1.00 91.50 322 ARG A CA 1
ATOM 2394 C C . ARG A 1 322 ? 20.163 8.273 -35.632 1.00 91.50 322 ARG A C 1
ATOM 2396 O O . ARG A 1 322 ? 20.627 8.379 -36.768 1.00 91.50 322 ARG A O 1
ATOM 2403 N N . ILE A 1 323 ? 19.309 7.303 -35.306 1.00 93.25 323 ILE A N 1
ATOM 2404 C CA . ILE A 1 323 ? 18.780 6.313 -36.253 1.00 93.25 323 ILE A CA 1
ATOM 2405 C C . ILE A 1 323 ? 17.256 6.363 -36.267 1.00 93.25 323 ILE A C 1
ATOM 2407 O O . ILE A 1 323 ? 16.599 6.319 -35.230 1.00 93.25 323 ILE A O 1
ATOM 2411 N N . ARG A 1 324 ? 16.689 6.376 -37.476 1.00 94.81 324 ARG A N 1
ATOM 2412 C CA . ARG A 1 324 ? 15.280 6.073 -37.738 1.00 94.81 324 ARG A CA 1
ATOM 2413 C C . ARG A 1 324 ? 15.185 4.880 -38.670 1.00 94.81 324 ARG A C 1
ATOM 2415 O O . ARG A 1 324 ? 15.667 4.928 -39.806 1.00 94.81 324 ARG A O 1
ATOM 2422 N N . ALA A 1 325 ? 14.549 3.817 -38.206 1.00 93.56 325 ALA A N 1
ATOM 2423 C CA . ALA A 1 325 ? 14.477 2.559 -38.932 1.00 93.56 325 ALA A CA 1
ATOM 2424 C C . ALA A 1 325 ? 13.139 1.849 -38.708 1.00 93.56 325 ALA A C 1
ATOM 2426 O O . ALA A 1 325 ? 12.387 2.154 -37.786 1.00 93.56 325 ALA A O 1
ATOM 2427 N N . THR A 1 326 ? 12.851 0.868 -39.554 1.00 93.50 326 THR A N 1
ATOM 2428 C CA . THR A 1 326 ? 11.755 -0.079 -39.356 1.00 93.50 326 THR A CA 1
ATOM 2429 C C . THR A 1 326 ? 12.325 -1.474 -39.153 1.00 93.50 326 THR A C 1
ATOM 2431 O O . THR A 1 326 ? 13.082 -1.970 -39.985 1.00 93.50 326 THR A O 1
ATOM 2434 N N . MET A 1 327 ? 11.946 -2.126 -38.060 1.00 90.88 327 MET A N 1
ATOM 2435 C CA . MET A 1 327 ? 12.203 -3.541 -37.819 1.00 90.88 327 MET A CA 1
ATOM 2436 C C . MET A 1 327 ? 10.993 -4.366 -38.267 1.00 90.88 327 MET A C 1
ATOM 2438 O O . MET A 1 327 ? 9.850 -4.017 -37.955 1.00 90.88 327 MET A O 1
ATOM 2442 N N . GLY A 1 328 ? 11.235 -5.452 -39.007 1.00 89.38 328 GLY A N 1
ATOM 2443 C CA . GLY A 1 328 ? 10.170 -6.313 -39.524 1.00 89.38 328 GLY A CA 1
ATOM 2444 C C . GLY A 1 328 ? 9.171 -5.543 -40.397 1.00 89.38 328 GLY A C 1
ATOM 2445 O O . GLY A 1 328 ? 9.568 -4.855 -41.336 1.00 89.38 328 GLY A O 1
ATOM 2446 N N . SER A 1 329 ? 7.875 -5.646 -40.095 1.00 88.75 329 SER A N 1
ATOM 2447 C CA . SER A 1 329 ? 6.807 -4.898 -40.779 1.00 88.75 329 SER A CA 1
ATOM 2448 C C . SER A 1 329 ? 6.516 -3.508 -40.193 1.00 88.75 329 SER A C 1
ATOM 2450 O O . SER A 1 329 ? 5.606 -2.838 -40.679 1.00 88.75 329 SER A O 1
ATOM 2452 N N . GLY A 1 330 ? 7.227 -3.081 -39.143 1.00 88.12 330 GLY A N 1
ATOM 2453 C CA . GLY A 1 330 ? 6.885 -1.883 -38.366 1.00 88.12 330 GLY A CA 1
ATOM 2454 C C . GLY A 1 330 ? 5.678 -2.072 -37.440 1.00 88.12 330 GLY A C 1
ATOM 2455 O O . GLY A 1 330 ? 5.200 -3.190 -37.255 1.00 88.12 330 GLY A O 1
ATOM 2456 N N . GLY A 1 331 ? 5.179 -0.979 -36.854 1.00 92.00 331 GLY A N 1
ATOM 2457 C CA . GLY A 1 331 ? 3.989 -0.982 -35.997 1.00 92.00 331 GLY A CA 1
ATOM 2458 C C . GLY A 1 331 ? 4.226 -0.329 -34.638 1.00 92.00 331 GLY A C 1
ATOM 2459 O O . GLY A 1 331 ? 3.923 0.847 -34.457 1.00 92.00 331 GLY A O 1
ATOM 2460 N N . VAL A 1 332 ? 4.734 -1.096 -33.672 1.00 94.38 332 VAL A N 1
ATOM 2461 C CA . VAL A 1 332 ? 4.999 -0.597 -32.313 1.00 94.38 332 VAL A CA 1
ATOM 2462 C C . VAL A 1 332 ? 6.103 0.458 -32.345 1.00 94.38 332 VAL A C 1
ATOM 2464 O O . VAL A 1 332 ? 7.110 0.264 -33.014 1.00 94.38 332 VAL A O 1
ATOM 2467 N N . LYS A 1 333 ? 5.936 1.564 -31.619 1.00 96.62 333 LYS A N 1
ATOM 2468 C CA . LYS A 1 333 ? 6.943 2.630 -31.557 1.00 96.62 333 LYS A CA 1
ATOM 2469 C C . LYS A 1 333 ? 7.933 2.377 -30.431 1.00 96.62 333 LYS A C 1
ATOM 2471 O O . LYS A 1 333 ? 7.519 2.230 -29.286 1.00 96.62 333 LYS A O 1
ATOM 2476 N N . ILE A 1 334 ? 9.216 2.372 -30.767 1.00 96.94 334 ILE A N 1
ATOM 2477 C CA . ILE A 1 334 ? 10.328 2.285 -29.826 1.00 96.94 334 ILE A CA 1
ATOM 2478 C C . ILE A 1 334 ? 11.150 3.556 -29.989 1.00 96.94 334 ILE A C 1
ATOM 2480 O O . ILE A 1 334 ? 11.842 3.731 -30.994 1.00 96.94 334 ILE A O 1
ATOM 2484 N N . LYS A 1 335 ? 11.037 4.445 -29.008 1.00 98.06 335 LYS A N 1
ATOM 2485 C CA . LYS A 1 335 ? 11.810 5.672 -28.896 1.00 98.06 335 LYS A CA 1
ATOM 2486 C C . LYS A 1 335 ? 12.708 5.573 -27.671 1.00 98.06 335 LYS A C 1
ATOM 2488 O O . LYS A 1 335 ? 12.211 5.343 -26.573 1.00 98.06 335 LYS A O 1
ATOM 2493 N N . ALA A 1 336 ? 14.011 5.721 -27.870 1.00 97.31 336 ALA A N 1
ATOM 2494 C CA . ALA A 1 336 ? 14.983 5.720 -26.784 1.00 97.31 336 ALA A CA 1
ATOM 2495 C C . ALA A 1 336 ? 16.058 6.783 -27.028 1.00 97.31 336 ALA A C 1
ATOM 2497 O O . ALA A 1 336 ? 16.565 6.912 -28.143 1.00 97.31 336 ALA A O 1
ATOM 2498 N N . GLU A 1 337 ? 16.394 7.534 -25.987 1.00 97.50 337 GLU A N 1
ATOM 2499 C CA . GLU A 1 337 ? 17.420 8.572 -26.007 1.00 97.50 337 GLU A CA 1
ATOM 2500 C C . GLU A 1 337 ? 18.375 8.393 -24.820 1.00 97.50 337 GLU A C 1
ATOM 2502 O O . GLU A 1 337 ? 17.912 8.319 -23.682 1.00 97.50 337 GLU A O 1
ATOM 2507 N N . SER A 1 338 ? 19.685 8.364 -25.088 1.00 94.75 338 SER A N 1
ATOM 2508 C CA . SER A 1 338 ? 20.731 8.577 -24.075 1.00 94.75 338 SER A CA 1
ATOM 2509 C C . SER A 1 338 ? 21.297 9.982 -24.249 1.00 94.75 338 SER A C 1
ATOM 2511 O O . SER A 1 338 ? 21.836 10.309 -25.306 1.00 94.75 338 SER A O 1
ATOM 2513 N N . THR A 1 339 ? 21.167 10.860 -23.254 1.00 94.31 339 THR A N 1
ATOM 2514 C CA . THR A 1 339 ? 21.528 12.269 -23.450 1.00 94.31 339 THR A CA 1
ATOM 2515 C C . THR A 1 339 ? 23.028 12.526 -23.308 1.00 94.31 339 THR A C 1
ATOM 2517 O O . THR A 1 339 ? 23.533 13.471 -23.929 1.00 94.31 339 THR A O 1
ATOM 2520 N N . LYS A 1 340 ? 23.760 11.777 -22.471 1.00 90.56 340 LYS A N 1
ATOM 2521 C CA . LYS A 1 340 ? 25.195 12.007 -22.204 1.00 90.56 340 LYS A CA 1
ATOM 2522 C C . LYS A 1 340 ? 26.089 10.830 -22.591 1.00 90.56 340 LYS A C 1
ATOM 2524 O O . LYS A 1 340 ? 27.292 11.068 -22.660 1.00 90.56 340 LYS A O 1
ATOM 2529 N N . SER A 1 341 ? 25.535 9.646 -22.850 1.00 88.44 341 SER A N 1
ATOM 2530 C CA . SER A 1 341 ? 26.306 8.408 -22.978 1.00 88.44 341 SER A CA 1
ATOM 2531 C C . SER A 1 341 ? 25.847 7.540 -24.159 1.00 88.44 341 SER A C 1
ATOM 2533 O O . SER A 1 341 ? 25.254 8.050 -25.118 1.00 88.44 341 SER A O 1
ATOM 2535 N N . ASP A 1 342 ? 26.188 6.253 -24.131 1.00 86.69 342 ASP A N 1
ATOM 2536 C CA . ASP A 1 342 ? 25.987 5.328 -25.237 1.00 86.69 342 ASP A CA 1
ATOM 2537 C C . ASP A 1 342 ? 24.560 4.767 -25.260 1.00 86.69 342 ASP A C 1
ATOM 2539 O O . ASP A 1 342 ? 23.887 4.602 -24.238 1.00 86.69 342 ASP A O 1
ATOM 2543 N N . LEU A 1 343 ? 24.098 4.408 -26.459 1.00 88.62 343 LEU A N 1
ATOM 2544 C CA . LEU A 1 343 ? 22.836 3.703 -26.645 1.00 88.62 343 LEU A CA 1
ATOM 2545 C C . LEU A 1 343 ? 23.061 2.407 -27.415 1.00 88.62 343 LEU A C 1
ATOM 2547 O O . LEU A 1 343 ? 23.488 2.392 -28.572 1.00 88.62 343 LEU A O 1
ATOM 2551 N N . ILE A 1 344 ? 22.684 1.296 -26.790 1.00 86.31 344 ILE A N 1
ATOM 2552 C CA . ILE A 1 344 ? 22.755 -0.042 -27.358 1.00 86.31 344 ILE A CA 1
ATOM 2553 C C . ILE A 1 344 ? 21.348 -0.604 -27.538 1.00 86.31 344 ILE A C 1
ATOM 2555 O O . ILE A 1 344 ? 20.610 -0.813 -26.581 1.00 86.31 344 ILE A O 1
ATOM 2559 N N . MET A 1 345 ? 21.002 -0.973 -28.769 1.00 88.88 345 MET A N 1
ATOM 2560 C CA . MET A 1 345 ? 19.784 -1.732 -29.043 1.00 88.88 345 MET A CA 1
ATOM 2561 C C . MET A 1 345 ? 20.119 -3.137 -29.541 1.00 88.88 345 MET A C 1
ATOM 2563 O O . MET A 1 345 ? 20.895 -3.313 -30.484 1.00 88.88 345 MET A O 1
ATOM 2567 N N . ARG A 1 346 ? 19.499 -4.155 -28.943 1.00 85.56 346 ARG A N 1
ATOM 2568 C CA . ARG A 1 346 ? 19.638 -5.565 -29.325 1.00 85.56 346 ARG A CA 1
ATOM 2569 C C . ARG A 1 346 ? 18.286 -6.123 -29.755 1.00 85.56 346 ARG A C 1
ATOM 2571 O O . ARG A 1 346 ? 17.305 -6.015 -29.031 1.00 85.56 346 ARG A O 1
ATOM 2578 N N . GLY A 1 347 ? 18.245 -6.759 -30.919 1.00 76.56 347 GLY A N 1
ATOM 2579 C CA . GLY A 1 347 ? 17.091 -7.507 -31.412 1.00 76.56 347 GLY A CA 1
ATOM 2580 C C . GLY A 1 347 ? 17.554 -8.769 -32.134 1.00 76.56 347 GLY A C 1
ATOM 2581 O O . GLY A 1 347 ? 18.621 -8.792 -32.750 1.00 76.56 347 GLY A O 1
ATOM 2582 N N . SER A 1 348 ? 16.783 -9.855 -32.059 1.00 58.78 348 SER A N 1
ATOM 2583 C CA . SER A 1 348 ? 17.197 -11.104 -32.712 1.00 58.78 348 SER A CA 1
ATOM 2584 C C . SER A 1 348 ? 17.208 -10.954 -34.237 1.00 58.78 348 SER A C 1
ATOM 2586 O O . SER A 1 348 ? 16.203 -10.567 -34.835 1.00 58.78 348 SER A O 1
ATOM 2588 N N . GLY A 1 349 ? 18.348 -11.280 -34.858 1.00 48.50 349 GLY A N 1
ATOM 2589 C CA . GLY A 1 349 ? 18.489 -11.442 -36.308 1.00 48.50 349 GLY A CA 1
ATOM 2590 C C . GLY A 1 349 ? 19.626 -10.664 -36.976 1.00 48.50 349 GLY A C 1
ATOM 2591 O O . GLY A 1 349 ? 19.932 -10.979 -38.117 1.00 48.50 349 GLY A O 1
ATOM 2592 N N . GLY A 1 350 ? 20.260 -9.689 -36.317 1.00 40.62 350 GLY A N 1
ATOM 2593 C CA . GLY A 1 350 ? 21.271 -8.822 -36.944 1.00 40.62 350 GLY A CA 1
ATOM 2594 C C . GLY A 1 350 ? 22.582 -9.519 -37.333 1.00 40.62 350 GLY A C 1
ATOM 2595 O O . GLY A 1 350 ? 23.394 -9.787 -36.450 1.00 40.62 350 GLY A O 1
ATOM 2596 N N . ASP A 1 351 ? 22.832 -9.721 -38.632 1.00 43.31 351 ASP A N 1
ATOM 2597 C CA . ASP A 1 351 ? 24.196 -9.900 -39.154 1.00 43.31 351 ASP A CA 1
ATOM 2598 C C . ASP A 1 351 ? 24.953 -8.561 -39.082 1.00 43.31 351 ASP A C 1
ATOM 2600 O O . ASP A 1 351 ? 24.397 -7.490 -39.338 1.00 43.31 351 ASP A O 1
ATOM 2604 N N . MET A 1 352 ? 26.237 -8.617 -38.705 1.00 39.66 352 MET A N 1
ATOM 2605 C CA . MET A 1 352 ? 27.079 -7.437 -38.480 1.00 39.66 352 MET A CA 1
ATOM 2606 C C . MET A 1 352 ? 27.198 -6.563 -39.735 1.00 39.66 352 MET A C 1
ATOM 2608 O O . MET A 1 352 ? 27.891 -6.917 -40.690 1.00 39.66 352 MET A O 1
ATOM 2612 N N . HIS A 1 353 ? 26.645 -5.356 -39.686 1.00 37.34 353 HIS A N 1
ATOM 2613 C CA . HIS A 1 353 ? 26.985 -4.296 -40.627 1.00 37.34 353 HIS A CA 1
ATOM 2614 C C . HIS A 1 353 ? 27.674 -3.152 -39.887 1.00 37.34 353 HIS A C 1
ATOM 2616 O O . HIS A 1 353 ? 27.027 -2.175 -39.564 1.00 37.34 353 HIS A O 1
ATOM 2622 N N . HIS A 1 354 ? 28.979 -3.281 -39.619 1.00 42.97 354 HIS A N 1
ATOM 2623 C CA . HIS A 1 354 ? 29.962 -2.199 -39.778 1.00 42.97 354 HIS A CA 1
ATOM 2624 C C . HIS A 1 354 ? 31.401 -2.750 -39.764 1.00 42.97 354 HIS A C 1
ATOM 2626 O O . HIS A 1 354 ? 31.735 -3.731 -39.103 1.00 42.97 354 HIS A O 1
ATOM 2632 N N . ARG A 1 355 ? 32.223 -2.132 -40.613 1.00 36.34 355 ARG A N 1
ATOM 2633 C CA . ARG A 1 355 ? 33.522 -2.560 -41.141 1.00 36.34 355 ARG A CA 1
ATOM 2634 C C . ARG A 1 355 ? 34.677 -1.882 -40.383 1.00 36.34 355 ARG A C 1
ATOM 2636 O O . ARG A 1 355 ? 34.651 -0.669 -40.257 1.00 36.34 355 ARG A O 1
ATOM 2643 N N . GLU A 1 356 ? 35.689 -2.684 -40.009 1.00 32.31 356 GLU A N 1
ATOM 2644 C CA . GLU A 1 356 ? 37.061 -2.338 -39.544 1.00 32.31 356 GLU A CA 1
ATOM 2645 C C . GLU A 1 356 ? 37.148 -1.477 -38.256 1.00 32.31 356 GLU A C 1
ATOM 2647 O O . GLU A 1 356 ? 36.941 -0.276 -38.295 1.00 32.31 356 GLU A O 1
ATOM 2652 N N . LYS A 1 357 ? 37.501 -2.006 -37.070 1.00 34.22 357 LYS A N 1
ATOM 2653 C CA . LYS A 1 357 ? 38.783 -2.655 -36.713 1.00 34.22 357 LYS A CA 1
ATOM 2654 C C . LYS A 1 357 ? 38.592 -3.850 -35.761 1.00 34.22 357 LYS A C 1
ATOM 2656 O O . LYS A 1 357 ? 38.100 -3.732 -34.646 1.00 34.22 357 LYS A O 1
ATOM 2661 N N . SER A 1 358 ? 39.073 -5.018 -36.181 1.00 37.31 358 SER A N 1
ATOM 2662 C CA . SER A 1 358 ? 38.946 -6.306 -35.483 1.00 37.31 358 SER A CA 1
ATOM 2663 C C . SER A 1 358 ? 39.945 -6.515 -34.326 1.00 37.31 358 SER A C 1
ATOM 2665 O O . SER A 1 358 ? 40.512 -7.602 -34.195 1.00 37.31 358 SER A O 1
ATOM 2667 N N . LYS A 1 359 ? 40.229 -5.492 -33.514 1.00 30.73 359 LYS A N 1
ATOM 2668 C CA . LYS A 1 359 ? 41.103 -5.644 -32.332 1.00 30.73 359 LYS A CA 1
ATOM 2669 C C . LYS A 1 359 ? 40.517 -5.109 -31.028 1.00 30.73 359 LYS A C 1
ATOM 2671 O O . LYS A 1 359 ? 40.998 -5.516 -29.979 1.00 30.73 359 LYS A O 1
ATOM 2676 N N . ASP A 1 360 ? 39.439 -4.333 -31.092 1.00 37.09 360 ASP A N 1
ATOM 2677 C CA . ASP A 1 360 ? 38.867 -3.697 -29.901 1.00 37.09 360 ASP A CA 1
ATOM 2678 C C . ASP A 1 360 ? 37.715 -4.518 -29.285 1.00 37.09 360 ASP A C 1
ATOM 2680 O O . ASP A 1 360 ? 37.383 -4.340 -28.123 1.00 37.09 360 ASP A O 1
ATOM 2684 N N . TYR A 1 361 ? 37.175 -5.518 -29.996 1.00 37.75 361 TYR A N 1
ATOM 2685 C CA . TYR A 1 361 ? 36.020 -6.315 -29.541 1.00 37.75 361 TYR A CA 1
ATOM 2686 C C . TYR A 1 361 ? 36.258 -7.174 -28.288 1.00 37.75 361 TYR A C 1
ATOM 2688 O O . TYR A 1 361 ? 35.337 -7.333 -27.494 1.00 37.75 361 TYR A O 1
ATOM 2696 N N . ALA A 1 362 ? 37.458 -7.734 -28.096 1.00 32.03 362 ALA A N 1
ATOM 2697 C CA . ALA A 1 362 ? 37.766 -8.525 -26.896 1.00 32.03 362 ALA A CA 1
ATOM 2698 C C . ALA A 1 362 ? 38.041 -7.644 -25.664 1.00 32.03 362 ALA A C 1
ATOM 2700 O O . ALA A 1 362 ? 37.877 -8.108 -24.540 1.00 32.03 362 ALA A O 1
ATOM 2701 N N . ASN A 1 363 ? 38.431 -6.383 -25.884 1.00 34.66 363 ASN A N 1
ATOM 2702 C CA . ASN A 1 363 ? 38.590 -5.395 -24.821 1.00 34.66 363 ASN A CA 1
ATOM 2703 C C . ASN A 1 363 ? 37.263 -4.692 -24.500 1.00 34.66 363 ASN A C 1
ATOM 2705 O O . ASN A 1 363 ? 36.996 -4.449 -23.337 1.00 34.66 363 ASN A O 1
ATOM 2709 N N . PHE A 1 364 ? 36.389 -4.463 -25.484 1.00 34.00 364 PHE A N 1
ATOM 2710 C CA . PHE A 1 364 ? 35.109 -3.767 -25.303 1.00 34.00 364 PHE A CA 1
ATOM 2711 C C . PHE A 1 364 ? 34.098 -4.565 -24.457 1.00 34.00 364 PHE A C 1
ATOM 2713 O O . PHE A 1 364 ? 33.412 -4.004 -23.612 1.00 34.00 364 PHE A O 1
ATOM 2720 N N . SER A 1 365 ? 34.045 -5.898 -24.605 1.00 35.84 365 SER A N 1
ATOM 2721 C CA . SER A 1 365 ? 33.262 -6.770 -23.706 1.00 35.84 365 SER A CA 1
ATOM 2722 C C . SER A 1 365 ? 33.916 -7.009 -22.340 1.00 35.84 365 SER A C 1
ATOM 2724 O O . SER A 1 365 ? 33.315 -7.661 -21.494 1.00 35.84 365 SER A O 1
ATOM 2726 N N . ALA A 1 366 ? 35.169 -6.585 -22.164 1.00 36.25 366 ALA A N 1
ATOM 2727 C CA . ALA A 1 366 ? 35.893 -6.634 -20.895 1.00 36.25 366 ALA A CA 1
ATOM 2728 C C . ALA A 1 366 ? 35.874 -5.275 -20.164 1.00 36.25 366 ALA A C 1
ATOM 2730 O O . ALA A 1 366 ? 36.116 -5.242 -18.963 1.00 36.25 366 ALA A O 1
ATOM 2731 N N . GLU A 1 367 ? 35.587 -4.179 -20.878 1.00 34.75 367 GLU A N 1
ATOM 2732 C CA . GLU A 1 367 ? 35.329 -2.837 -20.336 1.00 34.75 367 GLU A CA 1
ATOM 2733 C C . GLU A 1 367 ? 33.882 -2.685 -19.854 1.00 34.75 367 GLU A C 1
ATOM 2735 O O . GLU A 1 367 ? 33.656 -2.106 -18.797 1.00 34.75 367 GLU A O 1
ATOM 2740 N N . PHE A 1 368 ? 32.917 -3.263 -20.579 1.00 39.56 368 PHE A N 1
ATOM 2741 C CA . PHE A 1 368 ? 31.518 -3.323 -20.157 1.00 39.56 368 PHE A CA 1
ATOM 2742 C C . PHE A 1 368 ? 31.204 -4.660 -19.497 1.00 39.56 368 PHE A C 1
ATOM 2744 O O . PHE A 1 368 ? 30.981 -5.681 -20.157 1.00 39.56 368 PHE A O 1
ATOM 2751 N N . ASP A 1 369 ? 31.182 -4.639 -18.173 1.00 44.44 369 ASP A N 1
ATOM 2752 C CA . ASP A 1 369 ? 30.832 -5.788 -17.362 1.00 44.44 369 ASP A CA 1
ATOM 2753 C C . ASP A 1 369 ? 29.309 -6.000 -17.359 1.00 44.44 369 ASP A C 1
ATOM 2755 O O . ASP A 1 369 ? 28.590 -5.454 -16.542 1.00 44.44 369 ASP A O 1
ATOM 2759 N N . PHE A 1 370 ? 28.773 -6.823 -18.260 1.00 42.34 370 PHE A N 1
ATOM 2760 C CA . PHE A 1 370 ? 27.340 -7.155 -18.230 1.00 42.34 370 PHE A CA 1
ATOM 2761 C C . PHE A 1 370 ? 26.913 -7.931 -16.976 1.00 42.34 370 PHE A C 1
ATOM 2763 O O . PHE A 1 370 ? 25.714 -7.995 -16.693 1.00 42.34 370 PHE A O 1
ATOM 2770 N N . SER A 1 371 ? 27.865 -8.505 -16.227 1.00 45.69 371 SER A N 1
ATOM 2771 C CA . SER A 1 371 ? 27.563 -9.020 -14.894 1.00 45.69 371 SER A CA 1
ATOM 2772 C C . SER A 1 371 ? 27.337 -7.890 -13.897 1.00 45.69 371 SER A C 1
ATOM 2774 O O . SER A 1 371 ? 26.480 -8.057 -13.044 1.00 45.69 371 SER A O 1
ATOM 2776 N N . SER A 1 372 ? 27.924 -6.700 -14.084 1.00 45.84 372 SER A N 1
ATOM 2777 C CA . SER A 1 372 ? 27.668 -5.547 -13.214 1.00 45.84 372 SER A CA 1
ATOM 2778 C C . SER A 1 372 ? 26.213 -5.080 -13.255 1.00 45.84 372 SER A C 1
ATOM 2780 O O . SER A 1 372 ? 25.710 -4.679 -12.218 1.00 45.84 372 SER A O 1
ATOM 2782 N N . PHE A 1 373 ? 25.508 -5.187 -14.390 1.00 47.47 373 PHE A N 1
ATOM 2783 C CA . PHE A 1 373 ? 24.089 -4.805 -14.496 1.00 47.47 373 PHE A CA 1
ATOM 2784 C C . PHE A 1 373 ? 23.139 -5.860 -13.912 1.00 47.47 373 PHE A C 1
ATOM 2786 O O . PHE A 1 373 ? 22.127 -5.527 -13.295 1.00 47.47 373 PHE A O 1
ATOM 2793 N N . ALA A 1 374 ? 23.458 -7.148 -14.085 1.00 49.53 374 ALA A N 1
ATOM 2794 C CA . ALA A 1 374 ? 22.730 -8.217 -13.402 1.00 49.53 374 ALA A CA 1
ATOM 2795 C C . ALA A 1 374 ? 22.967 -8.143 -11.886 1.00 49.53 374 ALA A C 1
ATOM 2797 O O . ALA A 1 374 ? 22.019 -8.256 -11.112 1.00 49.53 374 ALA A O 1
ATOM 2798 N N . ASP A 1 375 ? 24.208 -7.882 -11.479 1.00 57.75 375 ASP A N 1
ATOM 2799 C CA . ASP A 1 375 ? 24.609 -7.649 -10.098 1.00 57.75 375 ASP A CA 1
ATOM 2800 C C . ASP A 1 375 ? 23.985 -6.363 -9.550 1.00 57.75 375 ASP A C 1
ATOM 2802 O O . ASP A 1 375 ? 23.590 -6.353 -8.398 1.00 57.75 375 ASP A O 1
ATOM 2806 N N . MET A 1 376 ? 23.836 -5.303 -10.348 1.00 58.84 376 MET A N 1
ATOM 2807 C CA . MET A 1 376 ? 23.142 -4.058 -9.990 1.00 58.84 376 MET A CA 1
ATOM 2808 C C . MET A 1 376 ? 21.662 -4.332 -9.729 1.00 58.84 376 MET A C 1
ATOM 2810 O O . MET A 1 376 ? 21.172 -4.040 -8.646 1.00 58.84 376 MET A O 1
ATOM 2814 N N . GLY A 1 377 ? 20.966 -5.017 -10.642 1.00 56.34 377 GLY A N 1
ATOM 2815 C CA . GLY A 1 377 ? 19.580 -5.430 -10.410 1.00 56.34 377 GLY A CA 1
ATOM 2816 C C . GLY A 1 377 ? 19.426 -6.374 -9.213 1.00 56.34 377 GLY A C 1
ATOM 2817 O O . GLY A 1 377 ? 18.424 -6.305 -8.501 1.00 56.34 377 GLY A O 1
ATOM 2818 N N . GLN A 1 378 ? 20.410 -7.244 -8.960 1.00 62.94 378 GLN A N 1
ATOM 2819 C CA . GLN A 1 378 ? 20.457 -8.068 -7.752 1.00 62.94 378 GLN A CA 1
ATOM 2820 C C . GLN A 1 378 ? 20.757 -7.252 -6.497 1.00 62.94 378 GLN A C 1
ATOM 2822 O O . GLN A 1 378 ? 20.201 -7.586 -5.459 1.00 62.94 378 GLN A O 1
ATOM 2827 N N . ARG A 1 379 ? 21.590 -6.210 -6.574 1.00 67.75 379 ARG A N 1
ATOM 2828 C CA . ARG A 1 379 ? 21.914 -5.301 -5.469 1.00 67.75 379 ARG A CA 1
ATOM 2829 C C . ARG A 1 379 ? 20.707 -4.474 -5.088 1.00 67.75 379 ARG A C 1
ATOM 2831 O O . ARG A 1 379 ? 20.312 -4.596 -3.946 1.00 67.75 379 ARG A O 1
ATOM 2838 N N . ILE A 1 380 ? 20.059 -3.794 -6.032 1.00 63.47 380 ILE A N 1
ATOM 2839 C CA . ILE A 1 380 ? 18.816 -3.045 -5.787 1.00 63.47 380 ILE A CA 1
ATOM 2840 C C . ILE A 1 380 ? 17.765 -3.987 -5.193 1.00 63.47 380 ILE A C 1
ATOM 2842 O O . ILE A 1 380 ? 17.176 -3.728 -4.150 1.00 63.47 380 ILE A O 1
ATOM 2846 N N . ALA A 1 381 ? 17.573 -5.165 -5.803 1.00 59.75 381 ALA A N 1
ATOM 2847 C CA . ALA A 1 381 ? 16.638 -6.145 -5.262 1.00 59.75 381 ALA A CA 1
ATOM 2848 C C . ALA A 1 381 ? 17.052 -6.663 -3.876 1.00 59.75 381 ALA A C 1
ATOM 2850 O O . ALA A 1 381 ? 16.174 -6.995 -3.089 1.00 59.75 381 ALA A O 1
ATOM 2851 N N . ALA A 1 382 ? 18.344 -6.793 -3.576 1.00 64.56 382 ALA A N 1
ATOM 2852 C CA . ALA A 1 382 ? 18.845 -7.231 -2.277 1.00 64.56 382 ALA A CA 1
ATOM 2853 C C . ALA A 1 382 ? 18.771 -6.123 -1.225 1.00 64.56 382 ALA A C 1
ATOM 2855 O O . ALA A 1 382 ? 18.496 -6.442 -0.077 1.00 64.56 382 ALA A O 1
ATOM 2856 N N . GLU A 1 383 ? 18.986 -4.869 -1.609 1.00 65.06 383 GLU A N 1
ATOM 2857 C CA . GLU A 1 383 ? 18.923 -3.674 -0.773 1.00 65.06 383 GLU A CA 1
ATOM 2858 C C . GLU A 1 383 ? 17.479 -3.408 -0.378 1.00 65.06 383 GLU A C 1
ATOM 2860 O O . GLU A 1 383 ? 17.179 -3.486 0.808 1.00 65.06 383 GLU A O 1
ATOM 2865 N N . VAL A 1 384 ? 16.559 -3.361 -1.345 1.00 66.25 384 VAL A N 1
ATOM 2866 C CA . VAL A 1 384 ? 15.121 -3.305 -1.056 1.00 66.25 384 VAL A CA 1
ATOM 2867 C C . VAL A 1 384 ? 14.667 -4.539 -0.279 1.00 66.25 384 VAL A C 1
ATOM 2869 O O . VAL A 1 384 ? 13.913 -4.422 0.670 1.00 66.25 384 VAL A O 1
ATOM 2872 N N . ARG A 1 385 ? 15.120 -5.763 -0.604 1.00 68.12 385 ARG A N 1
ATOM 2873 C CA . ARG A 1 385 ? 14.765 -6.950 0.214 1.00 68.12 385 ARG A CA 1
ATOM 2874 C C . ARG A 1 385 ? 15.306 -6.863 1.633 1.00 68.12 385 ARG A C 1
ATOM 2876 O O . ARG A 1 385 ? 14.715 -7.458 2.530 1.00 68.12 385 ARG A O 1
ATOM 2883 N N . LYS A 1 386 ? 16.461 -6.234 1.818 1.00 70.62 386 LYS A N 1
ATOM 2884 C CA . LYS A 1 386 ? 17.077 -6.049 3.122 1.00 70.62 386 LYS A CA 1
ATOM 2885 C C . LYS A 1 386 ? 16.291 -5.004 3.905 1.00 70.62 386 LYS A C 1
ATOM 2887 O O . LYS A 1 386 ? 15.904 -5.356 5.010 1.00 70.62 386 LYS A O 1
ATOM 2892 N N . SER A 1 387 ? 15.990 -3.840 3.320 1.00 63.81 387 SER A N 1
ATOM 2893 C CA . SER A 1 387 ? 15.104 -2.833 3.922 1.00 63.81 387 SER A CA 1
ATOM 2894 C C . SER A 1 387 ? 13.756 -3.477 4.257 1.00 63.81 387 SER A C 1
ATOM 2896 O O . SER A 1 387 ? 13.396 -3.544 5.418 1.00 63.81 387 SER A O 1
ATOM 2898 N N . VAL A 1 388 ? 13.120 -4.181 3.312 1.00 67.94 388 VAL A N 1
ATOM 2899 C CA . VAL A 1 388 ? 11.873 -4.936 3.539 1.00 67.94 388 VAL A CA 1
ATOM 2900 C C . VAL A 1 388 ? 11.997 -5.928 4.694 1.00 67.94 388 VAL A C 1
ATOM 2902 O O . VAL A 1 388 ? 11.060 -6.081 5.470 1.00 67.94 388 VAL A O 1
ATOM 2905 N N . ASN A 1 389 ? 13.106 -6.660 4.807 1.00 65.69 389 ASN A N 1
ATOM 2906 C CA . ASN A 1 389 ? 13.307 -7.591 5.918 1.00 65.69 389 ASN A CA 1
ATOM 2907 C C . ASN A 1 389 ? 13.534 -6.862 7.245 1.00 65.69 389 ASN A C 1
ATOM 2909 O O . ASN A 1 389 ? 13.129 -7.395 8.275 1.00 65.69 389 ASN A O 1
ATOM 2913 N N . GLU A 1 390 ? 14.183 -5.700 7.225 1.00 67.94 390 GLU A N 1
ATOM 2914 C CA . GLU A 1 390 ? 14.361 -4.821 8.381 1.00 67.94 390 GLU A CA 1
ATOM 2915 C C . GLU A 1 390 ? 12.998 -4.251 8.806 1.00 67.94 390 GLU A C 1
ATOM 2917 O O . GLU A 1 390 ? 12.588 -4.505 9.934 1.00 67.94 390 GLU A O 1
ATOM 2922 N N . SER A 1 391 ? 12.210 -3.700 7.882 1.00 62.41 391 SER A N 1
ATOM 2923 C CA . SER A 1 391 ? 10.827 -3.255 8.096 1.00 62.41 391 SER A CA 1
ATOM 2924 C C . SER A 1 391 ? 9.904 -4.359 8.610 1.00 62.41 391 SER A C 1
ATOM 2926 O O . SER A 1 391 ? 9.124 -4.190 9.546 1.00 62.41 391 SER A O 1
ATOM 2928 N N . LEU A 1 392 ? 9.997 -5.563 8.037 1.00 61.38 392 LEU A N 1
ATOM 2929 C CA . LEU A 1 392 ? 9.227 -6.718 8.506 1.00 61.38 392 LEU A CA 1
ATOM 2930 C C . LEU A 1 392 ? 9.701 -7.240 9.870 1.00 61.38 392 LEU A C 1
ATOM 2932 O O . LEU A 1 392 ? 8.923 -7.919 10.546 1.00 61.38 392 LEU A O 1
ATOM 2936 N N . ALA A 1 393 ? 10.956 -6.997 10.253 1.00 57.25 393 ALA A N 1
ATOM 2937 C CA . ALA A 1 393 ? 11.496 -7.376 11.555 1.00 57.25 393 ALA A CA 1
ATOM 2938 C C . ALA A 1 393 ? 11.155 -6.349 12.644 1.00 57.25 393 ALA A C 1
ATOM 2940 O O . ALA A 1 393 ? 10.926 -6.754 13.790 1.00 57.25 393 ALA A O 1
ATOM 2941 N N . ASP A 1 394 ? 11.094 -5.067 12.280 1.00 56.81 394 ASP A N 1
ATOM 2942 C CA . ASP A 1 394 ? 10.709 -3.964 13.162 1.00 56.81 394 ASP A CA 1
ATOM 2943 C C . ASP A 1 394 ? 9.198 -3.910 13.402 1.00 56.81 394 ASP A C 1
ATOM 2945 O O . ASP A 1 394 ? 8.791 -3.542 14.506 1.00 56.81 394 ASP A O 1
ATOM 2949 N N . LEU A 1 395 ? 8.399 -4.473 12.483 1.00 50.53 395 LEU A N 1
ATOM 2950 C CA . LEU A 1 395 ? 6.990 -4.810 12.690 1.00 50.53 395 LEU A CA 1
ATOM 2951 C C . LEU A 1 395 ? 6.801 -5.717 13.919 1.00 50.53 395 LEU A C 1
ATOM 2953 O O . LEU A 1 395 ? 6.722 -6.953 13.846 1.00 50.53 395 LEU A O 1
ATOM 2957 N N . ARG A 1 396 ? 6.630 -5.103 15.090 1.00 49.00 396 ARG A N 1
ATOM 2958 C CA . ARG A 1 396 ? 6.275 -5.771 16.346 1.00 49.00 396 ARG A CA 1
ATOM 2959 C C . ARG A 1 396 ? 4.785 -6.060 16.355 1.00 49.00 396 ARG A C 1
ATOM 2961 O O . ARG A 1 396 ? 4.080 -5.644 17.263 1.00 49.00 396 ARG A O 1
ATOM 2968 N N . VAL A 1 397 ? 4.308 -6.856 15.392 1.00 43.09 397 VAL A N 1
ATOM 2969 C CA . VAL A 1 397 ? 2.906 -7.292 15.332 1.00 43.09 397 VAL A CA 1
ATOM 2970 C C . VAL A 1 397 ? 2.505 -7.809 16.718 1.00 43.09 397 VAL A C 1
ATOM 2972 O O . VAL A 1 397 ? 3.039 -8.842 17.151 1.00 43.09 397 VAL A O 1
ATOM 2975 N N . PRO A 1 398 ? 1.565 -7.153 17.428 1.00 41.62 398 PRO A N 1
ATOM 2976 C CA . PRO A 1 398 ? 1.022 -7.697 18.655 1.00 41.62 398 PRO A CA 1
ATOM 2977 C C . PRO A 1 398 ? 0.397 -9.034 18.285 1.00 41.62 398 PRO A C 1
ATOM 2979 O O . PRO A 1 398 ? -0.642 -9.110 17.624 1.00 41.62 398 PRO A O 1
ATOM 2982 N N . GLU A 1 399 ? 1.082 -10.125 18.625 1.00 35.91 399 GLU A N 1
ATOM 2983 C CA . GLU A 1 399 ? 0.618 -11.455 18.283 1.00 35.91 399 GLU A CA 1
ATOM 2984 C C . GLU A 1 399 ? -0.788 -11.585 18.878 1.00 35.91 399 GLU A C 1
ATOM 2986 O O . GLU A 1 399 ? -0.976 -11.586 20.098 1.00 35.91 399 GLU A O 1
ATOM 2991 N N . VAL A 1 400 ? -1.796 -11.736 18.016 1.00 40.09 400 VAL A N 1
ATOM 2992 C CA . VAL A 1 400 ? -3.187 -12.029 18.385 1.00 40.09 400 VAL A CA 1
ATOM 2993 C C . VAL A 1 400 ? -3.247 -13.482 18.897 1.00 40.09 400 VAL A C 1
ATOM 2995 O O . VAL A 1 400 ? -4.085 -14.286 18.491 1.00 40.09 400 VAL A O 1
ATOM 2998 N N . ARG A 1 401 ? -2.335 -13.881 19.796 1.00 29.28 401 ARG A N 1
ATOM 2999 C CA . ARG A 1 401 ? -2.295 -15.197 20.422 1.00 29.28 401 ARG A CA 1
ATOM 3000 C C . ARG A 1 401 ? -3.526 -15.324 21.297 1.00 29.28 401 ARG A C 1
ATOM 3002 O O . ARG A 1 401 ? -3.614 -14.809 22.410 1.00 29.28 401 ARG A O 1
ATOM 3009 N N . ALA A 1 402 ? -4.497 -16.076 20.795 1.00 31.42 402 ALA A N 1
ATOM 3010 C CA . ALA A 1 402 ? -5.510 -16.709 21.616 1.00 31.42 402 ALA A CA 1
ATOM 3011 C C . ALA A 1 402 ? -4.813 -17.666 22.600 1.00 31.42 402 ALA A C 1
ATOM 3013 O O . ALA A 1 402 ? -4.676 -18.860 22.335 1.00 31.42 402 ALA A O 1
ATOM 3014 N N . ARG A 1 403 ? -4.345 -17.159 23.748 1.00 31.14 403 ARG A N 1
ATOM 3015 C CA . ARG A 1 403 ? -3.906 -18.020 24.848 1.00 31.14 403 ARG A CA 1
ATOM 3016 C C . ARG A 1 403 ? -5.131 -18.760 25.386 1.00 31.14 403 ARG A C 1
ATOM 3018 O O . ARG A 1 403 ? -5.876 -18.246 26.216 1.00 31.14 403 ARG A O 1
ATOM 3025 N N . ARG A 1 404 ? -5.333 -19.996 24.918 1.00 26.97 404 ARG A N 1
ATOM 3026 C CA . ARG A 1 404 ? -6.106 -21.007 25.647 1.00 26.97 404 ARG A CA 1
ATOM 3027 C C . ARG A 1 404 ? -5.371 -21.256 26.962 1.00 26.97 404 ARG A C 1
ATOM 3029 O O . ARG A 1 404 ? -4.342 -21.924 26.983 1.00 26.97 404 ARG A O 1
ATOM 3036 N N . HIS A 1 405 ? -5.867 -20.679 28.052 1.00 28.06 405 HIS A N 1
ATOM 3037 C CA . HIS A 1 405 ? -5.384 -20.994 29.390 1.00 28.06 405 HIS A CA 1
ATOM 3038 C C . HIS A 1 405 ? -5.701 -22.461 29.711 1.00 28.06 405 HIS A C 1
ATOM 3040 O O . HIS A 1 405 ? -6.816 -22.778 30.117 1.00 28.06 405 HIS A O 1
ATOM 3046 N N . HIS A 1 406 ? -4.713 -23.346 29.567 1.00 26.66 406 HIS A N 1
ATOM 3047 C CA . HIS A 1 406 ? -4.647 -24.547 30.390 1.00 26.66 406 HIS A CA 1
ATOM 3048 C C . HIS A 1 406 ? -3.852 -24.204 31.651 1.00 26.66 406 HIS A C 1
ATOM 3050 O O . HIS A 1 406 ? -2.685 -23.824 31.603 1.00 26.66 406 HIS A O 1
ATOM 3056 N N . PHE A 1 407 ? -4.556 -24.262 32.777 1.00 24.12 407 PHE A N 1
ATOM 3057 C CA . PHE A 1 407 ? -4.012 -24.203 34.125 1.00 24.12 407 PHE A CA 1
ATOM 3058 C C . PHE A 1 407 ? -3.061 -25.381 34.357 1.00 24.12 407 PHE A C 1
ATOM 3060 O O . PHE A 1 407 ? -3.503 -26.522 34.272 1.00 24.12 407 PHE A O 1
ATOM 3067 N N . GLU A 1 408 ? -1.826 -25.111 34.780 1.00 23.50 408 GLU A N 1
ATOM 3068 C CA . GLU A 1 408 ? -1.162 -25.951 35.776 1.00 23.50 408 GLU A CA 1
ATOM 3069 C C . GLU A 1 408 ? -0.212 -25.115 36.643 1.00 23.50 408 GLU A C 1
ATOM 3071 O O . GLU A 1 408 ? 0.624 -24.347 36.171 1.00 23.50 408 GLU A O 1
ATOM 3076 N N . VAL A 1 409 ? -0.429 -25.216 37.952 1.00 25.31 409 VAL A N 1
ATOM 3077 C CA . VAL A 1 409 ? 0.283 -24.511 39.019 1.00 25.31 409 VAL A CA 1
ATOM 3078 C C . VAL A 1 409 ? 1.424 -25.391 39.513 1.00 25.31 409 VAL A C 1
ATOM 3080 O O . VAL A 1 409 ? 1.168 -26.548 39.837 1.00 25.31 409 VAL A O 1
ATOM 3083 N N . ARG A 1 410 ? 2.625 -24.814 39.684 1.00 22.27 410 ARG A N 1
ATOM 3084 C CA . ARG A 1 410 ? 3.615 -25.035 40.777 1.00 22.27 410 ARG A CA 1
ATOM 3085 C C . ARG A 1 410 ? 4.971 -24.465 40.339 1.00 22.27 410 ARG A C 1
ATOM 3087 O O . ARG A 1 410 ? 5.326 -24.615 39.187 1.00 22.27 410 ARG A O 1
ATOM 3094 N N . MET A 1 411 ? 5.843 -23.878 41.153 1.00 23.06 411 MET A N 1
ATOM 3095 C CA . MET A 1 411 ? 5.887 -23.363 42.527 1.00 23.06 411 MET A CA 1
ATOM 3096 C C . MET A 1 411 ? 7.197 -22.549 42.581 1.00 23.06 411 MET A C 1
ATOM 3098 O O . MET A 1 411 ? 8.183 -22.909 41.949 1.00 23.06 411 MET A O 1
ATOM 3102 N N . HIS A 1 412 ? 7.194 -21.465 43.348 1.00 24.84 412 HIS A N 1
ATOM 3103 C CA . HIS A 1 412 ? 8.313 -20.559 43.634 1.00 24.84 412 HIS A CA 1
ATOM 3104 C C . HIS A 1 412 ? 9.638 -21.222 44.081 1.00 24.84 412 HIS A C 1
ATOM 3106 O O . HIS A 1 412 ? 9.598 -22.159 44.878 1.00 24.84 412 HIS A O 1
ATOM 3112 N N . ARG A 1 413 ? 10.789 -20.566 43.815 1.00 25.03 413 ARG A N 1
ATOM 3113 C CA . ARG A 1 413 ? 11.494 -19.735 44.832 1.00 25.03 413 ARG A CA 1
ATOM 3114 C C . ARG A 1 413 ? 12.696 -18.911 44.297 1.00 25.03 413 ARG A C 1
ATOM 3116 O O . ARG A 1 413 ? 13.246 -19.273 43.267 1.00 25.03 413 ARG A O 1
ATOM 3123 N N . PRO A 1 414 ? 13.088 -17.818 45.000 1.00 31.50 414 PRO A N 1
ATOM 3124 C CA . PRO A 1 414 ? 13.939 -16.727 44.497 1.00 31.50 414 PRO A CA 1
ATOM 3125 C C . PRO A 1 414 ? 15.328 -16.613 45.177 1.00 31.50 414 PRO A C 1
ATOM 3127 O O . PRO A 1 414 ? 15.542 -17.161 46.258 1.00 31.50 414 PRO A O 1
ATOM 3130 N N . GLY A 1 415 ? 16.220 -15.782 44.617 1.00 25.48 415 GLY A N 1
ATOM 3131 C CA . GLY A 1 415 ? 17.417 -15.218 45.282 1.00 25.48 415 GLY A CA 1
ATOM 3132 C C . GLY A 1 415 ? 18.288 -14.440 44.279 1.00 25.48 415 GLY A C 1
ATOM 3133 O O . GLY A 1 415 ? 18.709 -15.028 43.297 1.00 25.48 415 GLY A O 1
ATOM 3134 N N . ARG A 1 416 ? 18.334 -13.098 44.311 1.00 28.45 416 ARG A N 1
ATOM 3135 C CA . ARG A 1 416 ? 19.147 -12.154 45.128 1.00 28.45 416 ARG A CA 1
ATOM 3136 C C . ARG A 1 416 ? 20.515 -11.782 44.509 1.00 28.45 416 ARG A C 1
ATOM 3138 O O . ARG A 1 416 ? 21.391 -12.624 44.421 1.00 28.45 416 ARG A O 1
ATOM 3145 N N . HIS A 1 417 ? 20.628 -10.483 44.190 1.00 28.95 417 HIS A N 1
ATOM 3146 C CA . HIS A 1 417 ? 21.767 -9.539 44.195 1.00 28.95 417 HIS A CA 1
ATOM 3147 C C . HIS A 1 417 ? 23.220 -10.034 44.044 1.00 28.95 417 HIS A C 1
ATOM 3149 O O . HIS A 1 417 ? 23.694 -10.775 44.898 1.00 28.95 417 HIS A O 1
ATOM 3155 N N . HIS A 1 418 ? 23.975 -9.412 43.122 1.00 28.88 418 HIS A N 1
ATOM 3156 C CA . HIS A 1 418 ? 25.111 -8.526 43.461 1.00 28.88 418 HIS A CA 1
ATOM 3157 C C . HIS A 1 418 ? 25.667 -7.762 42.237 1.00 28.88 418 HIS A C 1
ATOM 3159 O O . HIS A 1 418 ? 25.871 -8.343 41.177 1.00 28.88 418 HIS A O 1
ATOM 3165 N N . GLU A 1 419 ? 25.941 -6.465 42.419 1.00 30.12 419 GLU A N 1
ATOM 3166 C CA . GLU A 1 419 ? 26.853 -5.654 41.594 1.00 30.12 419 GLU A CA 1
ATOM 3167 C C . GLU A 1 419 ? 28.319 -6.031 41.873 1.00 30.12 419 GLU A C 1
ATOM 3169 O O . GLU A 1 419 ? 28.674 -6.231 43.036 1.00 30.12 419 GLU A O 1
ATOM 3174 N N . HIS A 1 420 ? 29.179 -6.018 40.844 1.00 28.55 420 HIS A N 1
ATOM 3175 C CA . HIS A 1 420 ? 30.443 -5.263 40.843 1.00 28.55 420 HIS A CA 1
ATOM 3176 C C . HIS A 1 420 ? 31.135 -5.256 39.466 1.00 28.55 420 HIS A C 1
ATOM 3178 O O . HIS A 1 420 ? 30.859 -6.068 38.591 1.00 28.55 420 HIS A O 1
ATOM 3184 N N . ARG A 1 421 ? 32.004 -4.254 39.308 1.00 26.22 421 ARG A N 1
ATOM 3185 C CA . ARG A 1 421 ? 32.677 -3.764 38.100 1.00 26.22 421 ARG A CA 1
ATOM 3186 C C . ARG A 1 421 ? 33.939 -4.555 37.701 1.00 26.22 421 ARG A C 1
ATOM 3188 O O . ARG A 1 421 ? 34.664 -5.008 38.575 1.00 26.22 421 ARG A O 1
ATOM 3195 N N . HIS A 1 422 ? 34.227 -4.445 36.399 1.00 29.94 422 HIS A N 1
ATOM 3196 C CA . HIS A 1 422 ? 35.516 -4.287 35.697 1.00 29.94 422 HIS A CA 1
ATOM 3197 C C . HIS A 1 422 ? 36.550 -5.428 35.552 1.00 29.94 422 HIS A C 1
ATOM 3199 O O . HIS A 1 422 ? 36.999 -6.036 36.515 1.00 29.94 422 HIS A O 1
ATOM 3205 N N . ASP A 1 423 ? 37.001 -5.493 34.289 1.00 28.44 423 ASP A N 1
ATOM 3206 C CA . ASP A 1 423 ? 38.303 -5.871 33.714 1.00 28.44 423 ASP A CA 1
ATOM 3207 C C . ASP A 1 423 ? 38.568 -7.313 33.230 1.00 28.44 423 ASP A C 1
ATOM 3209 O O . ASP A 1 423 ? 38.742 -8.247 34.003 1.00 28.44 423 ASP A O 1
ATOM 3213 N N . ARG A 1 424 ? 38.623 -7.399 31.885 1.00 30.81 424 ARG A N 1
ATOM 3214 C CA . ARG A 1 424 ? 39.599 -8.067 30.994 1.00 30.81 424 ARG A CA 1
ATOM 3215 C C . ARG A 1 424 ? 40.246 -9.381 31.457 1.00 30.81 424 ARG A C 1
ATOM 3217 O O . ARG A 1 424 ? 41.037 -9.386 32.389 1.00 30.81 424 ARG A O 1
ATOM 3224 N N . ASP A 1 425 ? 40.031 -10.453 30.695 1.00 29.27 425 ASP A N 1
ATOM 3225 C CA . ASP A 1 425 ? 41.014 -11.003 29.739 1.00 29.27 425 ASP A CA 1
ATOM 3226 C C . ASP A 1 425 ? 40.530 -12.350 29.167 1.00 29.27 425 ASP A C 1
ATOM 3228 O O . ASP A 1 425 ? 39.728 -13.066 29.769 1.00 29.27 425 ASP A O 1
ATOM 3232 N N . ASP A 1 426 ? 41.032 -12.635 27.968 1.00 34.16 426 ASP A N 1
ATOM 3233 C CA . ASP A 1 426 ? 40.741 -13.739 27.056 1.00 34.16 426 ASP A CA 1
ATOM 3234 C C . ASP A 1 426 ? 40.624 -15.139 27.680 1.00 34.16 426 ASP A C 1
ATOM 3236 O O . ASP A 1 426 ? 41.446 -15.545 28.509 1.00 34.16 426 ASP A O 1
ATOM 3240 N N . LYS A 1 427 ? 39.689 -15.934 27.136 1.00 31.02 427 LYS A N 1
ATOM 3241 C CA . LYS A 1 427 ? 39.942 -17.332 26.749 1.00 31.02 427 LYS A CA 1
ATOM 3242 C C . LYS A 1 427 ? 38.817 -17.923 25.901 1.00 31.02 427 LYS A C 1
ATOM 3244 O O . LYS A 1 427 ? 37.666 -17.983 26.325 1.00 31.02 427 LYS A O 1
ATOM 3249 N N . ASP A 1 428 ? 39.234 -18.400 24.731 1.00 33.72 428 ASP A N 1
ATOM 3250 C CA . ASP A 1 428 ? 38.592 -19.418 23.905 1.00 33.72 428 ASP A CA 1
ATOM 3251 C C . ASP A 1 428 ? 37.963 -20.545 24.733 1.00 33.72 428 ASP A C 1
ATOM 3253 O O . ASP A 1 428 ? 38.654 -21.191 25.523 1.00 33.72 428 ASP A O 1
ATOM 3257 N N . GLU A 1 429 ? 36.701 -20.865 24.446 1.00 31.97 429 GLU A N 1
ATOM 3258 C CA . GLU A 1 429 ? 36.264 -22.259 24.386 1.00 31.97 429 GLU A CA 1
ATOM 3259 C C . GLU A 1 429 ? 35.042 -22.412 23.467 1.00 31.97 429 GLU A C 1
ATOM 3261 O O . GLU A 1 429 ? 33.938 -21.928 23.714 1.00 31.97 429 GLU A O 1
ATOM 3266 N N . SER A 1 430 ? 35.309 -23.107 22.366 1.00 29.86 430 SER A N 1
ATOM 3267 C CA . SER A 1 430 ? 34.424 -23.565 21.304 1.00 29.86 430 SER A CA 1
ATOM 3268 C C . SER A 1 430 ? 33.211 -24.358 21.797 1.00 29.86 430 SER A C 1
ATOM 3270 O O . SER A 1 430 ? 33.354 -25.300 22.583 1.00 29.86 430 SER A O 1
ATOM 3272 N N . ARG A 1 431 ? 32.037 -24.097 21.210 1.00 31.44 431 ARG A N 1
ATOM 3273 C CA . ARG A 1 431 ? 30.892 -25.015 21.234 1.00 31.44 431 ARG A CA 1
ATOM 3274 C C . ARG A 1 431 ? 30.325 -25.174 19.822 1.00 31.44 431 ARG A C 1
ATOM 3276 O O . ARG A 1 431 ? 29.810 -24.224 19.252 1.00 31.44 431 ARG A O 1
ATOM 3283 N N . ASN A 1 432 ? 30.478 -26.389 19.294 1.00 30.14 432 ASN A N 1
ATOM 3284 C CA . ASN A 1 432 ? 29.972 -26.860 18.004 1.00 30.14 432 ASN A CA 1
ATOM 3285 C C . ASN A 1 432 ? 28.444 -26.749 17.907 1.00 30.14 432 ASN A C 1
ATOM 3287 O O . ASN A 1 432 ? 27.736 -27.338 18.727 1.00 30.14 432 ASN A O 1
ATOM 3291 N N . GLU A 1 433 ? 27.977 -26.126 16.829 1.00 31.58 433 GLU A N 1
ATOM 3292 C CA . GLU A 1 433 ? 26.681 -26.385 16.196 1.00 31.58 433 GLU A CA 1
ATOM 3293 C C . GLU A 1 433 ? 26.901 -27.223 14.916 1.00 31.58 433 GLU A C 1
ATOM 3295 O O . GLU A 1 433 ? 28.019 -27.244 14.389 1.00 31.58 433 GLU A O 1
ATOM 3300 N N . PRO A 1 434 ? 25.908 -28.012 14.464 1.00 30.50 434 PRO A N 1
ATOM 3301 C CA . PRO A 1 434 ? 26.093 -28.979 13.387 1.00 30.50 434 PRO A CA 1
ATOM 3302 C C . PRO A 1 434 ? 26.176 -28.291 12.018 1.00 30.50 434 PRO A C 1
ATOM 3304 O O . PRO A 1 434 ? 25.398 -27.395 11.713 1.00 30.50 434 PRO A O 1
ATOM 3307 N N . VAL A 1 435 ? 27.123 -28.746 11.198 1.00 30.86 435 VAL A N 1
ATOM 3308 C CA . VAL A 1 435 ? 27.340 -28.303 9.815 1.00 30.86 435 VAL A CA 1
ATOM 3309 C C . VAL A 1 435 ? 26.262 -28.921 8.921 1.00 30.86 435 VAL A C 1
ATOM 3311 O O . VAL A 1 435 ? 26.179 -30.147 8.829 1.00 30.86 435 VAL A O 1
ATOM 3314 N N . GLU A 1 436 ? 25.447 -28.087 8.277 1.00 39.03 436 GLU A N 1
ATOM 3315 C CA . GLU A 1 436 ? 24.675 -28.480 7.096 1.00 39.03 436 GLU A CA 1
ATOM 3316 C C . GLU A 1 436 ? 25.654 -28.646 5.920 1.00 39.03 436 GLU A C 1
ATOM 3318 O O . GLU A 1 436 ? 26.477 -27.770 5.656 1.00 39.03 436 GLU A O 1
ATOM 3323 N N . GLU A 1 437 ? 25.631 -29.813 5.267 1.00 34.81 437 GLU A N 1
ATOM 3324 C CA . GLU A 1 437 ? 26.428 -30.094 4.068 1.00 34.81 437 GLU A CA 1
ATOM 3325 C C . GLU A 1 437 ? 25.950 -29.200 2.916 1.00 34.81 437 GLU A C 1
ATOM 3327 O O . GLU A 1 437 ? 24.988 -29.522 2.222 1.00 34.81 437 GLU A O 1
ATOM 3332 N N . GLU A 1 438 ? 26.637 -28.080 2.692 1.00 38.56 438 GLU A N 1
ATOM 3333 C CA . GLU A 1 438 ? 26.553 -27.361 1.425 1.00 38.56 438 GLU A CA 1
ATOM 3334 C C . GLU A 1 438 ? 27.188 -28.220 0.324 1.00 38.56 438 GLU A C 1
ATOM 3336 O O . GLU A 1 438 ? 28.378 -28.550 0.357 1.00 38.56 438 GLU A O 1
ATOM 3341 N N . THR A 1 439 ? 26.390 -28.587 -0.676 1.00 44.94 439 THR A N 1
ATOM 3342 C CA . THR A 1 439 ? 26.867 -29.174 -1.928 1.00 44.94 439 THR A CA 1
ATOM 3343 C C . THR A 1 439 ? 27.705 -28.135 -2.672 1.00 44.94 439 THR A C 1
ATOM 3345 O O . THR A 1 439 ? 27.191 -27.339 -3.451 1.00 44.94 439 THR A O 1
ATOM 3348 N N . SER A 1 440 ? 29.013 -28.097 -2.411 1.00 52.28 440 SER A N 1
ATOM 3349 C CA . SER A 1 440 ? 29.917 -27.167 -3.087 1.00 52.28 440 SER A CA 1
ATOM 3350 C C . SER A 1 440 ? 30.305 -27.706 -4.466 1.00 52.28 440 SER A C 1
ATOM 3352 O O . SER A 1 440 ? 30.963 -28.747 -4.564 1.00 52.28 440 SER A O 1
ATOM 3354 N N . GLY A 1 441 ? 29.953 -26.984 -5.530 1.00 58.31 441 GLY A N 1
ATOM 3355 C CA . GLY A 1 441 ? 30.453 -27.257 -6.878 1.00 58.31 441 GLY A CA 1
ATOM 3356 C C . GLY A 1 441 ? 31.989 -27.144 -7.005 1.00 58.31 441 GLY A C 1
ATOM 3357 O O . GLY A 1 441 ? 32.685 -26.730 -6.072 1.00 58.31 441 GLY A O 1
ATOM 3358 N N . PRO A 1 442 ? 32.565 -27.515 -8.165 1.00 62.94 442 PRO A N 1
ATOM 3359 C CA . PRO A 1 442 ? 34.012 -27.599 -8.349 1.00 62.94 442 PRO A CA 1
ATOM 3360 C C . PRO A 1 442 ? 34.709 -26.244 -8.147 1.00 62.94 442 PRO A C 1
ATOM 3362 O O . PRO A 1 442 ? 34.388 -25.241 -8.789 1.00 62.94 442 PRO A O 1
ATOM 3365 N N . VAL A 1 443 ? 35.731 -26.244 -7.284 1.00 66.75 443 VAL A N 1
ATOM 3366 C CA . VAL A 1 443 ? 36.483 -25.054 -6.847 1.00 66.75 443 VAL A CA 1
ATOM 3367 C C . VAL A 1 443 ? 37.008 -24.237 -8.034 1.00 66.75 443 VAL A C 1
ATOM 3369 O O . VAL A 1 443 ? 37.475 -24.783 -9.044 1.00 66.75 443 VAL A O 1
ATOM 3372 N N . ALA A 1 44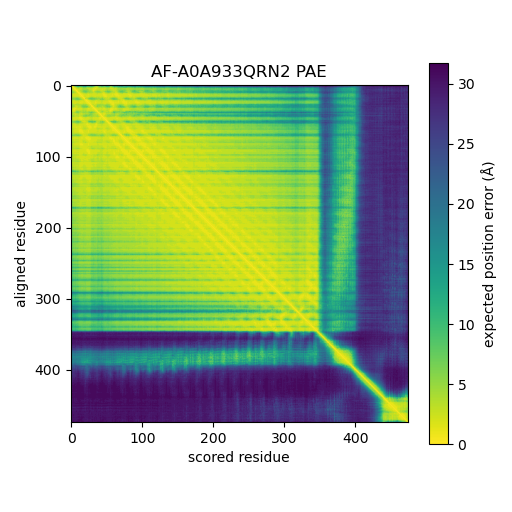4 ? 36.958 -22.908 -7.908 1.00 49.62 444 ALA A N 1
ATOM 3373 C CA . ALA A 1 444 ? 37.443 -21.971 -8.915 1.00 49.62 444 ALA A CA 1
ATOM 3374 C C . ALA A 1 444 ? 38.901 -22.269 -9.322 1.00 49.62 444 ALA A C 1
ATOM 3376 O O . ALA A 1 444 ? 39.791 -22.389 -8.484 1.00 49.62 444 ALA A O 1
ATOM 3377 N N . GLY A 1 445 ? 39.143 -22.408 -10.631 1.00 55.78 445 GLY A N 1
ATOM 3378 C CA . GLY A 1 445 ? 40.465 -22.725 -11.188 1.00 55.78 445 GLY A CA 1
ATOM 3379 C C . GLY A 1 445 ? 40.824 -24.215 -11.213 1.00 55.78 445 GLY A C 1
ATOM 3380 O O . GLY A 1 445 ? 41.895 -24.566 -11.710 1.00 55.78 445 GLY A O 1
ATOM 3381 N N . SER A 1 446 ? 39.945 -25.099 -10.731 1.00 69.19 446 SER A N 1
ATOM 3382 C CA . SER A 1 446 ? 40.160 -26.543 -10.816 1.00 69.19 446 SER A CA 1
ATOM 3383 C C . SER A 1 446 ? 40.182 -27.045 -12.274 1.00 69.19 446 SER A C 1
ATOM 3385 O O . SER A 1 446 ? 39.514 -26.476 -13.149 1.00 69.19 446 SER A O 1
ATOM 3387 N N . PRO A 1 447 ? 40.915 -28.142 -12.559 1.00 61.75 447 PRO A N 1
ATOM 3388 C CA . PRO A 1 447 ? 40.901 -28.789 -13.874 1.00 61.75 447 PRO A CA 1
ATOM 3389 C C . PRO A 1 447 ? 39.493 -29.205 -14.319 1.00 61.75 447 PRO A C 1
ATOM 3391 O O . PRO A 1 447 ? 39.192 -29.197 -15.508 1.00 61.75 447 PRO A O 1
ATOM 3394 N N . GLU A 1 448 ? 38.627 -29.524 -13.358 1.00 68.25 448 GLU A N 1
ATOM 3395 C CA . GLU A 1 448 ? 37.247 -29.955 -13.572 1.00 68.25 448 GLU A CA 1
ATOM 3396 C C . GLU A 1 448 ? 36.339 -28.796 -14.002 1.00 68.25 448 GLU A C 1
ATOM 3398 O O . GLU A 1 448 ? 35.664 -28.890 -15.027 1.00 68.25 448 GLU A O 1
ATOM 3403 N N . ARG A 1 449 ? 36.424 -27.641 -13.324 1.00 65.19 449 ARG A N 1
ATOM 3404 C CA . ARG A 1 449 ? 35.729 -26.410 -13.741 1.00 65.19 449 ARG A CA 1
ATOM 3405 C C . ARG A 1 449 ? 36.174 -25.952 -15.130 1.00 65.19 449 ARG A C 1
ATOM 3407 O O . ARG A 1 449 ? 35.357 -25.513 -15.935 1.00 65.19 449 ARG A O 1
ATOM 3414 N N . LYS A 1 450 ? 37.467 -26.093 -15.437 1.00 64.75 450 LYS A N 1
ATOM 3415 C CA . LYS A 1 450 ? 38.016 -25.757 -16.756 1.00 64.75 450 LYS A CA 1
ATOM 3416 C C . LYS A 1 450 ? 37.496 -26.691 -17.854 1.00 64.75 450 LYS A C 1
ATOM 3418 O O . LYS A 1 450 ? 37.153 -26.217 -18.928 1.00 64.75 450 LYS A O 1
ATOM 3423 N N . ALA A 1 451 ? 37.360 -27.986 -17.569 1.00 71.31 451 ALA A N 1
ATOM 3424 C CA . ALA A 1 451 ? 36.798 -28.949 -18.514 1.00 71.31 451 ALA A CA 1
ATOM 3425 C C . ALA A 1 451 ? 35.315 -28.678 -18.837 1.00 71.31 451 ALA A C 1
ATOM 3427 O O . ALA A 1 451 ? 34.913 -28.843 -19.989 1.00 71.31 451 ALA A O 1
ATOM 3428 N N . ILE A 1 452 ? 34.524 -28.227 -17.854 1.00 64.00 452 ILE A N 1
ATOM 3429 C CA . ILE A 1 452 ? 33.112 -27.844 -18.044 1.00 64.00 452 ILE A CA 1
ATOM 3430 C C . ILE A 1 452 ? 33.006 -26.595 -18.929 1.00 64.00 452 ILE A C 1
ATOM 3432 O O . ILE A 1 452 ? 32.261 -26.588 -19.906 1.00 64.00 452 ILE A O 1
ATOM 3436 N N . LEU A 1 453 ? 33.810 -25.566 -18.651 1.00 61.72 453 LEU A N 1
ATOM 3437 C CA . LEU A 1 453 ? 33.833 -24.336 -19.450 1.00 61.72 453 LEU A CA 1
ATOM 3438 C C . LEU A 1 453 ? 34.337 -24.582 -20.884 1.00 61.72 453 LEU A C 1
ATOM 3440 O O . LEU A 1 453 ? 33.767 -24.058 -21.840 1.00 61.72 453 LEU A O 1
ATOM 3444 N N . ASP A 1 454 ? 35.346 -25.441 -21.052 1.00 63.03 454 ASP A N 1
ATOM 3445 C CA . ASP A 1 454 ? 35.857 -25.825 -22.370 1.00 63.03 454 ASP A CA 1
ATOM 3446 C C . ASP A 1 454 ? 34.825 -26.641 -23.181 1.00 63.03 454 ASP A C 1
ATOM 3448 O O . ASP A 1 454 ? 34.835 -26.589 -24.411 1.00 63.03 454 ASP A O 1
ATOM 3452 N N . ALA A 1 455 ? 33.920 -27.381 -22.527 1.00 61.22 455 ALA A N 1
ATOM 3453 C CA . ALA A 1 455 ? 32.833 -28.110 -23.190 1.00 61.22 455 ALA A CA 1
ATOM 3454 C C . ALA A 1 455 ? 31.716 -27.176 -23.695 1.00 61.22 455 ALA A C 1
ATOM 3456 O O . ALA A 1 455 ? 31.189 -27.398 -24.787 1.00 61.22 455 ALA A O 1
ATOM 3457 N N . ILE A 1 456 ? 31.413 -26.094 -22.964 1.00 59.53 456 ILE A N 1
ATOM 3458 C CA . ILE A 1 456 ? 30.508 -25.021 -23.423 1.00 59.53 456 ILE A CA 1
ATOM 3459 C C . ILE A 1 456 ? 31.118 -24.304 -24.632 1.00 59.53 456 ILE A C 1
ATOM 3461 O O . ILE A 1 456 ? 30.445 -24.099 -25.640 1.00 59.53 456 ILE A O 1
ATOM 3465 N N . ALA A 1 457 ? 32.415 -23.983 -24.572 1.00 51.84 457 ALA A N 1
ATOM 3466 C CA . ALA A 1 457 ? 33.121 -23.305 -25.660 1.00 51.84 457 ALA A CA 1
ATOM 3467 C C . ALA A 1 457 ? 33.167 -24.132 -26.960 1.00 51.84 457 ALA A C 1
ATOM 3469 O O . ALA A 1 457 ? 33.246 -23.568 -28.050 1.00 51.84 457 ALA A O 1
ATOM 3470 N N . ARG A 1 458 ? 33.097 -25.467 -26.859 1.00 64.81 458 ARG A N 1
ATOM 3471 C CA . ARG A 1 458 ? 33.001 -26.383 -28.007 1.00 64.81 458 ARG A CA 1
ATOM 3472 C C . ARG A 1 458 ? 31.562 -26.696 -28.440 1.00 64.81 458 ARG A C 1
ATOM 3474 O O . ARG A 1 458 ? 31.387 -27.380 -29.444 1.00 64.81 458 ARG A O 1
ATOM 3481 N N . GLY A 1 459 ? 30.548 -26.201 -27.725 1.00 60.81 459 GLY A N 1
ATOM 3482 C CA . GLY A 1 459 ? 29.134 -26.467 -28.012 1.00 60.81 459 GLY A CA 1
ATOM 3483 C C . GLY A 1 459 ? 28.684 -27.896 -27.688 1.00 60.81 459 GLY A C 1
ATOM 3484 O O . GLY A 1 459 ? 27.668 -28.349 -28.205 1.00 60.81 459 GLY A O 1
ATOM 3485 N N . GLU A 1 460 ? 29.438 -28.619 -26.857 1.00 62.69 460 GLU A N 1
ATOM 3486 C CA . GLU A 1 460 ? 29.167 -30.015 -26.476 1.00 62.69 460 GLU A CA 1
ATOM 3487 C C . GLU A 1 460 ? 28.233 -30.119 -25.251 1.00 62.69 460 GLU A C 1
ATOM 3489 O O . GLU A 1 460 ? 27.827 -31.219 -24.877 1.00 62.69 460 GLU A O 1
ATOM 3494 N N . MET A 1 461 ? 27.895 -28.988 -24.620 1.00 61.38 461 MET A N 1
ATOM 3495 C CA . MET A 1 461 ? 27.087 -28.896 -23.400 1.00 61.38 461 MET A CA 1
ATOM 3496 C C . MET A 1 461 ? 26.206 -27.639 -23.431 1.00 61.38 461 MET A C 1
ATOM 3498 O O . MET A 1 461 ? 26.653 -26.588 -23.893 1.00 61.38 461 MET A O 1
ATOM 3502 N N . SER A 1 462 ? 24.961 -27.745 -22.952 1.00 70.88 462 SER A N 1
ATOM 3503 C CA . SER A 1 462 ? 24.063 -26.592 -22.821 1.00 70.88 462 SER A CA 1
ATOM 3504 C C . SER A 1 462 ? 24.474 -25.710 -21.636 1.00 70.88 462 SER A C 1
ATOM 3506 O O . SER A 1 462 ? 25.093 -26.182 -20.680 1.00 70.88 462 SER A O 1
ATOM 3508 N N . VAL A 1 463 ? 24.142 -24.418 -21.698 1.00 60.88 463 VAL A N 1
ATOM 3509 C CA . VAL A 1 463 ? 24.469 -23.454 -20.632 1.00 60.88 463 VAL A CA 1
ATOM 3510 C C . VAL A 1 463 ? 23.769 -23.831 -19.322 1.00 60.88 463 VAL A C 1
ATOM 3512 O O . VAL A 1 463 ? 24.390 -23.772 -18.265 1.00 60.88 463 VAL A O 1
ATOM 3515 N N . ASP A 1 464 ? 22.532 -24.323 -19.398 1.00 64.00 464 ASP A N 1
ATOM 3516 C CA . ASP A 1 464 ? 21.754 -24.738 -18.227 1.00 64.00 464 ASP A CA 1
ATOM 3517 C C . ASP A 1 464 ? 22.337 -25.995 -17.555 1.00 64.00 464 ASP A C 1
ATOM 3519 O O . ASP A 1 464 ? 22.417 -26.066 -16.327 1.00 64.00 464 ASP A O 1
ATOM 3523 N N . ASP A 1 465 ? 22.824 -26.965 -18.340 1.00 68.38 465 ASP A N 1
ATOM 3524 C CA . ASP A 1 465 ? 23.496 -28.160 -17.803 1.00 68.38 465 ASP A CA 1
ATOM 3525 C C . ASP A 1 465 ? 24.854 -27.824 -17.176 1.00 68.38 465 ASP A C 1
ATOM 3527 O O . ASP A 1 465 ? 25.282 -28.458 -16.209 1.00 68.38 465 ASP A O 1
ATOM 3531 N N . ALA A 1 466 ? 25.543 -26.817 -17.715 1.00 64.31 466 ALA A N 1
ATOM 3532 C CA . ALA A 1 466 ? 26.793 -26.342 -17.149 1.00 64.31 466 ALA A CA 1
ATOM 3533 C C . ALA A 1 466 ? 26.580 -25.605 -15.824 1.00 64.31 466 ALA A C 1
ATOM 3535 O O . ALA A 1 466 ? 27.378 -25.790 -14.909 1.00 64.31 466 ALA A O 1
ATOM 3536 N N . ILE A 1 467 ? 25.508 -24.818 -15.694 1.00 61.19 467 ILE A N 1
ATOM 3537 C CA . ILE A 1 467 ? 25.167 -24.127 -14.445 1.00 61.19 467 ILE A CA 1
ATOM 3538 C C . ILE A 1 467 ? 24.912 -25.148 -13.334 1.00 61.19 467 ILE A C 1
ATOM 3540 O O . ILE A 1 467 ? 25.580 -25.063 -12.308 1.00 61.19 467 ILE A O 1
ATOM 3544 N N . ARG A 1 468 ? 24.088 -26.178 -13.575 1.00 71.38 468 ARG A N 1
ATOM 3545 C CA . ARG A 1 468 ? 23.833 -27.254 -12.592 1.00 71.38 468 ARG A CA 1
ATOM 3546 C C . ARG A 1 468 ? 25.111 -27.950 -12.118 1.00 71.38 468 ARG A C 1
ATOM 3548 O O . ARG A 1 468 ? 25.347 -28.124 -10.925 1.00 71.38 468 ARG A O 1
ATOM 3555 N N . LYS A 1 469 ? 26.008 -28.282 -13.054 1.00 70.31 469 LYS A N 1
ATOM 3556 C CA . LYS A 1 469 ? 27.295 -28.919 -12.724 1.00 70.31 469 LYS A CA 1
ATOM 3557 C C . LYS A 1 469 ? 28.268 -28.003 -11.984 1.00 70.31 469 LYS A C 1
ATOM 3559 O O . LYS A 1 469 ? 29.150 -28.493 -11.284 1.00 70.31 469 LYS A O 1
ATOM 3564 N N . LEU A 1 470 ? 28.149 -26.690 -12.162 1.00 62.09 470 LEU A N 1
ATOM 3565 C CA . LEU A 1 470 ? 28.993 -25.700 -11.496 1.00 62.09 470 LEU A CA 1
ATOM 3566 C C . LEU A 1 470 ? 28.462 -25.314 -10.111 1.00 62.09 470 LEU A C 1
ATOM 3568 O O . LEU A 1 470 ? 29.267 -24.912 -9.273 1.00 62.09 470 LEU A O 1
ATOM 3572 N N . THR A 1 471 ? 27.159 -25.461 -9.865 1.00 60.59 471 THR A N 1
ATOM 3573 C CA . THR A 1 471 ? 26.508 -25.197 -8.572 1.00 60.59 471 THR A CA 1
ATOM 3574 C C . THR A 1 471 ? 26.458 -26.419 -7.658 1.00 60.59 471 THR A C 1
ATOM 3576 O O . THR A 1 471 ? 26.163 -26.269 -6.479 1.00 60.59 471 THR A O 1
ATOM 3579 N N . GLY A 1 472 ? 26.813 -27.609 -8.158 1.00 55.59 472 GLY A N 1
ATOM 3580 C CA . GLY A 1 472 ? 26.780 -28.846 -7.369 1.00 55.59 472 GLY A CA 1
ATOM 3581 C C . GLY A 1 472 ? 25.375 -29.431 -7.211 1.00 55.59 472 GLY A C 1
ATOM 3582 O O . GLY A 1 472 ? 25.175 -30.313 -6.381 1.00 55.59 472 GLY A O 1
ATOM 3583 N N . GLU A 1 473 ? 24.418 -28.958 -8.009 1.00 59.25 473 GLU A N 1
ATOM 3584 C CA . GLU A 1 473 ? 23.067 -29.503 -8.089 1.00 59.25 473 GLU A CA 1
ATOM 3585 C C . GLU A 1 473 ? 23.078 -30.680 -9.082 1.00 59.25 473 GLU A C 1
ATOM 3587 O O . GLU A 1 473 ? 23.027 -30.473 -10.298 1.00 59.25 473 GLU A O 1
ATOM 3592 N N . GLU A 1 474 ? 23.217 -31.915 -8.581 1.00 49.88 474 GLU A N 1
ATOM 3593 C CA . GLU A 1 474 ? 22.925 -33.123 -9.382 1.00 49.88 474 GLU A CA 1
ATOM 3594 C C . GLU A 1 474 ? 21.422 -33.325 -9.608 1.00 49.88 474 GLU A C 1
ATOM 3596 O O . GLU A 1 474 ? 20.641 -33.220 -8.631 1.00 49.88 474 GLU A O 1
#

Sequence (474 aa):
MPQQTFTVSDNARVEIRNCHNRVTVVGWDDAHTVAVDYAGRQQGDTIVVENTNKVTLRVPRAATLSISRCEADVRIDDLSGHVELEHIDGDVTLRNLRGETIVRDLDGSLAAKDVTSLKSDGSLDGDVALRDVANVHIESVEGDISLTEVSAALVNQVAGDFVARGVKALKGDGVWEGDAVLHSVQASEINEVEGDVSLSDIGAFKSRSVGGDLSAQNIRSAFAIEQVEGDISIRESSGQIMIERGGGDLIASDLRGGLTAQDIDGDAVISFSEAAPLDLRADGDVVVNLPPNTNAEIELDAPRGDLIVRANMQIHSQDESRIRATMGSGGVKIKAESTKSDLIMRGSGGDMHHREKSKDYANFSAEFDFSSFADMGQRIAAEVRKSVNESLADLRVPEVRARRHHFEVRMHRPGRHHEHRHDRDDKDESRNEPVEEETSGPVAGSPERKAILDAIARGEMSVDDAIRKLTGEE

Mean predicted aligned error: 13.45 Å

pLDDT: mean 81.34, std 22.72, range [22.27, 98.5]

Secondary structure (DSSP, 8-state):
-PPEEEE--TT-EEEEEEEEEEEEEEEES-TTEEEESS--EEETTEEEEEEEEEEEEEEETT-EEEEEEE-SEEEEES--S-EEEEEE-S-EEEEEEEEEEEEEEESS-EEEEEEEEEEE-SEE-S-EEEEEEEEEEEEEESS-EEEEEEEEEEEEEESS-EEEEEEEEEEEEEEE-S-EEEES-SEEEEEEESS-EEEES-SEEEEEEESS-EEEEEE-S-EEEEEESS-EEEEEE-S-EEES-BSS-EEEEEE-S-EEEEEESS-EEEEESS---EEEEESS-EEEEEPTT--EEEEEE-TTS-EEEES-EEEEEE-SSEEEEEETT--EEEEEEESSS-EEEEETT--------TTSHHHHHHHS-HHHHHHHHHHHHHHHHHHHHHHHHH-------------------------------------PPPPP---PPSPTT-HHHHHHHHHHHTTSS-HHHHHHHHHT--

Foldseek 3Di:
DAKDKDFAALAAEEEEEQEAEEEAEEADQPSGMKIKRDDWDDDHRYIYHYNYHYIYIYHHQQYEYEYEDHNYEYEYERHAHEAEYANYAEEYEEEQYNHAYEHADYNYEYAYENHAHYEYPYEHAEEYHYENYAEEEAEEYNEEYEAYQYAEYEHEEANAEYEYENYAEYEYNHEYAAEYAYECYQAYEHEYYLEEYHEYNYEAYEYAEYNYEYAYEQYEEHAEYAEYQYEYHAEAHCYEYYYNAYNEEAEHEADNEEYEHHHAAYEYAYAYPHQYAYDEEYQYEYEYEDEEQDWAWEKEFEPAEAEAEAADWAWPDDDRGITTTTRHNHDHYYYYYHDHYYYYYHYPDGDDPDDDDPPCVVVVCVVDPPVVVVVVSVCSVVVSVVSVVVSVVSPPPPPPDPPPDDDDDDDDDDDDDDDDDDDDDDDDDDDDDDDDDQLAADDPPDPVLVVLVVCVVVVVDDPVRSVCNRRNND

Radius of gyration: 31.28 Å; Cα contacts (8 Å, |Δi|>4): 1317; chains: 1; bounding box: 75×46×89 Å